Protein AF-0000000086849831 (afdb_homodimer)

Secondary structure (DSSP, 8-state):
-TTTSSEEEEGGGTEEEETTEEEEE--HHHHH-HHHHHHHHHHHHHHHHH---S---S--EEE-SS-EEE-TT-TT--HHHHHHHHHHHHHH-HHHHHHHHHHHHTTTSSEEEEEETTTEEEEEETT-STTHHHHHHTTTT-S-EEEEES--STTSTTHHHHT-TTEEEEE-SSHHHHHHHHHHHH-HHHHTT-/-TTTSSEEEEGGGTEEEETTEEEEE--HHHHH-HHHHHHHHHHHHHHHHH---S---S--EEE-SS-EEE-TT-TT--HHHHHHHHHHHHHH-HHHHHHHHHHHHTTTSSEEEEEETTTEEEEEETT-STTHHHHHHTTTT-S-EEEEES--STTSTTHHHHT-TTEEEEE-SSHHHHHHHHHHHH-HHHHT--

Nearest PDB structures (foldseek):
  6cft-assembly1_A  TM=8.983E-01  e=1.013E-30  Homo sapiens
  6cfs-assembly1_A-2  TM=9.047E-01  e=3.069E-30  Homo sapiens
  6cfr-assembly1_A-2  TM=8.780E-01  e=2.886E-30  Homo sapiens
  7o0c-assembly1_A  TM=8.640E-01  e=2.529E-27  Homo sapiens
  7o58-assembly1_B  TM=7.952E-01  e=2.689E-27  Homo sapiens

Radius of gyration: 25.71 Å; Cα contacts (8 Å, |Δi|>4): 641; chains: 2; bounding box: 54×74×68 Å

Foldseek 3Di:
DLQVDQWDAPPLNQFIGGNSHTDHHAAQCVVLPDVNVVVLVVLLVVLLVPDDDPAADDQQWDGDRFKIKGFSNHPRDDPVVLVVQLVVCVVPVSAVVVVVVSCVVCPPSQKDWADDPRTIIIIGGHPSANCVNVVVCVVVPDPAAEDEDAQCDPRHSCVCVQPDPRHPHDHADDPVRVVLVCCVPPPVVVNPPD/DLQVDQWDAPPLNQFIGGNSHTDHHAAQCVVLPDVNVVVLVVLLVVLLVPDDDPAAADQQWDGDRFKIKGFSRHPRDDPVVLVVQLVVCVVVVSAVVVVVVSCVVCPPSQKDWADDPRTIIIIGGHVSANCVNVVVCVVVPDPAAEDEDAQCDPRHSCVCVQPDPRHPHDHADDPVRVVLVCCVPPPVVVNPPD

InterPro domains:
  IPR005002 Phosphomannomutase [PF03332] (1-187)
  IPR005002 Phosphomannomutase [PTHR10466] (1-187)
  IPR005002 Phosphomannomutase [cd02585] (2-185)
  IPR006379 HAD-superfamily hydrolase, subfamily IIB [TIGR01484] (4-166)
  IPR036412 HAD-like superfamily [SSF56784] (3-186)
  IPR043169 Phosphomannomutase, cap domain [G3DSA:3.30.1240.20] (27-128)

pLDDT: mean 94.06, std 7.9, range [38.91, 98.88]

Solvent-accessible surface area (backbone atoms only — not comparable to full-atom values): 20963 Å² total; per-residue (Å²): 115,50,76,77,35,62,65,39,65,40,65,39,28,32,33,29,28,47,68,54,34,81,72,48,74,45,51,42,58,77,73,62,30,57,67,55,48,46,53,53,51,25,50,51,30,37,54,50,30,71,55,85,65,91,60,72,28,30,33,35,35,42,58,50,53,35,34,38,40,40,17,84,41,18,71,60,46,50,73,69,54,43,52,52,48,30,56,48,31,71,74,68,37,51,64,60,52,51,50,50,53,48,51,64,75,45,59,92,68,51,67,38,74,29,59,34,88,70,59,35,32,35,38,30,50,62,77,47,47,51,49,38,42,52,67,65,47,62,76,70,66,68,91,73,44,77,40,79,40,64,41,52,49,92,67,31,64,33,17,68,40,35,69,30,88,80,33,51,51,40,81,35,88,42,72,68,50,41,52,51,51,47,34,54,71,75,36,48,78,65,56,66,68,110,114,51,76,78,36,64,65,39,66,39,66,39,27,32,32,29,29,47,67,54,34,83,72,47,74,46,49,42,59,76,72,60,30,57,66,55,48,46,53,52,51,24,50,50,30,38,54,50,30,70,57,85,65,90,59,70,26,29,34,37,35,42,59,51,53,35,34,37,40,42,18,84,41,18,71,59,45,51,73,68,54,44,51,52,47,32,56,47,32,71,75,67,37,51,64,60,52,51,50,51,53,47,50,63,77,45,60,90,66,52,68,40,76,30,60,33,87,69,61,33,30,35,38,29,50,62,78,46,46,52,50,37,41,51,68,65,46,61,76,70,67,69,92,73,43,77,40,79,39,64,40,52,49,91,66,31,64,33,17,68,40,34,70,30,88,78,34,51,51,41,84,33,88,42,72,67,50,41,52,51,53,47,34,54,73,74,36,49,79,63,58,66,66,111

Organism: Herpetotheres cachinnans (NCBI:txid56343)

Structure (mmCIF, N/CA/C/O backbone):
data_AF-0000000086849831-model_v1
#
loop_
_entity.id
_entity.type
_entity.pdbx_description
1 polymer Phosphomannomutase
#
loop_
_atom_site.group_PDB
_atom_site.id
_atom_site.type_symbol
_atom_site.label_atom_id
_atom_site.label_alt_id
_atom_site.label_comp_id
_atom_site.label_asym_id
_atom_site.label_entity_id
_atom_site.label_seq_id
_atom_site.pdbx_PDB_ins_code
_atom_site.Cartn_x
_atom_site.Cartn_y
_atom_site.Cartn_z
_atom_site.occupancy
_atom_site.B_iso_or_equiv
_atom_site.auth_seq_id
_atom_site.auth_comp_id
_atom_site.auth_asym_id
_atom_site.auth_atom_id
_atom_site.pdbx_PDB_model_num
ATOM 1 N N . VAL A 1 1 ? -3.002 -3.178 -23.562 1 88.69 1 VAL A N 1
ATOM 2 C CA . VAL A 1 1 ? -2.506 -4.539 -23.719 1 88.69 1 VAL A CA 1
ATOM 3 C C . VAL A 1 1 ? -3.678 -5.488 -23.969 1 88.69 1 VAL A C 1
ATOM 5 O O . VAL A 1 1 ? -3.639 -6.316 -24.875 1 88.69 1 VAL A O 1
ATOM 8 N N . ILE A 1 2 ? -4.84 -5.242 -23.391 1 89.69 2 ILE A N 1
ATOM 9 C CA . ILE A 1 2 ? -5.941 -6.199 -23.375 1 89.69 2 ILE A CA 1
ATOM 10 C C . ILE A 1 2 ? -6.559 -6.281 -24.766 1 89.69 2 ILE A C 1
ATOM 12 O O . ILE A 1 2 ? -7.09 -7.324 -25.156 1 89.69 2 ILE A O 1
ATOM 16 N N . ASP A 1 3 ? -6.402 -5.191 -25.547 1 91.31 3 ASP A N 1
ATOM 17 C CA . ASP A 1 3 ? -7.039 -5.16 -26.859 1 91.31 3 ASP A CA 1
ATOM 18 C C . ASP A 1 3 ? -6.102 -5.691 -27.938 1 91.31 3 ASP A C 1
ATOM 20 O O . ASP A 1 3 ? -6.512 -5.891 -29.094 1 91.31 3 ASP A O 1
ATOM 24 N N . LYS A 1 4 ? -4.984 -5.934 -27.594 1 93.5 4 LYS A N 1
ATOM 25 C CA . LYS A 1 4 ? -3.975 -6.281 -28.578 1 93.5 4 LYS A CA 1
ATOM 26 C C . LYS A 1 4 ? -3.867 -7.793 -28.75 1 93.5 4 LYS A C 1
ATOM 28 O O . LYS A 1 4 ? -3.291 -8.273 -29.734 1 93.5 4 LYS A O 1
ATOM 33 N N . PHE A 1 5 ? -4.398 -8.594 -27.828 1 93.69 5 PHE A N 1
ATOM 34 C CA . PHE A 1 5 ? -4.258 -10.047 -27.828 1 93.69 5 PHE A CA 1
ATOM 35 C C . PHE A 1 5 ? -5.617 -10.719 -27.719 1 93.69 5 PHE A C 1
ATOM 37 O O . PHE A 1 5 ? -6.562 -10.141 -27.172 1 93.69 5 PHE A O 1
ATOM 44 N N . ASP A 1 6 ? -5.711 -11.914 -28.219 1 92.88 6 ASP A N 1
ATOM 45 C CA . ASP A 1 6 ? -6.941 -12.688 -28.109 1 92.88 6 ASP A CA 1
ATOM 46 C C . ASP A 1 6 ? -7.266 -13 -26.656 1 92.88 6 ASP A C 1
ATOM 48 O O . ASP A 1 6 ? -8.422 -12.898 -26.234 1 92.88 6 ASP A O 1
ATOM 52 N N . TYR A 1 7 ? -6.137 -13.352 -25.906 1 94.19 7 TYR A N 1
ATOM 53 C CA . TYR A 1 7 ? -6.277 -13.664 -24.484 1 94.19 7 TYR A CA 1
ATOM 54 C C . TYR A 1 7 ? -5.27 -12.875 -23.656 1 94.19 7 TYR A C 1
ATOM 56 O O . TYR A 1 7 ? -4.117 -12.711 -24.062 1 94.19 7 TYR A O 1
ATOM 64 N N . VAL A 1 8 ? -5.723 -12.344 -22.625 1 96.06 8 VAL A N 1
ATOM 65 C CA . VAL A 1 8 ? -4.852 -11.758 -21.594 1 96.06 8 VAL A CA 1
ATOM 66 C C . VAL A 1 8 ? -5.188 -12.352 -20.234 1 96.06 8 VAL A C 1
ATOM 68 O O . VAL A 1 8 ? -6.336 -12.305 -19.797 1 96.06 8 VAL A O 1
ATOM 71 N N . PHE A 1 9 ? -4.266 -13.031 -19.656 1 94.88 9 PHE A N 1
ATOM 72 C CA . PHE A 1 9 ? -4.406 -13.578 -18.312 1 94.88 9 PHE A CA 1
ATOM 73 C C . PHE A 1 9 ? -3.557 -12.797 -17.312 1 94.88 9 PHE A C 1
ATOM 75 O O . PHE A 1 9 ? -2.326 -12.82 -17.391 1 94.88 9 PHE A O 1
ATOM 82 N N . ALA A 1 10 ? -4.211 -12.141 -16.438 1 93.44 10 ALA A N 1
ATOM 83 C CA . ALA A 1 10 ? -3.523 -11.352 -15.422 1 93.44 10 ALA A CA 1
ATOM 84 C C . ALA A 1 10 ? -3.623 -12.008 -14.047 1 93.44 10 ALA A C 1
ATOM 86 O O . ALA A 1 10 ? -4.48 -12.867 -13.828 1 93.44 10 ALA A O 1
ATOM 87 N N . GLU A 1 11 ? -2.709 -11.703 -13.086 1 92.06 11 GLU A N 1
ATOM 88 C CA . GLU A 1 11 ? -2.705 -12.18 -11.711 1 92.06 11 GLU A CA 1
ATOM 89 C C . GLU A 1 11 ? -2.811 -13.695 -11.648 1 92.06 11 GLU A C 1
ATOM 91 O O . GLU A 1 11 ? -3.715 -14.242 -11.016 1 92.06 11 GLU A O 1
ATOM 96 N N . ASN A 1 12 ? -1.87 -14.336 -12.305 1 90.81 12 ASN A N 1
ATOM 97 C CA . ASN A 1 12 ? -1.74 -15.789 -12.367 1 90.81 12 ASN A CA 1
ATOM 98 C C . ASN A 1 12 ? -2.914 -16.422 -13.109 1 90.81 12 ASN A C 1
ATOM 100 O O . ASN A 1 12 ? -3.238 -17.594 -12.883 1 90.81 12 ASN A O 1
ATOM 104 N N . GLY A 1 13 ? -3.623 -15.562 -13.875 1 93.12 13 GLY A N 1
ATOM 105 C CA . GLY A 1 13 ? -4.715 -16.094 -14.68 1 93.12 13 GLY A CA 1
ATOM 106 C C . GLY A 1 13 ? -6.062 -15.992 -14 1 93.12 13 GLY A C 1
ATOM 107 O O . GLY A 1 13 ? -7.086 -16.375 -14.562 1 93.12 13 GLY A O 1
ATOM 108 N N . THR A 1 14 ? -6.086 -15.461 -12.805 1 94.5 14 THR A N 1
ATOM 109 C CA . THR A 1 14 ? -7.352 -15.359 -12.086 1 94.5 14 THR A CA 1
ATOM 110 C C . THR A 1 14 ? -8.203 -14.219 -12.648 1 94.5 14 THR A C 1
ATOM 112 O O . THR A 1 14 ? -9.398 -14.125 -12.352 1 94.5 14 THR A O 1
ATOM 115 N N . VAL A 1 15 ? -7.582 -13.367 -13.398 1 95 15 VAL A N 1
ATOM 116 C CA . VAL A 1 15 ? -8.289 -12.359 -14.18 1 95 15 VAL A CA 1
ATOM 117 C C . VAL A 1 15 ? -8.102 -12.633 -15.672 1 95 15 VAL A C 1
ATOM 119 O O . VAL A 1 15 ? -6.973 -12.617 -16.172 1 95 15 VAL A O 1
ATOM 122 N N . GLN A 1 16 ? -9.164 -12.844 -16.312 1 94.81 16 GLN A N 1
ATOM 123 C CA . GLN A 1 16 ? -9.086 -13.336 -17.688 1 94.81 16 GLN A CA 1
ATOM 124 C C . GLN A 1 16 ? -9.828 -12.414 -18.641 1 94.81 16 GLN A C 1
ATOM 126 O O . GLN A 1 16 ? -10.984 -12.062 -18.406 1 94.81 16 GLN A O 1
ATOM 131 N N . TYR A 1 17 ? -9.117 -12.016 -19.656 1 95.69 17 TYR A N 1
ATOM 132 C CA . TYR A 1 17 ? -9.719 -11.258 -20.75 1 95.69 17 TYR A CA 1
ATOM 133 C C . TYR A 1 17 ? -9.68 -12.055 -22.047 1 95.69 17 TYR A C 1
ATOM 135 O O . TYR A 1 17 ? -8.703 -12.75 -22.328 1 95.69 17 TYR A O 1
ATOM 143 N N . LYS A 1 18 ? -10.75 -11.977 -22.797 1 94.25 18 LYS A N 1
ATOM 144 C CA . LYS A 1 18 ? -10.828 -12.508 -24.156 1 94.25 18 LYS A CA 1
ATOM 145 C C . LYS A 1 18 ? -11.336 -11.453 -25.141 1 94.25 18 LYS A C 1
ATOM 147 O O . LYS A 1 18 ? -12.398 -10.867 -24.938 1 94.25 18 LYS A O 1
ATOM 152 N N . ASN A 1 19 ? -10.492 -11.219 -26.125 1 94.06 19 ASN A N 1
ATOM 153 C CA . ASN A 1 19 ? -10.836 -10.203 -27.109 1 94.06 19 ASN A CA 1
ATOM 154 C C . ASN A 1 19 ? -11.188 -8.875 -26.469 1 94.06 19 ASN A C 1
ATOM 156 O O . ASN A 1 19 ? -12.219 -8.273 -26.766 1 94.06 19 ASN A O 1
ATOM 160 N N . GLY A 1 20 ? -10.477 -8.539 -25.469 1 94.19 20 GLY A N 1
ATOM 161 C CA . GLY A 1 20 ? -10.57 -7.238 -24.828 1 94.19 20 GLY A CA 1
ATOM 162 C C . GLY A 1 20 ? -11.68 -7.164 -23.797 1 94.19 20 GLY A C 1
ATOM 163 O O . GLY A 1 20 ? -11.883 -6.121 -23.172 1 94.19 20 GLY A O 1
ATOM 164 N N . GLN A 1 21 ? -12.328 -8.273 -23.656 1 95.81 21 GLN A N 1
ATOM 165 C CA . GLN A 1 21 ? -13.438 -8.289 -22.719 1 95.81 21 GLN A CA 1
ATOM 166 C C . GLN A 1 21 ? -13.117 -9.141 -21.484 1 95.81 21 GLN A C 1
ATOM 168 O O . GLN A 1 21 ? -12.516 -10.211 -21.625 1 95.81 21 GLN A O 1
ATOM 173 N N . LEU A 1 22 ? -13.5 -8.656 -20.359 1 95.88 22 LEU A N 1
ATOM 174 C CA . LEU A 1 22 ? -13.328 -9.43 -19.141 1 95.88 22 LEU A CA 1
ATOM 175 C C . LEU A 1 22 ? -14.211 -10.672 -19.156 1 95.88 22 LEU A C 1
ATOM 177 O O . LEU A 1 22 ? -15.422 -10.578 -19.375 1 95.88 22 LEU A O 1
ATOM 181 N N . VAL A 1 23 ? -13.625 -11.781 -18.984 1 92.75 23 VAL A N 1
ATOM 182 C CA . VAL A 1 23 ? -14.344 -13.047 -19.062 1 92.75 23 VAL A CA 1
ATOM 183 C C . VAL A 1 23 ? -14.547 -13.617 -17.656 1 92.75 23 VAL A C 1
ATOM 185 O O . VAL A 1 23 ? -15.602 -14.18 -17.359 1 92.75 23 VAL A O 1
ATOM 188 N N . SER A 1 24 ? -13.57 -13.57 -16.797 1 92.75 24 SER A N 1
ATOM 189 C CA . SER A 1 24 ? -13.656 -14.125 -15.445 1 92.75 24 SER A CA 1
ATOM 190 C C . SER A 1 24 ? -12.688 -13.43 -14.5 1 92.75 24 SER A C 1
ATOM 192 O O . SER A 1 24 ? -11.664 -12.906 -14.93 1 92.75 24 SER A O 1
ATOM 194 N N . LYS A 1 25 ? -13.117 -13.383 -13.289 1 94.5 25 LYS A N 1
ATOM 195 C CA . LYS A 1 25 ? -12.312 -12.82 -12.203 1 94.5 25 LYS A CA 1
ATOM 196 C C . LYS A 1 25 ? -12.547 -13.578 -10.898 1 94.5 25 LYS A C 1
ATOM 198 O O . LYS A 1 25 ? -13.688 -13.758 -10.469 1 94.5 25 LYS A O 1
ATOM 203 N N . GLN A 1 26 ? -11.484 -14.102 -10.367 1 93.44 26 GLN A N 1
ATOM 204 C CA . GLN A 1 26 ? -11.57 -14.797 -9.086 1 93.44 26 GLN A CA 1
ATOM 205 C C . GLN A 1 26 ? -10.906 -13.984 -7.977 1 93.44 26 GLN A C 1
ATOM 207 O O . GLN A 1 26 ? -9.781 -13.5 -8.141 1 93.44 26 GLN A O 1
ATOM 212 N N . ALA A 1 27 ? -11.602 -13.922 -6.91 1 95.06 27 ALA A N 1
ATOM 213 C CA . ALA A 1 27 ? -11.109 -13.133 -5.785 1 95.06 27 ALA A CA 1
ATOM 214 C C . ALA A 1 27 ? -10.555 -14.039 -4.688 1 95.06 27 ALA A C 1
ATOM 216 O O . ALA A 1 27 ? -11.227 -14.977 -4.25 1 95.06 27 ALA A O 1
ATOM 217 N N . ILE A 1 28 ? -9.398 -13.703 -4.238 1 96.94 28 ILE A N 1
ATOM 218 C CA . ILE A 1 28 ? -8.695 -14.555 -3.285 1 96.94 28 ILE A CA 1
ATOM 219 C C . ILE A 1 28 ? -9.5 -14.656 -1.992 1 96.94 28 ILE A C 1
ATOM 221 O O . ILE A 1 28 ? -9.539 -15.711 -1.355 1 96.94 28 ILE A O 1
ATOM 225 N N . GLN A 1 29 ? -10.156 -13.609 -1.561 1 96.25 29 GLN A N 1
ATOM 226 C CA . GLN A 1 29 ? -10.898 -13.609 -0.304 1 96.25 29 GLN A CA 1
ATOM 227 C C . GLN A 1 29 ? -12.109 -14.539 -0.38 1 96.25 29 GLN A C 1
ATOM 229 O O . GLN A 1 29 ? -12.531 -15.102 0.633 1 96.25 29 GLN A O 1
ATOM 234 N N . ASP A 1 30 ? -12.664 -14.688 -1.568 1 95.31 30 ASP A N 1
ATOM 235 C CA . ASP A 1 30 ? -13.797 -15.594 -1.74 1 95.31 30 ASP A CA 1
ATOM 236 C C . ASP A 1 30 ? -13.359 -17.047 -1.635 1 95.31 30 ASP A C 1
ATOM 238 O O . ASP A 1 30 ? -14.133 -17.906 -1.215 1 95.31 30 ASP A O 1
ATOM 242 N N . HIS A 1 31 ? -12.164 -17.297 -2.025 1 95.69 31 HIS A N 1
ATOM 243 C CA . HIS A 1 31 ? -11.648 -18.656 -2.01 1 95.69 31 HIS A CA 1
ATOM 244 C C . HIS A 1 31 ? -11.125 -19.031 -0.628 1 95.69 31 HIS A C 1
ATOM 246 O O . HIS A 1 31 ? -11.469 -20.094 -0.092 1 95.69 31 HIS A O 1
ATOM 252 N N . LEU A 1 32 ? -10.328 -18.219 0.009 1 96.88 32 LEU A N 1
ATOM 253 C CA . LEU A 1 32 ? -9.68 -18.5 1.283 1 96.88 32 LEU A CA 1
ATOM 254 C C . LEU A 1 32 ? -10.633 -18.25 2.447 1 96.88 32 LEU A C 1
ATOM 256 O O . LEU A 1 32 ? -10.516 -18.891 3.5 1 96.88 32 LEU A O 1
ATOM 260 N N . GLY A 1 33 ? -11.547 -17.359 2.248 1 97 33 GLY A N 1
ATOM 261 C CA . GLY A 1 33 ? -12.367 -16.891 3.355 1 97 33 GLY A CA 1
ATOM 262 C C . GLY A 1 33 ? -11.68 -1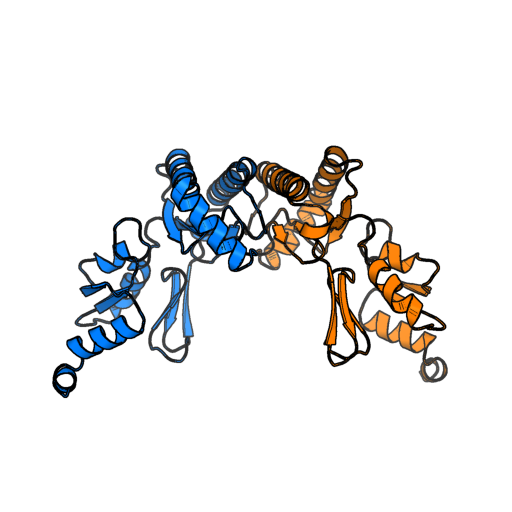5.82 4.191 1 97 33 GLY A C 1
ATOM 263 O O . GLY A 1 33 ? -10.453 -15.75 4.238 1 97 33 GLY A O 1
ATOM 264 N N . GLU A 1 34 ? -12.492 -15.094 4.934 1 97.19 34 GLU A N 1
ATOM 265 C CA . GLU A 1 34 ? -11.977 -13.945 5.672 1 97.19 34 GLU A CA 1
ATOM 266 C C . GLU A 1 34 ? -11.172 -14.383 6.891 1 97.19 34 GLU A C 1
ATOM 268 O O . GLU A 1 34 ? -10.195 -13.727 7.266 1 97.19 34 GLU A O 1
ATOM 273 N N . GLU A 1 35 ? -11.531 -15.445 7.465 1 97.19 35 GLU A N 1
ATOM 274 C CA . GLU A 1 35 ? -10.844 -15.898 8.672 1 97.19 35 GLU A CA 1
ATOM 275 C C . GLU A 1 35 ? -9.398 -16.297 8.367 1 97.19 35 GLU A C 1
ATOM 277 O O . GLU A 1 35 ? -8.469 -15.797 9.008 1 97.19 35 GLU A O 1
ATOM 282 N N . LEU A 1 36 ? -9.227 -17.172 7.398 1 97.75 36 LEU A N 1
ATOM 283 C CA . LEU A 1 36 ? -7.875 -17.594 7.027 1 97.75 36 LEU A CA 1
ATOM 284 C C . LEU A 1 36 ? -7.07 -16.422 6.488 1 97.75 36 LEU A C 1
ATOM 286 O O . LEU A 1 36 ? -5.887 -16.281 6.793 1 97.75 36 LEU A O 1
ATOM 290 N N . LEU A 1 37 ? -7.699 -15.602 5.707 1 97.81 37 LEU A N 1
ATOM 291 C CA . LEU A 1 37 ? -7.043 -14.43 5.141 1 97.81 37 LEU A CA 1
ATOM 292 C C . LEU A 1 37 ? -6.555 -13.492 6.238 1 97.81 37 LEU A C 1
ATOM 294 O O . LEU A 1 37 ? -5.438 -12.977 6.172 1 97.81 37 LEU A O 1
ATOM 298 N N . GLN A 1 38 ? -7.379 -13.297 7.199 1 97.5 38 GLN A N 1
ATOM 299 C CA . GLN A 1 38 ? -7.016 -12.445 8.328 1 97.5 38 GLN A CA 1
ATOM 300 C C . GLN A 1 38 ? -5.836 -13.031 9.094 1 97.5 38 GLN A C 1
ATOM 302 O O . GLN A 1 38 ? -4.926 -12.305 9.5 1 97.5 38 GLN A O 1
ATOM 307 N N . ASP A 1 39 ? -5.875 -14.297 9.305 1 98.12 39 ASP A N 1
ATOM 308 C CA . ASP A 1 39 ? -4.773 -14.953 10 1 98.12 39 ASP A CA 1
ATOM 309 C C . ASP A 1 39 ? -3.465 -14.805 9.234 1 98.12 39 ASP A C 1
ATOM 311 O O . ASP A 1 39 ? -2.416 -14.539 9.82 1 98.12 39 ASP A O 1
ATOM 315 N N . LEU A 1 40 ? -3.555 -14.992 7.973 1 98.69 40 LEU A N 1
ATOM 316 C CA . LEU A 1 40 ? -2.389 -14.867 7.102 1 98.69 40 LEU A CA 1
ATOM 317 C C . LEU A 1 40 ? -1.821 -13.453 7.152 1 98.69 40 LEU A C 1
ATOM 319 O O . LEU A 1 40 ? -0.62 -13.273 7.359 1 98.69 40 LEU A O 1
ATOM 323 N N . ILE A 1 41 ? -2.682 -12.469 6.973 1 98.81 41 ILE A N 1
ATOM 324 C CA . ILE A 1 41 ? -2.273 -11.07 6.949 1 98.81 41 ILE A CA 1
ATOM 325 C C . ILE A 1 41 ? -1.675 -10.688 8.297 1 98.81 41 ILE A C 1
ATOM 327 O O . ILE A 1 41 ? -0.603 -10.078 8.359 1 98.81 41 ILE A O 1
ATOM 331 N N . ASN A 1 42 ? -2.359 -11.07 9.391 1 98.81 42 ASN A N 1
ATOM 332 C CA . ASN A 1 42 ? -1.86 -10.742 10.719 1 98.81 42 ASN A CA 1
ATOM 333 C C . ASN A 1 42 ? -0.504 -11.383 10.984 1 98.81 42 ASN A C 1
ATOM 335 O O . ASN A 1 42 ? 0.364 -10.781 11.617 1 98.81 42 ASN A O 1
ATOM 339 N N . PHE A 1 43 ? -0.329 -12.602 10.578 1 98.88 43 PHE A N 1
ATOM 340 C CA . PHE A 1 43 ? 0.965 -13.258 10.719 1 98.88 43 PHE A CA 1
ATOM 341 C C . PHE A 1 43 ? 2.053 -12.477 9.992 1 98.88 43 PHE A C 1
ATOM 343 O O . PHE A 1 43 ? 3.133 -12.25 10.547 1 98.88 43 PHE A O 1
ATOM 350 N N . CYS A 1 44 ? 1.76 -12.062 8.727 1 98.88 44 CYS A N 1
ATOM 351 C CA . CYS A 1 44 ? 2.73 -11.32 7.938 1 98.88 44 CYS A CA 1
ATOM 352 C C . CYS A 1 44 ? 3.084 -10 8.609 1 98.88 44 CYS A C 1
ATOM 354 O O . CYS A 1 44 ? 4.258 -9.625 8.68 1 98.88 44 CYS A O 1
ATOM 356 N N . LEU A 1 45 ? 2.061 -9.273 9.055 1 98.88 45 LEU A N 1
ATOM 357 C CA . LEU A 1 45 ? 2.291 -8.008 9.734 1 98.88 45 LEU A CA 1
ATOM 358 C C . LEU A 1 45 ? 3.191 -8.195 10.953 1 98.88 45 LEU A C 1
ATOM 360 O O . LEU A 1 45 ? 4.164 -7.461 11.133 1 98.88 45 LEU A O 1
ATOM 364 N N . ASN A 1 46 ? 2.863 -9.172 11.734 1 98.69 46 ASN A N 1
ATOM 365 C CA . ASN A 1 46 ? 3.65 -9.445 12.938 1 98.69 46 ASN A CA 1
ATOM 366 C C . ASN A 1 46 ? 5.09 -9.812 12.586 1 98.69 46 ASN A C 1
ATOM 368 O O . ASN A 1 46 ? 6.027 -9.336 13.234 1 98.69 46 ASN A O 1
ATOM 372 N N . TYR A 1 47 ? 5.242 -10.68 11.641 1 98.81 47 TYR A N 1
ATOM 373 C CA . TYR A 1 47 ? 6.578 -11.109 11.242 1 98.81 47 TYR A CA 1
ATOM 374 C C . TYR A 1 47 ? 7.418 -9.922 10.789 1 98.81 47 TYR A C 1
ATOM 376 O O . TYR A 1 47 ? 8.57 -9.773 11.203 1 98.81 47 TYR A O 1
ATOM 384 N N . MET A 1 48 ? 6.84 -9.055 10 1 98.75 48 MET A N 1
ATOM 385 C CA . MET A 1 48 ? 7.582 -7.918 9.453 1 98.75 48 MET A CA 1
ATOM 386 C C . MET A 1 48 ? 7.863 -6.879 10.539 1 98.75 48 MET A C 1
ATOM 388 O O . MET A 1 48 ? 8.836 -6.129 10.445 1 98.75 48 MET A O 1
ATOM 392 N N . ALA A 1 49 ? 6.996 -6.84 11.547 1 98.56 49 ALA A N 1
ATOM 393 C CA . ALA A 1 49 ? 7.238 -5.941 12.68 1 98.56 49 ALA A CA 1
ATOM 394 C C . ALA A 1 49 ? 8.508 -6.336 13.43 1 98.56 49 ALA A C 1
ATOM 396 O O . ALA A 1 49 ? 9.148 -5.492 14.055 1 98.56 49 ALA A O 1
ATOM 397 N N . LEU A 1 50 ? 8.891 -7.582 13.344 1 97.81 50 LEU A N 1
ATOM 398 C CA . LEU A 1 50 ? 10.031 -8.102 14.086 1 97.81 50 LEU A CA 1
ATOM 399 C C . LEU A 1 50 ? 11.312 -7.973 13.266 1 97.81 50 LEU A C 1
ATOM 401 O O . LEU A 1 50 ? 12.414 -8.148 13.797 1 97.81 50 LEU A O 1
ATOM 405 N N . LEU A 1 51 ? 11.234 -7.68 12.031 1 97.56 51 LEU A N 1
ATOM 406 C CA . LEU A 1 51 ? 12.391 -7.543 11.148 1 97.56 51 LEU A CA 1
ATOM 407 C C . LEU A 1 51 ? 12.969 -6.133 11.227 1 97.56 51 LEU A C 1
ATOM 409 O O . LEU A 1 51 ? 12.234 -5.148 11.109 1 97.56 51 LEU A O 1
ATOM 413 N N . LYS A 1 52 ? 14.203 -6.031 11.508 1 95.75 52 LYS A N 1
ATOM 414 C CA . LYS A 1 52 ? 14.906 -4.758 11.359 1 95.75 52 LYS A CA 1
ATOM 415 C C . LYS A 1 52 ? 15.664 -4.699 10.039 1 95.75 52 LYS A C 1
ATOM 417 O O . LYS A 1 52 ? 16.438 -5.602 9.719 1 95.75 52 LYS A O 1
ATOM 422 N N . LEU A 1 53 ? 15.414 -3.756 9.258 1 97.81 53 LEU A N 1
ATOM 423 C CA . LEU A 1 53 ? 16.016 -3.555 7.945 1 97.81 53 LEU A CA 1
ATOM 424 C C . LEU A 1 53 ? 16.625 -2.158 7.836 1 97.81 53 LEU A C 1
ATOM 426 O O . LEU A 1 53 ? 16.266 -1.259 8.594 1 97.81 53 LEU A O 1
ATOM 430 N N . PRO A 1 54 ? 17.531 -1.969 6.906 1 96.25 54 PRO A N 1
ATOM 431 C CA . PRO A 1 54 ? 18.078 -0.623 6.734 1 96.25 54 PRO A CA 1
ATOM 432 C C . PRO A 1 54 ? 17.016 0.418 6.422 1 96.25 54 PRO A C 1
ATOM 434 O O . PRO A 1 54 ? 17.109 1.561 6.879 1 96.25 54 PRO A O 1
ATOM 437 N N . LYS A 1 55 ? 15.984 -0.026 5.664 1 97.44 55 LYS A N 1
ATOM 438 C CA . LYS A 1 55 ? 14.883 0.864 5.301 1 97.44 55 LYS A CA 1
ATOM 439 C C . LYS A 1 55 ? 13.562 0.105 5.23 1 97.44 55 LYS A C 1
ATOM 441 O O . LYS A 1 55 ? 13.531 -1.057 4.82 1 97.44 55 LYS A O 1
ATOM 446 N N . LYS A 1 56 ? 12.508 0.72 5.578 1 98.31 56 LYS A N 1
ATOM 447 C CA . LYS A 1 56 ? 11.133 0.307 5.348 1 98.31 56 LYS A CA 1
ATOM 448 C C . LYS A 1 56 ? 10.312 1.439 4.734 1 98.31 56 LYS A C 1
ATOM 450 O O . LYS A 1 56 ? 10.375 2.58 5.199 1 98.31 56 LYS A O 1
ATOM 455 N N . ARG A 1 57 ? 9.578 1.145 3.707 1 98.19 57 ARG A N 1
ATOM 456 C CA . ARG A 1 57 ? 9.047 2.246 2.912 1 98.19 57 ARG A CA 1
ATOM 457 C C . ARG A 1 57 ? 7.555 2.066 2.654 1 98.19 57 ARG A C 1
ATOM 459 O O . ARG A 1 57 ? 6.984 2.721 1.775 1 98.19 57 ARG A O 1
ATOM 466 N N . GLY A 1 58 ? 6.871 1.266 3.326 1 97 58 GLY A N 1
ATOM 467 C CA . GLY A 1 58 ? 5.426 1.148 3.223 1 97 58 GLY A CA 1
ATOM 468 C C . GLY A 1 58 ? 4.98 0.229 2.102 1 97 58 GLY A C 1
ATOM 469 O O . GLY A 1 58 ? 5.809 -0.285 1.347 1 97 58 GLY A O 1
ATOM 470 N N . THR A 1 59 ? 3.59 0.019 2.014 1 97.75 59 THR A N 1
ATOM 471 C CA . THR A 1 59 ? 2.949 -0.946 1.128 1 97.75 59 THR A CA 1
ATOM 472 C C . THR A 1 59 ? 3.621 -2.312 1.239 1 97.75 59 THR A C 1
ATOM 474 O O . THR A 1 59 ? 4.121 -2.846 0.248 1 97.75 59 THR A O 1
ATOM 477 N N . PHE A 1 60 ? 3.598 -2.861 2.352 1 98.81 60 PHE A N 1
ATOM 478 C CA . PHE A 1 60 ? 4.246 -4.125 2.674 1 98.81 60 PHE A CA 1
ATOM 479 C C . PHE A 1 60 ? 3.432 -5.301 2.15 1 98.81 60 PHE A C 1
ATOM 481 O O . PHE A 1 60 ? 3.984 -6.359 1.847 1 98.81 60 PHE A O 1
ATOM 488 N N . ILE A 1 61 ? 2.178 -5.117 2.152 1 98.75 61 ILE A N 1
ATOM 489 C CA . ILE A 1 61 ? 1.239 -6.102 1.621 1 98.75 61 ILE A CA 1
ATOM 490 C C . ILE A 1 61 ? 0.367 -5.453 0.547 1 98.75 61 ILE A C 1
ATOM 492 O O . ILE A 1 61 ? -0.365 -4.5 0.825 1 98.75 61 ILE A O 1
ATOM 496 N N . GLU A 1 62 ? 0.509 -5.875 -0.604 1 97.94 62 GLU A N 1
ATOM 497 C CA . GLU A 1 62 ? -0.393 -5.504 -1.691 1 97.94 62 GLU A CA 1
ATOM 498 C C . GLU A 1 62 ? -1.45 -6.582 -1.921 1 97.94 62 GLU A C 1
ATOM 500 O O . GLU A 1 62 ? -1.118 -7.738 -2.186 1 97.94 62 GLU A O 1
ATOM 505 N N . PHE A 1 63 ? -2.672 -6.18 -1.811 1 97.62 63 PHE A N 1
ATOM 506 C CA . PHE A 1 63 ? -3.824 -7.062 -1.951 1 97.62 63 PHE A CA 1
ATOM 507 C C . PHE A 1 63 ? -4.316 -7.086 -3.395 1 97.62 63 PHE A C 1
ATOM 509 O O . PHE A 1 63 ? -4.949 -6.133 -3.855 1 97.62 63 PHE A O 1
ATOM 516 N N . ARG A 1 64 ? -4.031 -8.133 -4.094 1 95.44 64 ARG A N 1
ATOM 517 C CA . ARG A 1 64 ? -4.473 -8.289 -5.477 1 95.44 64 ARG A CA 1
ATOM 518 C C . ARG A 1 64 ? -5.641 -9.266 -5.566 1 95.44 64 ARG A C 1
ATOM 520 O O . ARG A 1 64 ? -6.039 -9.859 -4.559 1 95.44 64 ARG A O 1
ATOM 527 N N . ASN A 1 65 ? -6.227 -9.406 -6.762 1 93.12 65 ASN A N 1
ATOM 528 C CA . ASN A 1 65 ? -7.406 -10.25 -6.91 1 93.12 65 ASN A CA 1
ATOM 529 C C . ASN A 1 65 ? -7.074 -11.727 -6.695 1 93.12 65 ASN A C 1
ATOM 531 O O . ASN A 1 65 ? -7.84 -12.453 -6.066 1 93.12 65 ASN A O 1
ATOM 535 N N . GLY A 1 66 ? -5.934 -12.125 -7.133 1 94.38 66 GLY A N 1
ATOM 536 C CA . GLY A 1 66 ? -5.637 -13.555 -7.113 1 94.38 66 GLY A CA 1
ATOM 537 C C . GLY A 1 66 ? -4.516 -13.914 -6.16 1 94.38 66 GLY A C 1
ATOM 538 O O . GLY A 1 66 ? -4.203 -15.094 -5.984 1 94.38 66 GLY A O 1
ATOM 539 N N . MET A 1 67 ? -3.947 -12.898 -5.523 1 95.94 67 MET A N 1
ATOM 540 C CA . MET A 1 67 ? -2.801 -13.18 -4.664 1 95.94 67 MET A CA 1
ATOM 541 C C . MET A 1 67 ? -2.512 -12.008 -3.738 1 95.94 67 MET A C 1
ATOM 543 O O . MET A 1 67 ? -3.031 -10.906 -3.939 1 95.94 67 MET A O 1
ATOM 547 N N . LEU A 1 68 ? -1.752 -12.242 -2.686 1 97.88 68 LEU A N 1
ATOM 548 C CA . LEU A 1 68 ? -1.112 -11.203 -1.887 1 97.88 68 LEU A CA 1
ATOM 549 C C . LEU A 1 68 ? 0.369 -11.086 -2.229 1 97.88 68 LEU A C 1
ATOM 551 O O . LEU A 1 68 ? 1.069 -12.102 -2.326 1 97.88 68 LEU A O 1
ATOM 555 N N . ASN A 1 69 ? 0.785 -9.906 -2.516 1 97.56 69 ASN A N 1
ATOM 556 C CA . ASN A 1 69 ? 2.209 -9.633 -2.67 1 97.56 69 ASN A CA 1
ATOM 557 C C . ASN A 1 69 ? 2.807 -9.039 -1.396 1 97.56 69 ASN A C 1
ATOM 559 O O . ASN A 1 69 ? 2.379 -7.977 -0.939 1 97.56 69 ASN A O 1
ATOM 563 N N . ILE A 1 70 ? 3.73 -9.719 -0.789 1 98.62 70 ILE A N 1
ATOM 564 C CA . ILE A 1 70 ? 4.324 -9.344 0.489 1 98.62 70 ILE A CA 1
ATOM 565 C C . ILE A 1 70 ? 5.766 -8.891 0.272 1 98.62 70 ILE A C 1
ATOM 567 O O . ILE A 1 70 ? 6.566 -9.609 -0.328 1 98.62 70 ILE A O 1
ATOM 571 N N . SER A 1 71 ? 6.098 -7.707 0.709 1 98.75 71 SER A N 1
ATOM 572 C CA . SER A 1 71 ? 7.434 -7.137 0.565 1 98.75 71 SER A CA 1
ATOM 573 C C . SER A 1 71 ? 7.949 -6.594 1.894 1 98.75 71 SER A C 1
ATOM 575 O O . SER A 1 71 ? 7.504 -5.543 2.355 1 98.75 71 SER A O 1
ATOM 577 N N . PRO A 1 72 ? 8.969 -7.266 2.514 1 98.62 72 PRO A N 1
ATOM 578 C CA . PRO A 1 72 ? 9.477 -6.828 3.816 1 98.62 72 PRO A CA 1
ATOM 579 C C . PRO A 1 72 ? 9.93 -5.371 3.814 1 98.62 72 PRO A C 1
ATOM 581 O O . PRO A 1 72 ? 9.695 -4.645 4.785 1 98.62 72 PRO A O 1
ATOM 584 N N . ILE A 1 73 ? 10.547 -4.883 2.764 1 98.75 73 ILE A N 1
ATOM 585 C CA . ILE A 1 73 ? 11.023 -3.506 2.711 1 98.75 73 ILE A CA 1
ATOM 586 C C . ILE A 1 73 ? 9.867 -2.568 2.359 1 98.75 73 ILE A C 1
ATOM 588 O O . ILE A 1 73 ? 9.93 -1.368 2.633 1 98.75 73 ILE A O 1
ATOM 592 N N . GLY A 1 74 ? 8.836 -3.084 1.738 1 98.38 74 GLY A N 1
ATOM 593 C CA . GLY A 1 74 ? 7.754 -2.264 1.219 1 98.38 74 GLY A CA 1
ATOM 594 C C . GLY A 1 74 ? 7.945 -1.877 -0.235 1 98.38 74 GLY A C 1
ATOM 595 O O . GLY A 1 74 ? 9.07 -1.631 -0.677 1 98.38 74 GLY A O 1
ATOM 596 N N . ARG A 1 75 ? 6.875 -1.736 -0.916 1 97.5 75 ARG A N 1
ATOM 597 C CA . ARG A 1 75 ? 6.91 -1.56 -2.363 1 97.5 75 ARG A CA 1
ATOM 598 C C . ARG A 1 75 ? 7.051 -0.087 -2.732 1 97.5 75 ARG A C 1
ATOM 600 O O . ARG A 1 75 ? 7.188 0.253 -3.91 1 97.5 75 ARG A O 1
ATOM 607 N N . SER A 1 76 ? 7.035 0.788 -1.776 1 96.81 76 SER A N 1
ATOM 608 C CA . SER A 1 76 ? 7.188 2.217 -2.031 1 96.81 76 SER A CA 1
ATOM 609 C C . SER A 1 76 ? 8.648 2.635 -1.986 1 96.81 76 SER A C 1
ATOM 611 O O . SER A 1 76 ? 8.961 3.826 -1.925 1 96.81 76 SER A O 1
ATOM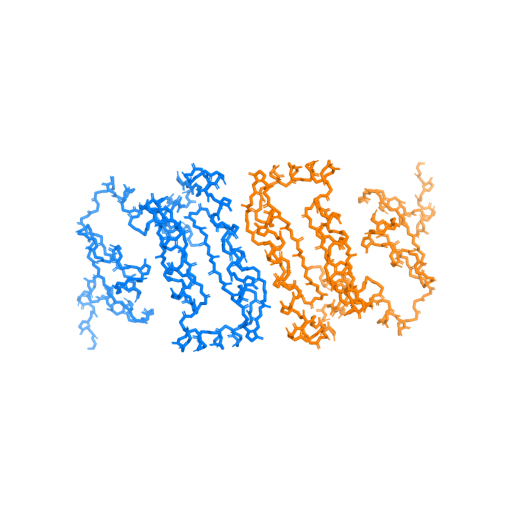 613 N N . CYS A 1 77 ? 9.562 1.728 -2.016 1 97.69 77 CYS A N 1
ATOM 614 C CA . CYS A 1 77 ? 10.992 2.043 -1.951 1 97.69 77 CYS A CA 1
ATOM 615 C C . CYS A 1 77 ? 11.492 2.561 -3.293 1 97.69 77 CYS A C 1
ATOM 617 O O . CYS A 1 77 ? 10.898 2.283 -4.336 1 97.69 77 CYS A O 1
ATOM 619 N N . THR A 1 78 ? 12.531 3.311 -3.277 1 96.81 78 THR A N 1
ATOM 620 C CA . THR A 1 78 ? 13.172 3.785 -4.5 1 96.81 78 THR A CA 1
ATOM 621 C C . THR A 1 78 ? 13.914 2.648 -5.199 1 96.81 78 THR A C 1
ATOM 623 O O . THR A 1 78 ? 14.172 1.604 -4.594 1 96.81 78 THR A O 1
ATOM 626 N N . PRO A 1 79 ? 14.227 2.828 -6.473 1 97.62 79 PRO A N 1
ATOM 627 C CA . PRO A 1 79 ? 15.023 1.808 -7.16 1 97.62 79 PRO A CA 1
ATOM 628 C C . PRO A 1 79 ? 16.328 1.493 -6.438 1 97.62 79 PRO A C 1
ATOM 630 O O . PRO A 1 79 ? 16.734 0.328 -6.348 1 97.62 79 PRO A O 1
ATOM 633 N N . GLU A 1 80 ? 16.984 2.523 -5.938 1 97.94 80 GLU A N 1
ATOM 634 C CA . GLU A 1 80 ? 18.234 2.318 -5.207 1 97.94 80 GLU A CA 1
ATOM 635 C C . GLU A 1 80 ? 18 1.5 -3.939 1 97.94 80 GLU A C 1
ATOM 637 O O . GLU A 1 80 ? 18.766 0.586 -3.637 1 97.94 80 GLU A O 1
ATOM 642 N N . GLU A 1 81 ? 16.969 1.806 -3.215 1 97.94 81 GLU A N 1
ATOM 643 C CA . GLU A 1 81 ? 16.609 1.062 -2.008 1 97.94 81 GLU A CA 1
ATOM 644 C C . GLU A 1 81 ? 16.234 -0.379 -2.336 1 97.94 81 GLU A C 1
ATOM 646 O O . GLU A 1 81 ? 16.531 -1.296 -1.567 1 97.94 81 GLU A O 1
ATOM 651 N N . ARG A 1 82 ? 15.578 -0.529 -3.453 1 98.19 82 ARG A N 1
ATOM 652 C CA . ARG A 1 82 ? 15.18 -1.845 -3.947 1 98.19 82 ARG A CA 1
ATOM 653 C C . ARG A 1 82 ? 16.391 -2.736 -4.164 1 98.19 82 ARG A C 1
ATOM 655 O O . ARG A 1 82 ? 16.406 -3.891 -3.732 1 98.19 82 ARG A O 1
ATOM 662 N N . ILE A 1 83 ? 17.359 -2.262 -4.82 1 98.12 83 ILE A N 1
ATOM 663 C CA . ILE A 1 83 ? 18.578 -2.996 -5.102 1 98.12 83 ILE A CA 1
ATOM 664 C C . ILE A 1 83 ? 19.312 -3.305 -3.797 1 98.12 83 ILE A C 1
ATOM 666 O O . ILE A 1 83 ? 19.797 -4.422 -3.596 1 98.12 83 ILE A O 1
ATOM 670 N N . GLU A 1 84 ? 19.344 -2.305 -2.947 1 98.19 84 GLU A N 1
ATOM 671 C CA . GLU A 1 84 ? 20 -2.502 -1.652 1 98.19 84 GLU A CA 1
ATOM 672 C C . GLU A 1 84 ? 19.344 -3.65 -0.883 1 98.19 84 GLU A C 1
ATOM 674 O O . GLU A 1 84 ? 20.047 -4.492 -0.313 1 98.19 84 GLU A O 1
ATOM 679 N N . PHE A 1 85 ? 18.125 -3.689 -0.798 1 98.56 85 PHE A N 1
ATOM 680 C CA . PHE A 1 85 ? 17.422 -4.762 -0.1 1 98.56 85 PHE A CA 1
ATOM 681 C C . PHE A 1 85 ? 17.703 -6.105 -0.765 1 98.56 85 PHE A C 1
ATOM 683 O O . PHE A 1 85 ? 17.891 -7.113 -0.082 1 98.56 85 PHE A O 1
ATOM 690 N N . SER A 1 86 ? 17.547 -6.082 -2.1 1 97.94 86 SER A N 1
ATOM 691 C CA . SER A 1 86 ? 17.781 -7.32 -2.832 1 97.94 86 SER A CA 1
ATOM 692 C C . SER A 1 86 ? 19.141 -7.914 -2.475 1 97.94 86 SER A C 1
ATOM 694 O O . SER A 1 86 ? 19.266 -9.125 -2.287 1 97.94 86 SER A O 1
ATOM 696 N N . GLU A 1 87 ? 20.188 -7.117 -2.406 1 98.25 87 GLU A N 1
ATOM 697 C CA . GLU A 1 87 ? 21.531 -7.566 -2.037 1 98.25 87 GLU A CA 1
ATOM 698 C C . GLU A 1 87 ? 21.562 -8.086 -0.6 1 98.25 87 GLU A C 1
ATOM 700 O O . GLU A 1 87 ? 22.188 -9.102 -0.314 1 98.25 87 GLU A O 1
ATOM 705 N N . LEU A 1 88 ? 20.938 -7.395 0.268 1 98.38 88 LEU A N 1
ATOM 706 C CA . LEU A 1 88 ? 20.859 -7.836 1.655 1 98.38 88 LEU A CA 1
ATOM 707 C C . LEU A 1 88 ? 20.125 -9.172 1.754 1 98.38 88 LEU A C 1
ATOM 709 O O . LEU A 1 88 ? 20.516 -10.047 2.516 1 98.38 88 LEU A O 1
ATOM 713 N N . ASP A 1 89 ? 19.062 -9.266 1.065 1 97.81 89 ASP A N 1
ATOM 714 C CA . ASP A 1 89 ? 18.234 -10.469 1.067 1 97.81 89 ASP A CA 1
ATOM 715 C C . ASP A 1 89 ? 19.016 -11.68 0.579 1 97.81 89 ASP A C 1
ATOM 717 O O . ASP A 1 89 ? 18.812 -12.797 1.056 1 97.81 89 ASP A O 1
ATOM 721 N N . LYS A 1 90 ? 19.828 -11.477 -0.44 1 96.31 90 LYS A N 1
ATOM 722 C CA . LYS A 1 90 ? 20.672 -12.555 -0.934 1 96.31 90 LYS A CA 1
ATOM 723 C C . LYS A 1 90 ? 21.594 -13.078 0.167 1 96.31 90 LYS A C 1
ATOM 725 O O . LYS A 1 90 ? 21.844 -14.281 0.249 1 96.31 90 LYS A O 1
ATOM 730 N N . LYS A 1 91 ? 22.047 -12.219 0.988 1 97.88 91 LYS A N 1
ATOM 731 C CA . LYS A 1 91 ? 23 -12.57 2.039 1 97.88 91 LYS A CA 1
ATOM 732 C C . LYS A 1 91 ? 22.281 -13.125 3.268 1 97.88 91 LYS A C 1
ATOM 734 O O . LYS A 1 91 ? 22.703 -14.125 3.842 1 97.88 91 LYS A O 1
ATOM 739 N N . GLU A 1 92 ? 21.219 -12.516 3.652 1 98.06 92 GLU A N 1
ATOM 740 C CA . GLU A 1 92 ? 20.594 -12.82 4.934 1 98.06 92 GLU A CA 1
ATOM 741 C C . GLU A 1 92 ? 19.375 -13.727 4.746 1 98.06 92 GLU A C 1
ATOM 743 O O . GLU A 1 92 ? 18.812 -14.227 5.723 1 98.06 92 GLU A O 1
ATOM 748 N N . ARG A 1 93 ? 18.938 -13.938 3.525 1 97.5 93 ARG A N 1
ATOM 749 C CA . ARG A 1 93 ? 17.859 -14.844 3.172 1 97.5 93 ARG A CA 1
ATOM 750 C C . ARG A 1 93 ? 16.562 -14.461 3.893 1 97.5 93 ARG A C 1
ATOM 752 O O . ARG A 1 93 ? 15.906 -15.312 4.488 1 97.5 93 ARG A O 1
ATOM 759 N N . ILE A 1 94 ? 16.297 -13.211 3.881 1 98.25 94 ILE A N 1
ATOM 760 C CA . ILE A 1 94 ? 15.164 -12.648 4.605 1 98.25 94 ILE A CA 1
ATOM 761 C C . ILE A 1 94 ? 13.867 -13.219 4.047 1 98.25 94 ILE A C 1
ATOM 763 O O . ILE A 1 94 ? 13.031 -13.742 4.793 1 98.25 94 ILE A O 1
ATOM 767 N N . ARG A 1 95 ? 13.672 -13.156 2.754 1 97.44 95 ARG A N 1
ATOM 768 C CA . ARG A 1 95 ? 12.438 -13.641 2.139 1 97.44 95 ARG A CA 1
ATOM 769 C C . ARG A 1 95 ? 12.32 -15.156 2.277 1 97.44 95 ARG A C 1
ATOM 771 O O . ARG A 1 95 ? 11.234 -15.672 2.557 1 97.44 95 ARG A O 1
ATOM 778 N N . GLU A 1 96 ? 13.344 -15.836 2.1 1 96.5 96 GLU A N 1
ATOM 779 C CA . GLU A 1 96 ? 13.328 -17.297 2.223 1 96.5 96 GLU A CA 1
ATOM 780 C C . GLU A 1 96 ? 12.906 -17.719 3.623 1 96.5 96 GLU A C 1
ATOM 782 O O . GLU A 1 96 ? 12.07 -18.625 3.773 1 96.5 96 GLU A O 1
ATOM 787 N N . LYS A 1 97 ? 13.484 -17.078 4.648 1 98.25 97 LYS A N 1
ATOM 788 C CA . LYS A 1 97 ? 13.125 -17.391 6.027 1 98.25 97 LYS A CA 1
ATOM 789 C C . LYS A 1 97 ? 11.664 -17.031 6.309 1 98.25 97 LYS A C 1
ATOM 791 O O . LYS A 1 97 ? 10.969 -17.766 7.02 1 98.25 97 LYS A O 1
ATOM 796 N N . PHE A 1 98 ? 11.219 -15.938 5.762 1 98.5 98 PHE A N 1
ATOM 797 C CA . PHE A 1 98 ? 9.828 -15.516 5.914 1 98.5 98 PHE A CA 1
ATOM 798 C C . PHE A 1 98 ? 8.883 -16.547 5.32 1 98.5 98 PHE A C 1
ATOM 800 O O . PHE A 1 98 ? 7.941 -17 5.984 1 98.5 98 PHE A O 1
ATOM 807 N N . VAL A 1 99 ? 9.141 -16.953 4.102 1 97.31 99 VAL A N 1
ATOM 808 C CA . VAL A 1 99 ? 8.312 -17.938 3.412 1 97.31 99 VAL A CA 1
ATOM 809 C C . VAL A 1 99 ? 8.32 -19.25 4.188 1 97.31 99 VAL A C 1
ATOM 811 O O . VAL A 1 99 ? 7.281 -19.906 4.34 1 97.31 99 VAL A O 1
ATOM 814 N N . ALA A 1 100 ? 9.492 -19.656 4.66 1 98 100 ALA A N 1
ATOM 815 C CA . ALA A 1 100 ? 9.586 -20.875 5.449 1 98 100 ALA A CA 1
ATOM 816 C C . ALA A 1 100 ? 8.695 -20.797 6.688 1 98 100 ALA A C 1
ATOM 818 O O . ALA A 1 100 ? 8.031 -21.781 7.043 1 98 100 ALA A O 1
ATOM 819 N N . ALA A 1 101 ? 8.727 -19.688 7.391 1 98.62 101 ALA A N 1
ATOM 820 C CA . ALA A 1 101 ? 7.875 -19.5 8.562 1 98.62 101 ALA A CA 1
ATOM 821 C C . ALA A 1 101 ? 6.398 -19.594 8.195 1 98.62 101 ALA A C 1
ATOM 823 O O . ALA A 1 101 ? 5.609 -20.203 8.922 1 98.62 101 ALA A O 1
ATOM 824 N N . LEU A 1 102 ? 6.035 -19.016 7.055 1 98.62 102 LEU A N 1
ATOM 825 C CA . LEU A 1 102 ? 4.66 -19.078 6.574 1 98.62 102 LEU A CA 1
ATOM 826 C C . LEU A 1 102 ? 4.266 -20.516 6.234 1 98.62 102 LEU A C 1
ATOM 828 O O . LEU A 1 102 ? 3.158 -20.953 6.562 1 98.62 102 LEU A O 1
ATOM 832 N N . GLN A 1 103 ? 5.156 -21.156 5.566 1 97.75 103 GLN A N 1
ATOM 833 C CA . GLN A 1 103 ? 4.887 -22.547 5.199 1 97.75 103 GLN A CA 1
ATOM 834 C C . GLN A 1 103 ? 4.652 -23.406 6.438 1 97.75 103 GLN A C 1
ATOM 836 O O . GLN A 1 103 ? 3.787 -24.281 6.438 1 97.75 103 GLN A O 1
ATOM 841 N N . ARG A 1 104 ? 5.402 -23.172 7.484 1 98.56 104 ARG A N 1
ATOM 842 C CA . ARG A 1 104 ? 5.23 -23.906 8.734 1 98.56 104 ARG A CA 1
ATOM 843 C C . ARG A 1 104 ? 3.92 -23.531 9.414 1 98.56 104 ARG A C 1
ATOM 845 O O . ARG A 1 104 ? 3.152 -24.406 9.82 1 98.56 104 ARG A O 1
ATOM 852 N N . GLU A 1 105 ? 3.672 -22.297 9.547 1 98.5 105 GLU A N 1
ATOM 853 C CA . GLU A 1 105 ? 2.512 -21.797 10.273 1 98.5 105 GLU A CA 1
ATOM 854 C C . GLU A 1 105 ? 1.211 -22.188 9.586 1 98.5 105 GLU A C 1
ATOM 856 O O . GLU A 1 105 ? 0.211 -22.469 10.242 1 98.5 105 GLU A O 1
ATOM 861 N N . PHE A 1 106 ? 1.223 -22.25 8.273 1 98.5 106 PHE A N 1
ATOM 862 C CA . PHE A 1 106 ? -0.018 -22.438 7.531 1 98.5 106 PHE A CA 1
ATOM 863 C C . PHE A 1 106 ? 0.01 -23.75 6.762 1 98.5 106 PHE A C 1
ATOM 865 O O . PHE A 1 106 ? -0.659 -23.891 5.738 1 98.5 106 PHE A O 1
ATOM 872 N N . ALA A 1 107 ? 0.843 -24.656 7.258 1 97.88 107 ALA A N 1
ATOM 873 C CA . ALA A 1 107 ? 0.892 -25.984 6.668 1 97.88 107 ALA A CA 1
ATOM 874 C C . ALA A 1 107 ? -0.502 -26.609 6.59 1 97.88 107 ALA A C 1
ATOM 876 O O . ALA A 1 107 ? -1.252 -26.594 7.57 1 97.88 107 ALA A O 1
ATOM 877 N N . GLY A 1 108 ? -0.859 -27.094 5.383 1 97.25 108 GLY A N 1
ATOM 878 C CA . GLY A 1 108 ? -2.121 -27.797 5.207 1 97.25 108 GLY A CA 1
ATOM 879 C C . GLY A 1 108 ? -3.297 -26.859 4.988 1 97.25 108 GLY A C 1
ATOM 880 O O . GLY A 1 108 ? -4.441 -27.297 4.887 1 97.25 108 GLY A O 1
ATOM 881 N N . LYS A 1 109 ? -3.029 -25.562 4.801 1 97.69 109 LYS A N 1
ATOM 882 C CA . LYS A 1 109 ? -4.129 -24.609 4.668 1 97.69 109 LYS A CA 1
ATOM 883 C C . LYS A 1 109 ? -4.383 -24.266 3.203 1 97.69 109 LYS A C 1
ATOM 885 O O . LYS A 1 109 ? -5.191 -23.391 2.898 1 97.69 109 LYS A O 1
ATOM 890 N N . GLY A 1 110 ? -3.682 -24.906 2.33 1 96.88 110 GLY A N 1
ATOM 891 C CA . GLY A 1 110 ? -3.947 -24.734 0.91 1 96.88 110 GLY A CA 1
ATOM 892 C C . GLY A 1 110 ? -3.33 -23.469 0.336 1 96.88 110 GLY A C 1
ATOM 893 O O . GLY A 1 110 ? -3.904 -22.844 -0.558 1 96.88 110 GLY A O 1
ATOM 894 N N . LEU A 1 111 ? -2.219 -23.047 0.872 1 97.62 111 LEU A N 1
ATOM 895 C CA . LEU A 1 111 ? -1.527 -21.859 0.402 1 97.62 111 LEU A CA 1
ATOM 896 C C . LEU A 1 111 ? -0.24 -22.219 -0.328 1 97.62 111 LEU A C 1
ATOM 898 O O . LEU A 1 111 ? 0.395 -23.234 -0.007 1 97.62 111 LEU A O 1
ATOM 902 N N . ARG A 1 112 ? 0.066 -21.422 -1.307 1 95.12 112 ARG A N 1
ATOM 903 C CA . ARG A 1 112 ? 1.321 -21.516 -2.045 1 95.12 112 ARG A CA 1
ATOM 904 C C . ARG A 1 112 ? 2.088 -20.203 -1.994 1 95.12 112 ARG A C 1
ATOM 906 O O . ARG A 1 112 ? 1.492 -19.125 -1.818 1 95.12 112 ARG A O 1
ATOM 913 N N . PHE A 1 113 ? 3.387 -20.328 -2.145 1 94.5 113 PHE A N 1
ATOM 914 C CA . PHE A 1 113 ? 4.297 -19.188 -2.059 1 94.5 113 PHE A CA 1
ATOM 915 C C . PHE A 1 113 ? 5.27 -19.188 -3.229 1 94.5 113 PHE A C 1
ATOM 917 O O . PHE A 1 113 ? 5.832 -20.219 -3.582 1 94.5 113 PHE A O 1
ATOM 924 N N . SER A 1 114 ? 5.41 -18.109 -3.896 1 91.62 114 SER A N 1
ATOM 925 C CA . SER A 1 114 ? 6.344 -18 -5.012 1 91.62 114 SER A CA 1
ATOM 926 C C . SER A 1 114 ? 7.172 -16.719 -4.914 1 91.62 114 SER A C 1
ATOM 928 O O . SER A 1 114 ? 6.664 -15.68 -4.488 1 91.62 114 SER A O 1
ATOM 930 N N . ARG A 1 115 ? 8.406 -16.859 -5.234 1 88.38 115 ARG A N 1
ATOM 931 C CA . ARG A 1 115 ? 9.25 -15.672 -5.297 1 88.38 115 ARG A CA 1
ATOM 932 C C . ARG A 1 115 ? 8.664 -14.641 -6.25 1 88.38 115 ARG A C 1
ATOM 934 O O . ARG A 1 115 ? 8.156 -14.992 -7.32 1 88.38 115 ARG A O 1
ATOM 941 N N . GLY A 1 116 ? 8.711 -13.359 -5.836 1 83.81 116 GLY A N 1
ATOM 942 C CA . GLY A 1 116 ? 8.203 -12.273 -6.66 1 83.81 116 GLY A CA 1
ATOM 943 C C . GLY A 1 116 ? 9.234 -11.188 -6.902 1 83.81 116 GLY A C 1
ATOM 944 O O . GLY A 1 116 ? 9.383 -10.273 -6.086 1 83.81 116 GLY A O 1
ATOM 945 N N . GLY A 1 117 ? 9.828 -11.164 -7.973 1 86.44 117 GLY A N 1
ATOM 946 C CA . GLY A 1 117 ? 10.719 -10.086 -8.359 1 86.44 117 GLY A CA 1
ATOM 947 C C . GLY A 1 117 ? 11.922 -9.945 -7.449 1 86.44 117 GLY A C 1
ATOM 948 O O . GLY A 1 117 ? 12.555 -10.938 -7.09 1 86.44 117 GLY A O 1
ATOM 949 N N . MET A 1 118 ? 12.25 -8.648 -7.148 1 92.06 118 MET A N 1
ATOM 950 C CA . MET A 1 118 ? 13.516 -8.359 -6.473 1 92.06 118 MET A CA 1
ATOM 951 C C . MET A 1 118 ? 13.32 -8.273 -4.965 1 92.06 118 MET A C 1
ATOM 953 O O . MET A 1 118 ? 14.258 -8.492 -4.199 1 92.06 118 MET A O 1
ATOM 957 N N . ILE A 1 119 ? 12.039 -8.008 -4.496 1 97.75 119 ILE A N 1
ATOM 958 C CA . ILE A 1 119 ? 12 -7.629 -3.086 1 97.75 119 ILE A CA 1
ATOM 959 C C . ILE A 1 119 ? 10.789 -8.273 -2.414 1 97.75 119 ILE A C 1
ATOM 961 O O . ILE A 1 119 ? 10.523 -8.023 -1.236 1 97.75 119 ILE A O 1
ATOM 965 N N . SER A 1 120 ? 10.055 -9.109 -3.117 1 97.56 120 SER A N 1
ATOM 966 C CA . SER A 1 120 ? 8.789 -9.586 -2.57 1 97.56 120 SER A CA 1
ATOM 967 C C . SER A 1 120 ? 8.57 -11.062 -2.898 1 97.56 120 SER A C 1
ATOM 969 O O . SER A 1 120 ? 9.406 -11.688 -3.549 1 97.56 120 SER A O 1
ATOM 971 N N . PHE A 1 121 ? 7.57 -11.617 -2.344 1 96.81 121 PHE A N 1
ATOM 972 C CA . PHE A 1 121 ? 7.027 -12.906 -2.732 1 96.81 121 PHE A CA 1
ATOM 973 C C . PHE A 1 121 ? 5.504 -12.875 -2.758 1 96.81 121 PHE A C 1
ATOM 975 O O . PHE A 1 121 ? 4.891 -11.969 -2.189 1 96.81 121 PHE A O 1
ATOM 982 N N . ASP A 1 122 ? 4.934 -13.82 -3.48 1 95.88 122 ASP A N 1
ATOM 983 C CA . ASP A 1 122 ? 3.484 -13.906 -3.627 1 95.88 122 ASP A CA 1
ATOM 984 C C . ASP A 1 122 ? 2.916 -15.062 -2.807 1 95.88 122 ASP A C 1
ATOM 986 O O . ASP A 1 122 ? 3.545 -16.109 -2.688 1 95.88 122 ASP A O 1
ATOM 990 N N . VAL A 1 123 ? 1.769 -14.828 -2.299 1 97.44 123 VAL A N 1
ATOM 991 C CA . VAL A 1 123 ? 0.978 -15.859 -1.632 1 97.44 123 VAL A CA 1
ATOM 992 C C . VAL A 1 123 ? -0.364 -16.016 -2.342 1 97.44 123 VAL A C 1
ATOM 994 O O . VAL A 1 123 ? -1.07 -15.039 -2.58 1 97.44 123 VAL A O 1
ATOM 997 N N . PHE A 1 124 ? -0.713 -17.234 -2.67 1 97.12 124 PHE A N 1
ATOM 998 C CA . PHE A 1 124 ? -1.97 -17.484 -3.365 1 97.12 124 PHE A CA 1
ATOM 999 C C . PHE A 1 124 ? -2.461 -18.906 -3.092 1 97.12 124 PHE A C 1
ATOM 1001 O O . PHE A 1 124 ? -1.711 -19.734 -2.586 1 97.12 124 PHE A O 1
ATOM 1008 N N . PRO A 1 125 ? -3.738 -19.172 -3.309 1 97.31 125 PRO A N 1
ATOM 1009 C CA . PRO A 1 125 ? -4.27 -20.516 -3.066 1 97.31 125 PRO A CA 1
ATOM 1010 C C . PRO A 1 125 ? -3.607 -21.578 -3.941 1 97.31 125 PRO A C 1
ATOM 1012 O O . PRO A 1 125 ? -3.248 -21.312 -5.09 1 97.31 125 PRO A O 1
ATOM 1015 N N . GLU A 1 126 ? -3.488 -22.734 -3.336 1 94.88 126 GLU A N 1
ATOM 1016 C CA . GLU A 1 126 ? -3.076 -23.875 -4.148 1 94.88 126 GLU A CA 1
ATOM 1017 C C . GLU A 1 126 ? -3.967 -24.031 -5.375 1 94.88 126 GLU A C 1
ATOM 1019 O O . GLU A 1 126 ? -5.195 -23.953 -5.273 1 94.88 126 GLU A O 1
ATOM 1024 N N . GLY A 1 127 ? -3.342 -24.172 -6.508 1 92.88 127 GLY A N 1
ATOM 1025 C CA . GLY A 1 127 ? -4.086 -24.312 -7.75 1 92.88 127 GLY A CA 1
ATOM 1026 C C . GLY A 1 127 ? -4.215 -23 -8.516 1 92.88 127 GLY A C 1
ATOM 1027 O O . GLY A 1 127 ? -4.652 -22.984 -9.664 1 92.88 127 GLY A O 1
ATOM 1028 N N . TRP A 1 128 ? -3.752 -21.906 -7.895 1 94.88 128 TRP A N 1
ATOM 1029 C CA . TRP A 1 128 ? -3.885 -20.609 -8.547 1 94.88 128 TRP A CA 1
ATOM 1030 C C . TRP A 1 128 ? -2.545 -20.141 -9.102 1 94.88 128 TRP A C 1
ATOM 1032 O O . TRP A 1 128 ? -2.289 -18.938 -9.18 1 94.88 128 TRP A O 1
ATOM 1042 N N . ASP A 1 129 ? -1.647 -21.016 -9.375 1 94.06 129 ASP A N 1
ATOM 1043 C CA . ASP A 1 129 ? -0.427 -20.625 -10.07 1 94.06 129 ASP A CA 1
ATOM 1044 C C . ASP A 1 129 ? -0.699 -20.359 -11.555 1 94.06 129 ASP A C 1
ATOM 1046 O O . ASP A 1 129 ? -1.85 -20.391 -11.992 1 94.06 129 ASP A O 1
ATOM 1050 N N . LYS A 1 130 ? 0.306 -20.078 -12.273 1 94.12 130 LYS A N 1
ATOM 1051 C CA . LYS A 1 130 ? 0.137 -19.594 -13.641 1 94.12 130 LYS A CA 1
ATOM 1052 C C . LYS A 1 130 ? -0.507 -20.656 -14.523 1 94.12 130 LYS A C 1
ATOM 1054 O O . LYS A 1 130 ? -1.011 -20.359 -15.602 1 94.12 130 LYS A O 1
ATOM 1059 N N . ARG A 1 131 ? -0.583 -21.906 -14.133 1 94.88 131 ARG A N 1
ATOM 1060 C CA . ARG A 1 131 ? -1.268 -22.969 -14.859 1 94.88 131 ARG A CA 1
ATOM 1061 C C . ARG A 1 131 ? -2.773 -22.734 -14.883 1 94.88 131 ARG A C 1
ATOM 1063 O O . ARG A 1 131 ? -3.494 -23.359 -15.664 1 94.88 131 ARG A O 1
ATOM 1070 N N . TYR A 1 132 ? -3.174 -21.812 -14.062 1 93.81 132 TYR A N 1
ATOM 1071 C CA . TYR A 1 132 ? -4.598 -21.516 -13.961 1 93.81 132 TYR A CA 1
ATOM 1072 C C . TYR A 1 132 ? -5.176 -21.156 -15.328 1 93.81 132 TYR A C 1
ATOM 1074 O O . TYR A 1 132 ? -6.305 -21.531 -15.648 1 93.81 132 TYR A O 1
ATOM 1082 N N . CYS A 1 133 ? -4.465 -20.469 -16.141 1 93.19 133 CYS A N 1
ATOM 1083 C CA . CYS A 1 133 ? -4.941 -20.016 -17.453 1 93.19 133 CYS A CA 1
ATOM 1084 C C . CYS A 1 133 ? -5.145 -21.188 -18.391 1 93.19 133 CYS A C 1
ATOM 1086 O O . CYS A 1 133 ? -5.949 -21.109 -19.328 1 93.19 133 CYS A O 1
ATOM 1088 N N . LEU A 1 134 ? -4.426 -22.281 -18.156 1 93.56 134 LEU A N 1
ATOM 1089 C CA . LEU A 1 134 ? -4.52 -23.453 -19.031 1 93.56 134 LEU A CA 1
ATOM 1090 C C . LEU A 1 134 ? -5.898 -24.094 -18.938 1 93.56 134 LEU A C 1
ATOM 1092 O O . LEU A 1 134 ? -6.359 -24.719 -19.891 1 93.56 134 LEU A O 1
ATOM 1096 N N . ASN A 1 135 ? -6.508 -23.984 -17.812 1 87.5 135 ASN A N 1
ATOM 1097 C CA . ASN A 1 135 ? -7.852 -24.516 -17.641 1 87.5 135 ASN A CA 1
ATOM 1098 C C . ASN A 1 135 ? -8.844 -23.859 -18.594 1 87.5 135 ASN A C 1
ATOM 1100 O O . ASN A 1 135 ? -9.789 -24.5 -19.062 1 87.5 135 ASN A O 1
ATOM 1104 N N . VAL A 1 136 ? -8.703 -22.656 -18.875 1 83.81 136 VAL A N 1
ATOM 1105 C CA . VAL A 1 136 ? -9.57 -21.906 -19.766 1 83.81 136 VAL A CA 1
ATOM 1106 C C . VAL A 1 136 ? -9.242 -22.25 -21.219 1 83.81 136 VAL A C 1
ATOM 1108 O O . VAL A 1 136 ? -10.133 -22.328 -22.062 1 83.81 136 VAL A O 1
ATOM 1111 N N . LEU A 1 137 ? -7.996 -22.5 -21.5 1 88.81 137 LEU A N 1
ATOM 1112 C CA . LEU A 1 137 ? -7.535 -22.75 -22.859 1 88.81 137 LEU A CA 1
ATOM 1113 C C . LEU A 1 137 ? -7.855 -24.172 -23.297 1 88.81 137 LEU A C 1
ATOM 1115 O O . LEU A 1 137 ? -7.832 -24.484 -24.484 1 88.81 137 LEU A O 1
ATOM 1119 N N . ASP A 1 138 ? -8.141 -25 -22.344 1 83.94 138 ASP A N 1
ATOM 1120 C CA . ASP A 1 138 ? -8.469 -26.375 -22.641 1 83.94 138 ASP A CA 1
ATOM 1121 C C . ASP A 1 138 ? -9.664 -26.469 -23.594 1 83.94 138 ASP A C 1
ATOM 1123 O O . ASP A 1 138 ? -9.711 -27.344 -24.469 1 83.94 138 ASP A O 1
ATOM 1127 N N . ASP A 1 139 ? -10.469 -25.453 -23.5 1 81.5 139 ASP A N 1
ATOM 1128 C CA . ASP A 1 139 ? -11.672 -25.453 -24.312 1 81.5 139 ASP A CA 1
ATOM 1129 C C . ASP A 1 139 ? -11.375 -24.938 -25.734 1 81.5 139 ASP A C 1
ATOM 1131 O O . ASP A 1 139 ? -12.172 -25.156 -26.656 1 81.5 139 ASP A O 1
ATOM 1135 N N . GLU A 1 140 ? -10.328 -24.234 -26.031 1 83.25 140 GLU A N 1
ATOM 1136 C CA . GLU A 1 140 ? -9.992 -23.641 -27.312 1 83.25 140 GLU A CA 1
ATOM 1137 C C . GLU A 1 140 ? -9.297 -24.641 -28.234 1 83.25 140 GLU A C 1
ATOM 1139 O O . GLU A 1 140 ? -9.281 -24.453 -29.453 1 83.25 140 GLU A O 1
ATOM 1144 N N . ARG A 1 141 ? -8.875 -25.75 -27.859 1 82.62 141 ARG A N 1
ATOM 1145 C CA . ARG A 1 141 ? -8.266 -26.844 -28.609 1 82.62 141 ARG A CA 1
ATOM 1146 C C . ARG A 1 141 ? -7.07 -26.359 -29.422 1 82.62 141 ARG A C 1
ATOM 1148 O O . ARG A 1 141 ? -6.992 -26.609 -30.625 1 82.62 141 ARG A O 1
ATOM 1155 N N . PHE A 1 142 ? -6.141 -25.609 -28.828 1 90.5 142 PHE A N 1
ATOM 1156 C CA . PHE A 1 142 ? -4.859 -25.297 -29.453 1 90.5 142 PHE A CA 1
ATOM 1157 C C . PHE A 1 142 ? -4.035 -26.562 -29.672 1 90.5 142 PHE A C 1
ATOM 1159 O O . PHE A 1 142 ? -4.027 -27.453 -28.844 1 90.5 142 PHE A O 1
ATOM 1166 N N . ASP A 1 143 ? -3.367 -26.625 -30.797 1 91.5 143 ASP A N 1
ATOM 1167 C CA . ASP A 1 143 ? -2.514 -27.781 -31.078 1 91.5 143 ASP A CA 1
ATOM 1168 C C . ASP A 1 143 ? -1.333 -27.828 -30.109 1 91.5 143 ASP A C 1
ATOM 1170 O O . ASP A 1 143 ? -1.024 -28.875 -29.547 1 91.5 143 ASP A O 1
ATOM 1174 N N . THR A 1 144 ? -0.651 -26.719 -29.953 1 94.81 144 THR A N 1
ATOM 1175 C CA . THR A 1 144 ? 0.505 -26.594 -29.062 1 94.81 144 THR A CA 1
ATOM 1176 C C . THR A 1 144 ? 0.46 -25.281 -28.297 1 94.81 144 THR A C 1
ATOM 1178 O O . THR A 1 144 ? 0.12 -24.234 -28.875 1 94.81 144 THR A O 1
ATOM 1181 N N . ILE A 1 145 ? 0.703 -25.328 -27.047 1 95.94 145 ILE A N 1
ATOM 1182 C CA . ILE A 1 145 ? 0.857 -24.125 -26.234 1 95.94 145 ILE A CA 1
ATOM 1183 C C . ILE A 1 145 ? 2.322 -23.953 -25.844 1 95.94 145 ILE A C 1
ATOM 1185 O O . ILE A 1 145 ? 2.877 -24.766 -25.109 1 95.94 145 ILE A O 1
ATOM 1189 N N . HIS A 1 146 ? 2.916 -22.859 -26.359 1 97.06 146 HIS A N 1
ATOM 1190 C CA . HIS A 1 146 ? 4.289 -22.516 -26 1 97.06 146 HIS A CA 1
ATOM 1191 C C . HIS A 1 146 ? 4.324 -21.5 -24.859 1 97.06 146 HIS A C 1
ATOM 1193 O O . HIS A 1 146 ? 3.584 -20.516 -24.875 1 97.06 146 HIS A O 1
ATOM 1199 N N . PHE A 1 147 ? 5.121 -21.828 -23.906 1 97.56 147 PHE A N 1
ATOM 1200 C CA . PHE A 1 147 ? 5.309 -20.875 -22.797 1 97.56 147 PHE A CA 1
ATOM 1201 C C . PHE A 1 147 ? 6.734 -20.344 -22.797 1 97.56 147 PHE A C 1
ATOM 1203 O O . PHE A 1 147 ? 7.695 -21.109 -22.812 1 97.56 147 PHE A O 1
ATOM 1210 N N . PHE A 1 148 ? 6.875 -19.031 -22.844 1 97.69 148 PHE A N 1
ATOM 1211 C CA . PHE A 1 148 ? 8.172 -18.375 -22.719 1 97.69 148 PHE A CA 1
ATOM 1212 C C . PHE A 1 148 ? 8.266 -17.609 -21.406 1 97.69 148 PHE A C 1
ATOM 1214 O O . PHE A 1 148 ? 7.43 -16.75 -21.109 1 97.69 148 PHE A O 1
ATOM 1221 N N . GLY A 1 149 ? 9.172 -17.938 -20.609 1 95.62 149 GLY A N 1
ATOM 1222 C CA . GLY A 1 149 ? 9.367 -17.25 -19.344 1 95.62 149 GLY A CA 1
ATOM 1223 C C . GLY A 1 149 ? 10.797 -17.328 -18.828 1 95.62 149 GLY A C 1
ATOM 1224 O O . GLY A 1 149 ? 11.625 -18.047 -19.406 1 95.62 149 GLY A O 1
ATOM 1225 N N . ASN A 1 150 ? 11.094 -16.562 -17.781 1 93.31 150 ASN A N 1
ATOM 1226 C CA . ASN A 1 150 ? 12.484 -16.5 -17.328 1 93.31 150 ASN A CA 1
ATOM 1227 C C . ASN A 1 150 ? 12.656 -17.125 -15.961 1 93.31 150 ASN A C 1
ATOM 1229 O O . ASN A 1 150 ? 13.758 -17.562 -15.602 1 93.31 150 ASN A O 1
ATOM 1233 N N . GLU A 1 151 ? 11.703 -17.203 -15.117 1 90.19 151 GLU A N 1
ATOM 1234 C CA . GLU A 1 151 ? 11.805 -17.828 -13.797 1 90.19 151 GLU A CA 1
ATOM 1235 C C . GLU A 1 151 ? 11.32 -19.266 -13.828 1 90.19 151 GLU A C 1
ATOM 1237 O O . GLU A 1 151 ? 10.406 -19.641 -13.086 1 90.19 151 GLU A O 1
ATOM 1242 N N . THR A 1 152 ? 12.023 -20.078 -14.602 1 94.56 152 THR A N 1
ATOM 1243 C CA . THR A 1 152 ? 11.5 -21.391 -14.953 1 94.56 152 THR A CA 1
ATOM 1244 C C . THR A 1 152 ? 12.172 -22.484 -14.125 1 94.56 152 THR A C 1
ATOM 1246 O O . THR A 1 152 ? 12.008 -23.672 -14.406 1 94.56 152 THR A O 1
ATOM 1249 N N . THR A 1 153 ? 12.953 -22.188 -13.102 1 90.69 153 THR A N 1
ATOM 1250 C CA . THR A 1 153 ? 13.539 -23.156 -12.172 1 90.69 153 THR A CA 1
ATOM 1251 C C . THR A 1 153 ? 12.648 -23.328 -10.945 1 90.69 153 THR A C 1
ATOM 1253 O O . THR A 1 153 ? 11.773 -22.516 -10.688 1 90.69 153 THR A O 1
ATOM 1256 N N . PRO A 1 154 ? 12.859 -24.453 -10.195 1 86.5 154 PRO A N 1
ATOM 1257 C CA . PRO A 1 154 ? 12.016 -24.688 -9.023 1 86.5 154 PRO A CA 1
ATOM 1258 C C . PRO A 1 154 ? 11.984 -23.5 -8.07 1 86.5 154 PRO A C 1
ATOM 1260 O O . PRO A 1 154 ? 13.039 -22.938 -7.746 1 86.5 154 PRO A O 1
ATOM 1263 N N . GLY A 1 155 ? 10.773 -23.156 -7.613 1 81.69 155 GLY A N 1
ATOM 1264 C CA . GLY A 1 155 ? 10.594 -22 -6.742 1 81.69 155 GLY A CA 1
ATOM 1265 C C . GLY A 1 155 ? 10.273 -20.734 -7.496 1 81.69 155 GLY A C 1
ATOM 1266 O O . GLY A 1 155 ? 9.797 -19.75 -6.906 1 81.69 155 GLY A O 1
ATOM 1267 N N . GLY A 1 156 ? 10.516 -20.75 -8.82 1 86.94 156 GLY A N 1
ATOM 1268 C CA . GLY A 1 156 ? 10.195 -19.609 -9.664 1 86.94 156 GLY A CA 1
ATOM 1269 C C . GLY A 1 156 ? 8.734 -19.547 -10.047 1 86.94 156 GLY A C 1
ATOM 1270 O O . GLY A 1 156 ? 8.062 -20.578 -10.133 1 86.94 156 GLY A O 1
ATOM 1271 N N . ASN A 1 157 ? 8.25 -18.375 -10.406 1 89.25 157 ASN A N 1
ATOM 1272 C CA . ASN A 1 157 ? 6.828 -18.172 -10.656 1 89.25 157 ASN A CA 1
ATOM 1273 C C . ASN A 1 157 ? 6.41 -18.719 -12.016 1 89.25 157 ASN A C 1
ATOM 1275 O O . ASN A 1 157 ? 5.219 -18.859 -12.289 1 89.25 157 ASN A O 1
ATOM 1279 N N . ASP A 1 158 ? 7.402 -19.062 -12.828 1 94.12 158 ASP A N 1
ATOM 1280 C CA . ASP A 1 158 ? 7.082 -19.609 -14.141 1 94.12 158 ASP A CA 1
ATOM 1281 C C . ASP A 1 158 ? 7.289 -21.125 -14.172 1 94.12 158 ASP A C 1
ATOM 1283 O O . ASP A 1 158 ? 7.012 -21.781 -15.18 1 94.12 158 ASP A O 1
ATOM 1287 N N . TYR A 1 159 ? 7.754 -21.688 -13.102 1 93.25 159 TYR A N 1
ATOM 1288 C CA . TYR A 1 159 ? 8.242 -23.062 -13.141 1 93.25 159 TYR A CA 1
ATOM 1289 C C . TYR A 1 159 ? 7.102 -24.031 -13.43 1 93.25 159 TYR A C 1
ATOM 1291 O O . TYR A 1 159 ? 7.223 -24.891 -14.297 1 93.25 159 TYR A O 1
ATOM 1299 N N . GLU A 1 160 ? 5.969 -23.891 -12.742 1 93.94 160 GLU A N 1
ATOM 1300 C CA . GLU A 1 160 ? 4.891 -24.859 -12.82 1 93.94 160 GLU A CA 1
ATOM 1301 C C . GLU A 1 160 ? 4.309 -24.922 -14.234 1 93.94 160 GLU A C 1
ATOM 1303 O O . GLU A 1 160 ? 4.055 -26.016 -14.758 1 93.94 160 GLU A O 1
ATOM 1308 N N . ILE A 1 161 ? 4.152 -23.734 -14.836 1 96.12 161 ILE A N 1
ATOM 1309 C CA . ILE A 1 161 ? 3.568 -23.734 -16.172 1 96.12 161 ILE A CA 1
ATOM 1310 C C . ILE A 1 161 ? 4.617 -24.172 -17.188 1 96.12 161 ILE A C 1
ATOM 1312 O O . ILE A 1 161 ? 4.297 -24.844 -18.172 1 96.12 161 ILE A O 1
ATOM 1316 N N . TYR A 1 162 ? 5.859 -23.766 -16.938 1 97.25 162 TYR A N 1
ATOM 1317 C CA . TYR A 1 162 ? 6.98 -24.188 -17.766 1 97.25 162 TYR A CA 1
ATOM 1318 C C . TYR A 1 162 ? 7.086 -25.703 -17.812 1 97.25 162 TYR A C 1
ATOM 1320 O O . TYR A 1 162 ? 7.352 -26.297 -18.859 1 97.25 162 TYR A O 1
ATOM 1328 N N . ASP A 1 163 ? 6.855 -26.375 -16.719 1 96.38 163 ASP A N 1
ATOM 1329 C CA . ASP A 1 163 ? 7.043 -27.812 -16.562 1 96.38 163 ASP A CA 1
ATOM 1330 C C . ASP A 1 163 ? 5.723 -28.562 -16.734 1 96.38 163 ASP A C 1
ATOM 1332 O O . ASP A 1 163 ? 5.66 -29.781 -16.516 1 96.38 163 ASP A O 1
ATOM 1336 N N . ASP A 1 164 ? 4.691 -27.953 -17.031 1 96.31 164 ASP A N 1
ATOM 1337 C CA . ASP A 1 164 ? 3.395 -28.594 -17.219 1 96.31 164 ASP A CA 1
ATOM 1338 C C . ASP A 1 164 ? 3.365 -29.391 -18.516 1 96.31 164 ASP A C 1
ATOM 1340 O O . ASP A 1 164 ? 3.852 -28.922 -19.547 1 96.31 164 ASP A O 1
ATOM 1344 N N . PRO A 1 165 ? 2.787 -30.594 -18.531 1 95.5 165 PRO A N 1
ATOM 1345 C CA . PRO A 1 165 ? 2.775 -31.422 -19.734 1 95.5 165 PRO A CA 1
ATOM 1346 C C . PRO A 1 165 ? 1.948 -30.812 -20.859 1 95.5 165 PRO A C 1
ATOM 1348 O O . PRO A 1 165 ? 2.092 -31.203 -22.016 1 95.5 165 PRO A O 1
ATOM 1351 N N . ARG A 1 166 ? 1.081 -29.906 -20.625 1 95.56 166 ARG A N 1
ATOM 1352 C CA . ARG A 1 166 ? 0.22 -29.281 -21.609 1 95.56 166 ARG A CA 1
ATOM 1353 C C . ARG A 1 166 ? 0.969 -28.203 -22.391 1 95.56 166 ARG A C 1
ATOM 1355 O O . ARG A 1 166 ? 0.496 -27.719 -23.422 1 95.56 166 ARG A O 1
ATOM 1362 N N . THR A 1 167 ? 2.156 -27.766 -21.859 1 97.5 167 THR A N 1
ATOM 1363 C CA . THR A 1 167 ? 2.898 -26.688 -22.5 1 97.5 167 THR A CA 1
ATOM 1364 C C . THR A 1 167 ? 4.254 -27.188 -23 1 97.5 167 THR A C 1
ATOM 1366 O O . THR A 1 167 ? 4.746 -28.219 -22.531 1 97.5 167 THR A O 1
ATOM 1369 N N . VAL A 1 168 ? 4.742 -26.578 -24.047 1 97.75 168 VAL A N 1
ATOM 1370 C CA . VAL A 1 168 ? 6.156 -26.641 -24.391 1 97.75 168 VAL A CA 1
ATOM 1371 C C . VAL A 1 168 ? 6.887 -25.438 -23.812 1 97.75 168 VAL A C 1
ATOM 1373 O O . VAL A 1 168 ? 6.762 -24.312 -24.312 1 97.75 168 VAL A O 1
ATOM 1376 N N . GLY A 1 169 ? 7.672 -25.688 -22.766 1 97.62 169 GLY A N 1
ATOM 1377 C CA . GLY A 1 169 ? 8.312 -24.594 -22.031 1 97.62 169 GLY A CA 1
ATOM 1378 C C . GLY A 1 169 ? 9.617 -24.141 -22.672 1 97.62 169 GLY A C 1
ATOM 1379 O O . GLY A 1 169 ? 10.422 -24.969 -23.094 1 97.62 169 GLY A O 1
ATOM 1380 N N . HIS A 1 170 ? 9.828 -22.844 -22.75 1 97.88 170 HIS A N 1
ATOM 1381 C CA . HIS A 1 170 ? 11.055 -22.219 -23.219 1 97.88 170 HIS A CA 1
ATOM 1382 C C . HIS A 1 170 ? 11.594 -21.219 -22.203 1 97.88 170 HIS A C 1
ATOM 1384 O O . HIS A 1 170 ? 10.977 -20.188 -21.953 1 97.88 170 HIS A O 1
ATOM 1390 N N . SER A 1 171 ? 12.797 -21.547 -21.672 1 97.38 171 SER A N 1
ATOM 1391 C CA . SER A 1 171 ? 13.453 -20.594 -20.766 1 97.38 171 SER A CA 1
ATOM 1392 C C . SER A 1 171 ? 14.148 -19.484 -21.562 1 97.38 171 SER A C 1
ATOM 1394 O O . SER A 1 171 ? 14.906 -19.766 -22.484 1 97.38 171 SER A O 1
ATOM 1396 N N . VAL A 1 172 ? 13.82 -18.266 -21.25 1 97.44 172 VAL A N 1
ATOM 1397 C CA . VAL A 1 172 ? 14.406 -17.125 -21.953 1 97.44 172 VAL A CA 1
ATOM 1398 C C . VAL A 1 172 ? 15.055 -16.172 -20.938 1 97.44 172 VAL A C 1
ATOM 1400 O O . VAL A 1 172 ? 14.688 -16.156 -19.766 1 97.44 172 VAL A O 1
ATOM 1403 N N . GLN A 1 173 ? 16.016 -15.367 -21.422 1 94.75 173 GLN A N 1
ATOM 1404 C CA . GLN A 1 173 ? 16.812 -14.555 -20.5 1 94.75 173 GLN A CA 1
ATOM 1405 C C . GLN A 1 173 ? 16.531 -13.07 -20.688 1 94.75 173 GLN A C 1
ATOM 1407 O O . GLN A 1 173 ? 16.875 -12.258 -19.828 1 94.75 173 GLN A O 1
ATOM 1412 N N . SER A 1 174 ? 15.961 -12.719 -21.875 1 94.81 174 SER A N 1
ATOM 1413 C CA . SER A 1 174 ? 15.703 -11.32 -22.203 1 94.81 174 SER A CA 1
ATOM 1414 C C . SER A 1 174 ? 14.672 -11.195 -23.312 1 94.81 174 SER A C 1
ATOM 1416 O O . SER A 1 174 ? 14.336 -12.188 -23.969 1 94.81 174 SER A O 1
ATOM 1418 N N . PRO A 1 175 ? 14.102 -10 -23.438 1 95.12 175 PRO A N 1
ATOM 1419 C CA . PRO A 1 175 ? 13.203 -9.797 -24.578 1 95.12 175 PRO A CA 1
ATOM 1420 C C . PRO A 1 175 ? 13.859 -10.148 -25.922 1 95.12 175 PRO A C 1
ATOM 1422 O O . PRO A 1 175 ? 13.211 -10.734 -26.781 1 95.12 175 PRO A O 1
ATOM 1425 N N . GLN A 1 176 ? 15.133 -9.734 -26.016 1 96.19 176 GLN A N 1
ATOM 1426 C CA . GLN A 1 176 ? 15.844 -10.047 -27.25 1 96.19 176 GLN A CA 1
ATOM 1427 C C . GLN A 1 176 ? 15.977 -11.562 -27.438 1 96.19 176 GLN A C 1
ATOM 1429 O O . GLN A 1 176 ? 15.781 -12.07 -28.547 1 96.19 176 GLN A O 1
ATOM 1434 N N . ASP A 1 177 ? 16.344 -12.242 -26.328 1 96.81 177 ASP A N 1
ATOM 1435 C CA . ASP A 1 177 ? 16.422 -13.695 -26.344 1 96.81 177 ASP A CA 1
ATOM 1436 C C . ASP A 1 177 ? 15.078 -14.312 -26.719 1 96.81 177 ASP A C 1
ATOM 1438 O O . ASP A 1 177 ? 15.023 -15.289 -27.469 1 96.81 177 ASP A O 1
ATOM 1442 N N . THR A 1 178 ? 14.023 -13.758 -26.266 1 96.94 178 THR A N 1
ATOM 1443 C CA . THR A 1 178 ? 12.672 -14.234 -26.547 1 96.94 178 THR A CA 1
ATOM 1444 C C . THR A 1 178 ? 12.359 -14.117 -28.031 1 96.94 178 THR A C 1
ATOM 1446 O O . THR A 1 178 ? 11.852 -15.062 -28.641 1 96.94 178 THR A O 1
ATOM 1449 N N . VAL A 1 179 ? 12.68 -12.961 -28.578 1 95.81 179 VAL A N 1
ATOM 1450 C CA . VAL A 1 179 ? 12.453 -12.719 -30 1 95.81 179 VAL A CA 1
ATOM 1451 C C . VAL A 1 179 ? 13.234 -13.742 -30.828 1 95.81 179 VAL A C 1
ATOM 1453 O O . VAL A 1 179 ? 12.695 -14.312 -31.781 1 95.81 179 VAL A O 1
ATOM 1456 N N . GLN A 1 180 ? 14.461 -13.922 -30.453 1 94.94 180 GLN A N 1
ATOM 1457 C CA . GLN A 1 180 ? 15.297 -14.867 -31.188 1 94.94 180 GLN A CA 1
ATOM 1458 C C . GLN A 1 180 ? 14.719 -16.281 -31.125 1 94.94 180 GLN A C 1
ATOM 1460 O O . GLN A 1 180 ? 14.656 -16.969 -32.125 1 94.94 180 GLN A O 1
ATOM 1465 N N . ARG A 1 181 ? 14.352 -16.75 -29.938 1 95.19 181 ARG A N 1
ATOM 1466 C CA . ARG A 1 181 ? 13.766 -18.078 -29.75 1 95.19 181 ARG A CA 1
ATOM 1467 C C . ARG A 1 181 ? 12.492 -18.234 -30.578 1 95.19 181 ARG A C 1
ATOM 1469 O O . ARG A 1 181 ? 12.281 -19.266 -31.203 1 95.19 181 ARG A O 1
ATOM 1476 N N . CYS A 1 182 ? 11.656 -17.234 -30.562 1 95.75 182 CYS A N 1
ATOM 1477 C CA . CYS A 1 182 ? 10.414 -17.25 -31.344 1 95.75 182 CYS A CA 1
ATOM 1478 C C . CYS A 1 182 ? 10.711 -17.375 -32.812 1 95.75 182 CYS A C 1
ATOM 1480 O O . CYS A 1 182 ? 10.047 -18.125 -33.531 1 95.75 182 CYS A O 1
ATOM 1482 N N . ARG A 1 183 ? 11.68 -16.594 -33.219 1 94.62 183 ARG A N 1
ATOM 1483 C CA . ARG A 1 183 ? 12.047 -16.656 -34.625 1 94.62 183 ARG A CA 1
ATOM 1484 C C . ARG A 1 183 ? 12.5 -18.062 -35.031 1 94.62 183 ARG A C 1
ATOM 1486 O O . ARG A 1 183 ? 12.117 -18.562 -36.094 1 94.62 183 ARG A O 1
ATOM 1493 N N . GLU A 1 184 ? 13.266 -18.703 -34.219 1 94.56 184 GLU A N 1
ATOM 1494 C CA . GLU A 1 184 ? 13.797 -20.031 -34.5 1 94.56 184 GLU A CA 1
ATOM 1495 C C . GLU A 1 184 ? 12.68 -21.062 -34.531 1 94.56 184 GLU A C 1
ATOM 1497 O O . GLU A 1 184 ? 12.734 -22.016 -35.344 1 94.56 184 GLU A O 1
ATOM 1502 N N . ILE A 1 185 ? 11.68 -20.859 -33.781 1 93.94 185 ILE A N 1
ATOM 1503 C CA . ILE A 1 185 ? 10.625 -21.859 -33.625 1 93.94 185 ILE A CA 1
ATOM 1504 C C . ILE A 1 185 ? 9.531 -21.625 -34.688 1 93.94 185 ILE A C 1
ATOM 1506 O O . ILE A 1 185 ? 9.062 -22.562 -35.312 1 93.94 185 ILE A O 1
ATOM 1510 N N . PHE A 1 186 ? 9.203 -20.406 -34.875 1 93.25 186 PHE A N 1
ATOM 1511 C CA . PHE A 1 186 ? 7.984 -20.141 -35.625 1 93.25 186 PHE A CA 1
ATOM 1512 C C . PHE A 1 186 ? 8.305 -19.641 -37.031 1 93.25 186 PHE A C 1
ATOM 1514 O O . PHE A 1 186 ? 7.441 -19.656 -37.906 1 93.25 186 PHE A O 1
ATOM 1521 N N . PHE A 1 187 ? 9.539 -19.141 -37.25 1 91.5 187 PHE A N 1
ATOM 1522 C CA . PHE A 1 187 ? 9.938 -18.641 -38.562 1 91.5 187 PHE A CA 1
ATOM 1523 C C . PHE A 1 187 ? 11.297 -19.203 -38.969 1 91.5 187 PHE A C 1
ATOM 1525 O O . PHE A 1 187 ? 12.227 -18.453 -39.219 1 91.5 187 PHE A O 1
ATOM 1532 N N . PRO A 1 188 ? 11.406 -20.469 -38.969 1 83.69 188 PRO A N 1
ATOM 1533 C CA . PRO A 1 188 ? 12.719 -21.062 -39.25 1 83.69 188 PRO A CA 1
ATOM 1534 C C . PRO A 1 188 ? 13.305 -20.625 -40.594 1 83.69 188 PRO A C 1
ATOM 1536 O O . PRO A 1 188 ? 14.523 -20.547 -40.719 1 83.69 188 PRO A O 1
ATOM 1539 N N . GLU A 1 189 ? 12.555 -20.531 -41.531 1 77.06 189 GLU A N 1
ATOM 1540 C CA . GLU A 1 189 ? 13.07 -20.109 -42.844 1 77.06 189 GLU A CA 1
ATOM 1541 C C . GLU A 1 189 ? 13.727 -18.75 -42.75 1 77.06 189 GLU A C 1
ATOM 1543 O O . GLU A 1 189 ? 14.648 -18.453 -43.531 1 77.06 189 GLU A O 1
ATOM 1548 N N . ARG A 1 190 ? 13.266 -17.906 -42 1 63.31 190 ARG A N 1
ATOM 1549 C CA . ARG A 1 190 ? 13.805 -16.547 -41.875 1 63.31 190 ARG A CA 1
ATOM 1550 C C . ARG A 1 190 ? 15.016 -16.531 -40.938 1 63.31 190 ARG A C 1
ATOM 1552 O O . ARG A 1 190 ? 15.773 -15.555 -40.906 1 63.31 190 ARG A O 1
ATOM 1559 N N . ALA A 1 191 ? 15.125 -17.438 -40.156 1 58.59 191 ALA A N 1
ATOM 1560 C CA . ALA A 1 191 ? 16.219 -17.531 -39.188 1 58.59 191 ALA A CA 1
ATOM 1561 C C . ALA A 1 191 ? 17.547 -17.781 -39.906 1 58.59 191 ALA A C 1
ATOM 1563 O O . ALA A 1 191 ? 18.609 -17.344 -39.406 1 58.59 191 ALA A O 1
ATOM 1564 N N . ASN A 1 192 ? 17.578 -18.453 -41.094 1 53.28 192 ASN A N 1
ATOM 1565 C CA . ASN A 1 192 ? 18.766 -18.719 -41.906 1 53.28 192 ASN A CA 1
ATOM 1566 C C . ASN A 1 192 ? 19.188 -17.484 -42.688 1 53.28 192 ASN A C 1
ATOM 1568 O O . ASN A 1 192 ? 20.234 -17.5 -43.344 1 53.28 192 ASN A O 1
ATOM 1572 N N . GLU A 1 193 ? 18.375 -16.609 -42.812 1 48.66 193 GLU A N 1
ATOM 1573 C CA . GLU A 1 193 ? 18.812 -15.484 -43.656 1 48.66 193 GLU A CA 1
ATOM 1574 C C . GLU A 1 193 ? 19.734 -14.562 -42.844 1 48.66 193 GLU A C 1
ATOM 1576 O O . GLU A 1 193 ? 20.109 -13.492 -43.344 1 48.66 193 GLU A O 1
ATOM 1581 N N . ARG A 1 194 ? 20.5 -15.125 -42.031 1 39.5 194 ARG A N 1
ATOM 1582 C CA . ARG A 1 194 ? 21.594 -14.219 -41.656 1 39.5 194 ARG A CA 1
ATOM 1583 C C . ARG A 1 194 ? 22.594 -14.062 -42.781 1 39.5 194 ARG A C 1
ATOM 1585 O O . ARG A 1 194 ? 22.875 -15.023 -43.5 1 39.5 194 ARG A O 1
ATOM 1592 N N . VAL B 1 1 ? -3.639 19.781 -12.305 1 88.75 1 VAL B N 1
ATOM 1593 C CA . VAL B 1 1 ? -3.947 20.688 -11.211 1 88.75 1 VAL B CA 1
ATOM 1594 C C . VAL B 1 1 ? -2.779 21.656 -10.984 1 88.75 1 VAL B C 1
ATOM 1596 O O . VAL B 1 1 ? -2.977 22.859 -10.867 1 88.75 1 VAL B O 1
ATOM 1599 N N . ILE B 1 2 ? -1.544 21.234 -11.211 1 89.69 2 ILE B N 1
ATOM 1600 C CA . ILE B 1 2 ? -0.364 22 -10.82 1 89.69 2 ILE B CA 1
ATOM 1601 C C . ILE B 1 2 ? -0.206 23.203 -11.742 1 89.69 2 ILE B C 1
ATOM 1603 O O . ILE B 1 2 ? 0.328 24.234 -11.336 1 89.69 2 ILE B O 1
ATOM 1607 N N . ASP B 1 3 ? -0.773 23.094 -12.977 1 91.5 3 ASP B N 1
ATOM 1608 C CA . ASP B 1 3 ? -0.589 24.172 -13.945 1 91.5 3 ASP B CA 1
ATOM 1609 C C . ASP B 1 3 ? -1.73 25.172 -13.859 1 91.5 3 ASP B C 1
ATOM 1611 O O . ASP B 1 3 ? -1.675 26.234 -14.492 1 91.5 3 ASP B O 1
ATOM 1615 N N . LYS B 1 4 ? -2.629 24.906 -13.117 1 93.62 4 LYS B N 1
ATOM 1616 C CA . LYS B 1 4 ? -3.836 25.719 -13.102 1 93.62 4 LYS B CA 1
ATOM 1617 C C . LYS B 1 4 ? -3.764 26.797 -12.016 1 93.62 4 LYS B C 1
ATOM 1619 O O . LYS B 1 4 ? -4.539 27.75 -12.023 1 93.62 4 LYS B O 1
ATOM 1624 N N . PHE B 1 5 ? -2.848 26.672 -11.039 1 93.62 5 PHE B N 1
ATOM 1625 C CA . PHE B 1 5 ? -2.768 27.578 -9.898 1 93.62 5 PHE B CA 1
ATOM 1626 C C . PHE B 1 5 ? -1.354 28.125 -9.742 1 93.62 5 PHE B C 1
ATOM 1628 O O . PHE B 1 5 ? -0.387 27.5 -10.18 1 93.62 5 PHE B O 1
ATOM 1635 N N . ASP B 1 6 ? -1.245 29.266 -9.141 1 92.94 6 ASP B N 1
ATOM 1636 C CA . ASP B 1 6 ? 0.058 29.875 -8.867 1 92.94 6 ASP B CA 1
ATOM 1637 C C . ASP B 1 6 ? 0.871 29 -7.91 1 92.94 6 ASP B C 1
ATOM 1639 O O . ASP B 1 6 ? 2.07 28.797 -8.109 1 92.94 6 ASP B O 1
ATOM 1643 N N . TYR B 1 7 ? 0.103 28.469 -6.859 1 94.25 7 TYR B N 1
ATOM 1644 C CA . TYR B 1 7 ? 0.728 27.609 -5.867 1 94.25 7 TYR B CA 1
ATOM 1645 C C . TYR B 1 7 ? -0.074 26.328 -5.68 1 94.25 7 TYR B C 1
ATOM 1647 O O . TYR B 1 7 ? -1.307 26.344 -5.672 1 94.25 7 TYR B O 1
ATOM 1655 N N . VAL B 1 8 ? 0.599 25.266 -5.652 1 96.06 8 VAL B N 1
ATOM 1656 C CA . VAL B 1 8 ? 0.017 23.984 -5.246 1 96.06 8 VAL B CA 1
ATOM 1657 C C . VAL B 1 8 ? 0.852 23.359 -4.129 1 96.06 8 VAL B C 1
ATOM 1659 O O . VAL B 1 8 ? 2.061 23.172 -4.277 1 96.06 8 VAL B O 1
ATOM 1662 N N . PHE B 1 9 ? 0.271 23.219 -2.99 1 94.81 9 PHE B N 1
ATOM 1663 C CA . PHE B 1 9 ? 0.908 22.562 -1.854 1 94.81 9 PHE B CA 1
ATOM 1664 C C . PHE B 1 9 ? 0.305 21.188 -1.619 1 94.81 9 PHE B C 1
ATOM 1666 O O . PHE B 1 9 ? -0.87 21.062 -1.266 1 94.81 9 PHE B O 1
ATOM 1673 N N . ALA B 1 10 ? 1.1 20.203 -1.814 1 93.25 10 ALA B N 1
ATOM 1674 C CA . ALA B 1 10 ? 0.654 18.812 -1.626 1 93.25 10 ALA B CA 1
ATOM 1675 C C . ALA B 1 10 ? 1.276 18.203 -0.375 1 93.25 10 ALA B C 1
ATOM 1677 O O . ALA B 1 10 ? 2.281 18.703 0.136 1 93.25 10 ALA B O 1
ATOM 1678 N N . GLU B 1 11 ? 0.67 17.141 0.227 1 92.06 11 GLU B N 1
ATOM 1679 C CA . GLU B 1 11 ? 1.171 16.391 1.376 1 92.06 11 GLU B CA 1
ATOM 1680 C C . GLU B 1 11 ? 1.515 17.312 2.535 1 92.06 11 GLU B C 1
ATOM 1682 O O . GLU B 1 11 ? 2.645 17.312 3.029 1 92.06 11 GLU B O 1
ATOM 1687 N N . ASN B 1 12 ? 0.531 18.078 2.939 1 90.94 12 ASN B N 1
ATOM 1688 C CA . ASN B 1 12 ? 0.605 19.031 4.047 1 90.94 12 ASN B CA 1
ATOM 1689 C C . ASN B 1 12 ? 1.57 20.172 3.74 1 90.94 12 ASN B C 1
ATOM 1691 O O . ASN B 1 12 ? 2.111 20.797 4.656 1 90.94 12 ASN B O 1
ATOM 1695 N N . GLY B 1 13 ? 1.874 20.312 2.422 1 93.12 13 GLY B N 1
ATOM 1696 C CA . GLY B 1 13 ? 2.727 21.422 2.029 1 93.12 13 GLY B CA 1
ATOM 1697 C C . GLY B 1 13 ? 4.191 21.031 1.912 1 93.12 13 GLY B C 1
ATOM 1698 O O . GLY B 1 13 ? 5.027 21.875 1.562 1 93.12 13 GLY B O 1
ATOM 1699 N N . THR B 1 14 ? 4.512 19.797 2.178 1 94.5 14 THR B N 1
ATOM 1700 C CA . THR B 1 14 ? 5.91 19.391 2.111 1 94.5 14 THR B CA 1
ATOM 1701 C C . THR B 1 14 ? 6.355 19.219 0.662 1 94.5 14 THR B C 1
ATOM 1703 O O . THR B 1 14 ? 7.551 19.125 0.384 1 94.5 14 THR B O 1
ATOM 1706 N N . VAL B 1 15 ? 5.402 19.172 -0.22 1 94.94 15 VAL B N 1
ATOM 1707 C CA . VAL B 1 15 ? 5.664 19.234 -1.653 1 94.94 15 VAL B CA 1
ATOM 1708 C C . VAL B 1 15 ? 5.055 20.516 -2.229 1 94.94 15 VAL B C 1
ATOM 1710 O O . VAL B 1 15 ? 3.84 20.719 -2.176 1 94.94 15 VAL B O 1
ATOM 1713 N N . GLN B 1 16 ? 5.883 21.297 -2.768 1 94.75 16 GLN B N 1
ATOM 1714 C CA . GLN B 1 16 ? 5.445 22.641 -3.141 1 94.75 16 GLN B CA 1
ATOM 1715 C C . GLN B 1 16 ? 5.711 22.906 -4.617 1 94.75 16 GLN B C 1
ATOM 1717 O O . GLN B 1 16 ? 6.82 22.688 -5.109 1 94.75 16 GLN B O 1
ATOM 1722 N N . TYR B 1 17 ? 4.664 23.328 -5.277 1 95.69 17 TYR B N 1
ATOM 1723 C CA . TYR B 1 17 ? 4.77 23.781 -6.66 1 95.69 17 TYR B CA 1
ATOM 1724 C C . TYR B 1 17 ? 4.445 25.266 -6.777 1 95.69 17 TYR B C 1
ATOM 1726 O O . TYR B 1 17 ? 3.541 25.766 -6.102 1 95.69 17 TYR B O 1
ATOM 1734 N N . LYS B 1 18 ? 5.199 25.953 -7.59 1 94.25 18 LYS B N 1
ATOM 1735 C CA . LYS B 1 18 ? 4.922 27.328 -7.973 1 94.25 18 LYS B CA 1
ATOM 1736 C C . LYS B 1 18 ? 4.934 27.484 -9.492 1 94.25 18 LYS B C 1
ATOM 1738 O O . LYS B 1 18 ? 5.91 27.141 -10.156 1 94.25 18 LYS B O 1
ATOM 1743 N N . ASN B 1 19 ? 3.801 27.953 -9.969 1 94 19 ASN B N 1
ATOM 1744 C CA . ASN B 1 19 ? 3.652 28.125 -11.406 1 94 19 ASN B CA 1
ATOM 1745 C C . ASN B 1 19 ? 3.982 26.844 -12.164 1 94 19 ASN B C 1
ATOM 1747 O O . ASN B 1 19 ? 4.762 26.875 -13.117 1 94 19 ASN B O 1
ATOM 1751 N N . GLY B 1 20 ? 3.576 25.781 -11.641 1 94.25 20 GLY B N 1
ATOM 1752 C CA . GLY B 1 20 ? 3.674 24.484 -12.305 1 94.25 20 GLY B CA 1
ATOM 1753 C C . GLY B 1 20 ? 5.027 23.828 -12.125 1 94.25 20 GLY B C 1
ATOM 1754 O O . GLY B 1 20 ? 5.258 22.734 -12.641 1 94.25 20 GLY B O 1
ATOM 1755 N N . GLN B 1 21 ? 5.844 24.516 -11.391 1 95.88 21 GLN B N 1
ATOM 1756 C CA . GLN B 1 21 ? 7.184 23.984 -11.203 1 95.88 21 GLN B CA 1
ATOM 1757 C C . GLN B 1 21 ? 7.395 23.531 -9.758 1 95.88 21 GLN B C 1
ATOM 1759 O O . GLN B 1 21 ? 6.957 24.203 -8.82 1 95.88 21 GLN B O 1
ATOM 1764 N N . LEU B 1 22 ? 8.039 22.422 -9.609 1 95.94 22 LEU B N 1
ATOM 1765 C CA . LEU B 1 22 ? 8.391 21.938 -8.281 1 95.94 22 LEU B CA 1
ATOM 1766 C C . LEU B 1 22 ? 9.391 22.875 -7.613 1 95.94 22 LEU B C 1
ATOM 1768 O O . LEU B 1 22 ? 10.445 23.172 -8.188 1 95.94 22 LEU B O 1
ATOM 1772 N N . VAL B 1 23 ? 9.07 23.359 -6.477 1 92.69 23 VAL B N 1
ATOM 1773 C CA . VAL B 1 23 ? 9.906 24.328 -5.781 1 92.69 23 VAL B CA 1
ATOM 1774 C C . VAL B 1 23 ? 10.625 23.641 -4.617 1 92.69 23 VAL B C 1
ATOM 1776 O O . VAL B 1 23 ? 11.797 23.938 -4.344 1 92.69 23 VAL B O 1
ATOM 1779 N N . SER B 1 24 ? 9.969 22.797 -3.869 1 92.75 24 SER B N 1
ATOM 1780 C CA . SER B 1 24 ? 10.547 22.141 -2.705 1 92.75 24 SER B CA 1
ATOM 1781 C C . SER B 1 24 ? 9.836 20.828 -2.396 1 92.75 24 SER B C 1
ATOM 1783 O O . SER B 1 24 ? 8.664 20.656 -2.725 1 92.75 24 SER B O 1
ATOM 1785 N N . LYS B 1 25 ? 10.617 19.938 -1.881 1 94.56 25 LYS B N 1
ATOM 1786 C CA . LYS B 1 25 ? 10.125 18.641 -1.445 1 94.56 25 LYS B CA 1
ATOM 1787 C C . LYS B 1 25 ? 10.867 18.156 -0.201 1 94.56 25 LYS B C 1
ATOM 1789 O O . LYS B 1 25 ? 12.102 18.109 -0.187 1 94.56 25 LYS B O 1
ATOM 1794 N N . GLN B 1 26 ? 10.117 17.922 0.833 1 93.5 26 GLN B N 1
ATOM 1795 C CA . GLN B 1 26 ? 10.711 17.406 2.061 1 93.5 26 GLN B CA 1
ATOM 1796 C C . GLN B 1 26 ? 10.312 15.953 2.285 1 93.5 26 GLN B C 1
ATOM 1798 O O . GLN B 1 26 ? 9.141 15.594 2.18 1 93.5 26 GLN B O 1
ATOM 1803 N N . ALA B 1 27 ? 11.297 15.188 2.617 1 95.06 27 ALA B N 1
ATOM 1804 C CA . ALA B 1 27 ? 11.062 13.758 2.814 1 95.06 27 ALA B CA 1
ATOM 1805 C C . ALA B 1 27 ? 11.031 13.414 4.301 1 95.06 27 ALA B C 1
ATOM 1807 O O . ALA B 1 27 ? 11.938 13.773 5.051 1 95.06 27 ALA B O 1
ATOM 1808 N N . ILE B 1 28 ? 10.039 12.68 4.66 1 96.88 28 ILE B N 1
ATOM 1809 C CA . ILE B 1 28 ? 9.812 12.383 6.07 1 96.88 28 ILE B CA 1
ATOM 1810 C C . ILE B 1 28 ? 10.984 11.586 6.625 1 96.88 28 ILE B C 1
ATOM 1812 O O . ILE B 1 28 ? 11.383 11.773 7.781 1 96.88 28 ILE B O 1
ATOM 1816 N N . GLN B 1 29 ? 11.578 10.695 5.859 1 96.25 29 GLN B N 1
ATOM 1817 C CA . GLN B 1 29 ? 12.672 9.852 6.344 1 96.25 29 GLN B CA 1
ATOM 1818 C C . GLN B 1 29 ? 13.922 10.68 6.625 1 96.25 29 GLN B C 1
ATOM 1820 O O . GLN B 1 29 ? 14.719 10.328 7.496 1 96.25 29 GLN B O 1
ATOM 1825 N N . ASP B 1 30 ? 14.094 11.758 5.891 1 95.31 30 ASP B N 1
ATOM 1826 C CA . ASP B 1 30 ? 15.234 12.633 6.125 1 95.31 30 ASP B CA 1
ATOM 1827 C C . ASP B 1 30 ? 15.078 13.406 7.434 1 95.31 30 ASP B C 1
ATOM 1829 O O . ASP B 1 30 ? 16.078 13.742 8.086 1 95.31 30 ASP B O 1
ATOM 1833 N N . HIS B 1 31 ? 13.867 13.688 7.773 1 95.69 31 HIS B N 1
ATOM 1834 C CA . HIS B 1 31 ? 13.602 14.453 8.984 1 95.69 31 HIS B CA 1
ATOM 1835 C C . HIS B 1 31 ? 13.602 13.555 10.219 1 95.69 31 HIS B C 1
ATOM 1837 O O . HIS B 1 31 ? 14.258 13.867 11.219 1 95.69 31 HIS B O 1
ATOM 1843 N N . LEU B 1 32 ? 12.93 12.438 10.203 1 96.88 32 LEU B N 1
ATOM 1844 C CA . LEU B 1 32 ? 12.773 11.555 11.352 1 96.88 32 LEU B CA 1
ATOM 1845 C C . LEU B 1 32 ? 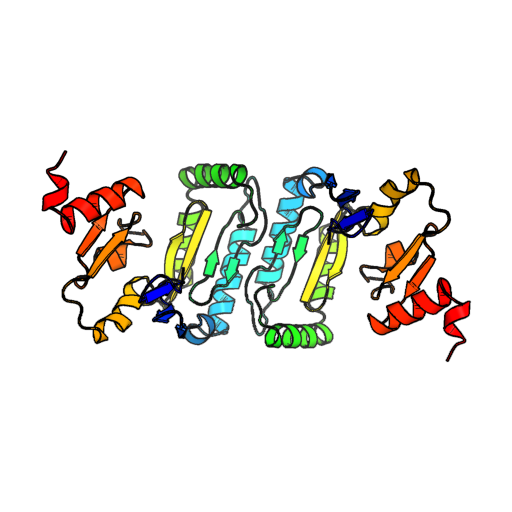13.992 10.648 11.516 1 96.88 32 LEU B C 1
ATOM 1847 O O . LEU B 1 32 ? 14.305 10.227 12.633 1 96.88 32 LEU B O 1
ATOM 1851 N N . GLY B 1 33 ? 14.648 10.391 10.438 1 96.94 33 GLY B N 1
ATOM 1852 C CA . GLY B 1 33 ? 15.695 9.375 10.453 1 96.94 33 GLY B CA 1
ATOM 1853 C C . GLY B 1 33 ? 15.148 7.961 10.336 1 96.94 33 GLY B C 1
ATOM 1854 O O . GLY B 1 33 ? 14 7.699 10.703 1 96.94 33 GLY B O 1
ATOM 1855 N N . GLU B 1 34 ? 16.031 7.055 9.945 1 97.12 34 GLU B N 1
ATOM 1856 C CA . GLU B 1 34 ? 15.602 5.691 9.656 1 97.12 34 GLU B CA 1
ATOM 1857 C C . GLU B 1 34 ? 15.305 4.918 10.938 1 97.12 34 GLU B C 1
ATOM 1859 O O . GLU B 1 34 ? 14.414 4.066 10.961 1 97.12 34 GLU B O 1
ATOM 1864 N N . GLU B 1 35 ? 15.969 5.211 11.961 1 97.12 35 GLU B N 1
ATOM 1865 C CA . GLU B 1 35 ? 15.773 4.48 13.211 1 97.12 35 GLU B CA 1
ATOM 1866 C C . GLU B 1 35 ? 14.391 4.734 13.789 1 97.12 35 GLU B C 1
ATOM 1868 O O . GLU B 1 35 ? 13.641 3.795 14.07 1 97.12 35 GLU B O 1
ATOM 1873 N N . LEU B 1 36 ? 14.062 6.004 13.969 1 97.69 36 LEU B N 1
ATOM 1874 C CA . LEU B 1 36 ? 12.742 6.34 14.5 1 97.69 36 LEU B CA 1
ATOM 1875 C C . LEU B 1 36 ? 11.641 5.887 13.555 1 97.69 36 LEU B C 1
ATOM 1877 O O . LEU B 1 36 ? 10.602 5.387 13.992 1 97.69 36 LEU B O 1
ATOM 1881 N N . LEU B 1 37 ? 11.867 6.062 12.297 1 97.81 37 LEU B N 1
ATOM 1882 C CA . LEU B 1 37 ? 10.898 5.652 11.289 1 97.81 37 LEU B CA 1
ATOM 1883 C C . LEU B 1 37 ? 10.641 4.152 11.359 1 97.81 37 LEU B C 1
ATOM 1885 O O . LEU B 1 37 ? 9.492 3.707 11.273 1 97.81 37 LEU B O 1
ATOM 1889 N N . GLN B 1 38 ? 11.688 3.424 11.492 1 97.44 38 GLN B N 1
ATOM 1890 C CA . GLN B 1 38 ? 11.57 1.973 11.602 1 97.44 38 GLN B CA 1
ATOM 1891 C C . GLN B 1 38 ? 10.789 1.575 12.859 1 97.44 38 GLN B C 1
ATOM 1893 O O . GLN B 1 38 ? 9.953 0.675 12.812 1 97.44 38 GLN B O 1
ATOM 1898 N N . ASP B 1 39 ? 11.086 2.225 13.93 1 98.12 39 ASP B N 1
ATOM 1899 C CA . ASP B 1 39 ? 10.367 1.943 15.172 1 98.12 39 ASP B CA 1
ATOM 1900 C C . ASP B 1 39 ? 8.875 2.234 15.023 1 98.12 39 ASP B C 1
ATOM 1902 O O . ASP B 1 39 ? 8.039 1.459 15.484 1 98.12 39 ASP B O 1
ATOM 1906 N N . LEU B 1 40 ? 8.602 3.328 14.422 1 98.69 40 LEU B N 1
ATOM 1907 C CA . LEU B 1 40 ? 7.223 3.734 14.195 1 98.69 40 LEU B CA 1
ATOM 1908 C C . LEU B 1 40 ? 6.488 2.717 13.328 1 98.69 40 LEU B C 1
ATOM 1910 O O . LEU B 1 40 ? 5.398 2.264 13.68 1 98.69 40 LEU B O 1
ATOM 1914 N N . ILE B 1 41 ? 7.082 2.359 12.203 1 98.81 41 ILE B N 1
ATOM 1915 C CA . ILE B 1 41 ? 6.477 1.43 11.258 1 98.81 41 ILE B CA 1
ATOM 1916 C C . ILE B 1 41 ? 6.281 0.068 11.922 1 98.81 41 ILE B C 1
ATOM 1918 O O . ILE B 1 41 ? 5.203 -0.523 11.828 1 98.81 41 ILE B O 1
ATOM 1922 N N . ASN B 1 42 ? 7.324 -0.41 12.617 1 98.75 42 ASN B N 1
ATOM 1923 C CA . ASN B 1 42 ? 7.223 -1.707 13.281 1 98.75 42 ASN B CA 1
ATOM 1924 C C . ASN B 1 42 ? 6.133 -1.707 14.352 1 98.75 42 ASN B C 1
ATOM 1926 O O . ASN B 1 42 ? 5.426 -2.701 14.516 1 98.75 42 ASN B O 1
ATOM 1930 N N . PHE B 1 43 ? 6.031 -0.646 15.094 1 98.88 43 PHE B N 1
ATOM 1931 C CA . PHE B 1 43 ? 4.965 -0.54 16.094 1 98.88 43 PHE B CA 1
ATOM 1932 C C . PHE B 1 43 ? 3.596 -0.645 15.422 1 98.88 43 PHE B C 1
ATOM 1934 O O . PHE B 1 43 ? 2.723 -1.372 15.898 1 98.88 43 PHE B O 1
ATOM 1941 N N . CYS B 1 44 ? 3.408 0.094 14.289 1 98.88 44 CYS B N 1
ATOM 1942 C CA . CYS B 1 44 ? 2.135 0.075 13.578 1 98.88 44 CYS B CA 1
ATOM 1943 C C . CYS B 1 44 ? 1.815 -1.324 13.07 1 98.88 44 CYS B C 1
ATOM 1945 O O . CYS B 1 44 ? 0.684 -1.794 13.195 1 98.88 44 CYS B O 1
ATOM 1947 N N . LEU B 1 45 ? 2.803 -1.965 12.445 1 98.88 45 LEU B N 1
ATOM 1948 C CA . LEU B 1 45 ? 2.611 -3.32 11.938 1 98.88 45 LEU B CA 1
ATOM 1949 C C . LEU B 1 45 ? 2.18 -4.262 13.062 1 98.88 45 LEU B C 1
ATOM 1951 O O . LEU B 1 45 ? 1.214 -5.012 12.914 1 98.88 45 LEU B O 1
ATOM 1955 N N . ASN B 1 46 ? 2.885 -4.184 14.148 1 98.69 46 ASN B N 1
ATOM 1956 C CA . ASN B 1 46 ? 2.566 -5.039 15.289 1 98.69 46 ASN B CA 1
ATOM 1957 C C . ASN B 1 46 ? 1.165 -4.766 15.82 1 98.69 46 ASN B C 1
ATOM 1959 O O . ASN B 1 46 ? 0.416 -5.699 16.125 1 98.69 46 ASN B O 1
ATOM 1963 N N . TYR B 1 47 ? 0.855 -3.523 15.992 1 98.81 47 TYR B N 1
ATOM 1964 C CA . TYR B 1 47 ? -0.458 -3.152 16.516 1 98.81 47 TYR B CA 1
ATOM 1965 C C . TYR B 1 47 ? -1.567 -3.688 15.617 1 98.81 47 TYR B C 1
ATOM 1967 O O . TYR B 1 47 ? -2.539 -4.27 16.109 1 98.81 47 TYR B O 1
ATOM 1975 N N . MET B 1 48 ? -1.415 -3.553 14.32 1 98.75 48 MET B N 1
ATOM 1976 C CA . MET B 1 48 ? -2.455 -3.971 13.391 1 98.75 48 MET B CA 1
ATOM 1977 C C . MET B 1 48 ? -2.531 -5.492 13.305 1 98.75 48 MET B C 1
ATOM 1979 O O . MET B 1 48 ? -3.586 -6.047 12.984 1 98.75 48 MET B O 1
ATOM 1983 N N . ALA B 1 49 ? -1.404 -6.152 13.578 1 98.62 49 ALA B N 1
ATOM 1984 C CA . ALA B 1 49 ? -1.415 -7.613 13.609 1 98.62 49 ALA B CA 1
ATOM 1985 C C . ALA B 1 49 ? -2.309 -8.125 14.734 1 98.62 49 ALA B C 1
ATOM 1987 O O . ALA B 1 49 ? -2.844 -9.234 14.656 1 98.62 49 ALA B O 1
ATOM 1988 N N . LEU B 1 50 ? -2.502 -7.336 15.75 1 97.88 50 LEU B N 1
ATOM 1989 C CA . LEU B 1 50 ? -3.266 -7.742 16.922 1 97.88 50 LEU B CA 1
ATOM 1990 C C . LEU B 1 50 ? -4.742 -7.402 16.766 1 97.88 50 LEU B C 1
ATOM 1992 O O . LEU B 1 50 ? -5.582 -7.867 17.531 1 97.88 50 LEU B O 1
ATOM 1996 N N . LEU B 1 51 ? -5.094 -6.629 15.82 1 97.69 51 LEU B N 1
ATOM 1997 C CA . LEU B 1 51 ? -6.473 -6.223 15.578 1 97.69 51 LEU B CA 1
ATOM 1998 C C . LEU B 1 51 ? -7.203 -7.258 14.727 1 97.69 51 LEU B C 1
ATOM 2000 O O . LEU B 1 51 ? -6.707 -7.676 13.68 1 97.69 51 LEU B O 1
ATOM 2004 N N . LYS B 1 52 ? -8.289 -7.738 15.195 1 96 52 LYS B N 1
ATOM 2005 C CA . LYS B 1 52 ? -9.188 -8.539 14.367 1 96 52 LYS B CA 1
ATOM 2006 C C . LYS B 1 52 ? -10.328 -7.691 13.812 1 96 52 LYS B C 1
ATOM 2008 O O . LYS B 1 52 ? -11.031 -7.012 14.562 1 96 52 LYS B O 1
ATOM 2013 N N . LEU B 1 53 ? -10.484 -7.656 12.57 1 97.88 53 LEU B N 1
ATOM 2014 C CA . LEU B 1 53 ? -11.5 -6.887 11.867 1 97.88 53 LEU B CA 1
ATOM 2015 C C . LEU B 1 53 ? -12.312 -7.777 10.93 1 97.88 53 LEU B C 1
ATOM 2017 O O . LEU B 1 53 ? -11.867 -8.867 10.562 1 97.88 53 LEU B O 1
ATOM 2021 N N . PRO B 1 54 ? -13.492 -7.332 10.547 1 96.31 54 PRO B N 1
ATOM 2022 C CA . PRO B 1 54 ? -14.266 -8.133 9.602 1 96.31 54 PRO B CA 1
ATOM 2023 C C . PRO B 1 54 ? -13.516 -8.391 8.289 1 96.31 54 PRO B C 1
ATOM 2025 O O . PRO B 1 54 ? -13.633 -9.469 7.711 1 96.31 54 PRO B O 1
ATOM 2028 N N . LYS B 1 55 ? -12.719 -7.371 7.879 1 97.44 55 LYS B N 1
ATOM 2029 C CA . LYS B 1 55 ? -11.938 -7.488 6.648 1 97.44 55 LYS B CA 1
ATOM 2030 C C . LYS B 1 55 ? -10.602 -6.754 6.77 1 97.44 55 LYS B C 1
ATOM 2032 O O . LYS B 1 55 ? -10.523 -5.707 7.414 1 97.44 55 LYS B O 1
ATOM 2037 N N . LYS B 1 56 ? -9.602 -7.246 6.156 1 98.38 56 LYS B N 1
ATOM 2038 C CA . LYS B 1 56 ? -8.312 -6.598 5.91 1 98.38 56 LYS B CA 1
ATOM 2039 C C . LYS B 1 56 ? -7.91 -6.723 4.441 1 98.38 56 LYS B C 1
ATOM 2041 O O . LYS B 1 56 ? -7.988 -7.805 3.859 1 98.38 56 LYS B O 1
ATOM 2046 N N . ARG B 1 57 ? -7.508 -5.633 3.863 1 98.19 57 ARG B N 1
ATOM 2047 C CA . ARG B 1 57 ? -7.43 -5.645 2.406 1 98.19 57 ARG B CA 1
ATOM 2048 C C . ARG B 1 57 ? -6.09 -5.102 1.926 1 98.19 57 ARG B C 1
ATOM 2050 O O . ARG B 1 57 ? -5.945 -4.73 0.758 1 98.19 57 ARG B O 1
ATOM 2057 N N . GLY B 1 58 ? -5.098 -5.023 2.713 1 97.19 58 GLY B N 1
ATOM 2058 C CA . GLY B 1 58 ? -3.758 -4.648 2.285 1 97.19 58 GLY B CA 1
ATOM 2059 C C . GLY B 1 58 ? -3.557 -3.148 2.199 1 97.19 58 GLY B C 1
ATOM 2060 O O . GLY B 1 58 ? -4.488 -2.377 2.432 1 97.19 58 GLY B O 1
ATOM 2061 N N . THR B 1 59 ? -2.25 -2.74 1.866 1 97.75 59 THR B N 1
ATOM 2062 C CA . THR B 1 59 ? -1.793 -1.356 1.883 1 97.75 59 THR B CA 1
ATOM 2063 C C . THR B 1 59 ? -2.18 -0.675 3.193 1 97.75 59 THR B C 1
ATOM 2065 O O . THR B 1 59 ? -2.875 0.343 3.188 1 97.75 59 THR B O 1
ATOM 2068 N N . PHE B 1 60 ? -1.729 -1.164 4.246 1 98.81 60 PHE B N 1
ATOM 2069 C CA . PHE B 1 60 ? -2.041 -0.706 5.594 1 98.81 60 PHE B CA 1
ATOM 2070 C C . PHE B 1 60 ? -1.266 0.562 5.93 1 98.81 60 PHE B C 1
ATOM 2072 O O . PHE B 1 60 ? -1.716 1.377 6.734 1 98.81 60 PHE B O 1
ATOM 2079 N N . ILE B 1 61 ? -0.107 0.643 5.391 1 98.75 61 ILE B N 1
ATOM 2080 C CA . ILE B 1 61 ? 0.755 1.81 5.543 1 98.75 61 ILE B CA 1
ATOM 2081 C C . ILE B 1 61 ? 1.137 2.352 4.168 1 98.75 61 ILE B C 1
ATOM 2083 O O . ILE B 1 61 ? 1.759 1.65 3.369 1 98.75 61 ILE B O 1
ATOM 2087 N N . GLU B 1 62 ? 0.71 3.477 3.885 1 97.94 62 GLU B N 1
ATOM 2088 C CA . GLU B 1 62 ? 1.161 4.207 2.705 1 97.94 62 GLU B CA 1
ATOM 2089 C C . GLU B 1 62 ? 2.244 5.219 3.062 1 97.94 62 GLU B C 1
ATOM 2091 O O . GLU B 1 62 ? 2.027 6.102 3.898 1 97.94 62 GLU B O 1
ATOM 2096 N N . PHE B 1 63 ? 3.359 5.066 2.432 1 97.62 63 PHE B N 1
ATOM 2097 C CA . PHE B 1 63 ? 4.527 5.906 2.66 1 97.62 63 PHE B CA 1
ATOM 2098 C C . PHE B 1 63 ? 4.539 7.09 1.702 1 97.62 63 PHE B C 1
ATOM 2100 O O . PHE B 1 63 ? 4.848 6.938 0.519 1 97.62 63 PHE B O 1
ATOM 2107 N N . ARG B 1 64 ? 4.211 8.242 2.189 1 95.38 64 ARG B N 1
ATOM 2108 C CA . ARG B 1 64 ? 4.211 9.461 1.386 1 95.38 64 ARG B CA 1
ATOM 2109 C C . ARG B 1 64 ? 5.426 10.328 1.711 1 95.38 64 ARG B C 1
ATOM 2111 O O . ARG B 1 64 ? 6.195 10.008 2.619 1 95.38 64 ARG B O 1
ATOM 2118 N N . ASN B 1 65 ? 5.621 11.398 0.948 1 93.06 65 ASN B N 1
ATOM 2119 C CA . ASN B 1 65 ? 6.809 12.227 1.131 1 93.06 65 ASN B CA 1
ATOM 2120 C C . ASN B 1 65 ? 6.785 12.945 2.477 1 93.06 65 ASN B C 1
ATOM 2122 O O . ASN B 1 65 ? 7.816 13.047 3.146 1 93.06 65 ASN B O 1
ATOM 2126 N N . GLY B 1 66 ? 5.633 13.352 2.896 1 94.25 66 GLY B N 1
ATOM 2127 C CA . GLY B 1 66 ? 5.578 14.195 4.082 1 94.25 66 GLY B CA 1
ATOM 2128 C C . GLY B 1 66 ? 4.883 13.531 5.254 1 94.25 66 GLY B C 1
ATOM 2129 O O . GLY B 1 66 ? 4.82 14.094 6.348 1 94.25 66 GLY B O 1
ATOM 2130 N N . MET B 1 67 ? 4.398 12.32 5.027 1 95.88 67 MET B N 1
ATOM 2131 C CA . MET B 1 67 ? 3.635 11.672 6.09 1 95.88 67 MET B CA 1
ATOM 2132 C C . MET B 1 67 ? 3.48 10.18 5.816 1 95.88 67 MET B C 1
ATOM 2134 O O . MET B 1 67 ? 3.74 9.719 4.707 1 95.88 67 MET B O 1
ATOM 2138 N N . LEU B 1 68 ? 3.137 9.414 6.84 1 97.81 68 LEU B N 1
ATOM 2139 C CA . LEU B 1 68 ? 2.633 8.055 6.707 1 97.81 68 LEU B CA 1
ATOM 2140 C C . LEU B 1 68 ? 1.118 8.016 6.891 1 97.81 68 LEU B C 1
ATOM 2142 O O . LEU B 1 68 ? 0.586 8.617 7.824 1 97.81 68 LEU B O 1
ATOM 2146 N N . ASN B 1 69 ? 0.461 7.43 5.949 1 97.56 69 ASN B N 1
ATOM 2147 C CA . ASN B 1 69 ? -0.963 7.156 6.098 1 97.56 69 ASN B CA 1
ATOM 2148 C C . ASN B 1 69 ? -1.212 5.723 6.559 1 97.56 69 ASN B C 1
ATOM 2150 O O . ASN B 1 69 ? -0.82 4.77 5.883 1 97.56 69 ASN B O 1
ATOM 2154 N N . ILE B 1 70 ? -1.795 5.551 7.711 1 98.62 70 ILE B N 1
ATOM 2155 C CA . ILE B 1 70 ? -2.008 4.25 8.336 1 98.62 70 ILE B CA 1
ATOM 2156 C C . ILE B 1 70 ? -3.496 3.904 8.32 1 98.62 70 ILE B C 1
ATOM 2158 O O . ILE B 1 70 ? -4.328 4.695 8.773 1 98.62 70 ILE B O 1
ATOM 2162 N N . SER B 1 71 ? -3.85 2.773 7.773 1 98.75 71 SER B N 1
ATOM 2163 C CA . SER B 1 71 ? -5.23 2.316 7.68 1 98.75 71 SER B CA 1
ATOM 2164 C C . SER B 1 71 ? -5.379 0.888 8.195 1 98.75 71 SER B C 1
ATOM 2166 O O . SER B 1 71 ? -4.969 -0.062 7.523 1 98.75 71 SER B O 1
ATOM 2168 N N . PRO B 1 72 ? -6.047 0.687 9.375 1 98.62 72 PRO B N 1
ATOM 2169 C CA . PRO B 1 72 ? -6.176 -0.654 9.945 1 98.62 72 PRO B CA 1
ATOM 2170 C C . PRO B 1 72 ? -6.824 -1.646 8.984 1 98.62 72 PRO B C 1
ATOM 2172 O O . PRO B 1 72 ? -6.406 -2.805 8.914 1 98.62 72 PRO B O 1
ATOM 2175 N N . ILE B 1 73 ? -7.801 -1.252 8.211 1 98.75 73 ILE B N 1
ATOM 2176 C CA . ILE B 1 73 ? -8.477 -2.158 7.289 1 98.75 73 ILE B CA 1
ATOM 2177 C C . ILE B 1 73 ? -7.648 -2.312 6.016 1 98.75 73 ILE B C 1
ATOM 2179 O O . ILE B 1 73 ? -7.797 -3.299 5.289 1 98.75 73 ILE B O 1
ATOM 2183 N N . GLY B 1 74 ? -6.805 -1.357 5.711 1 98.38 74 GLY B N 1
ATOM 2184 C CA . GLY B 1 74 ? -6.078 -1.321 4.449 1 98.38 74 GLY B CA 1
ATOM 2185 C C . GLY B 1 74 ? -6.77 -0.495 3.385 1 98.38 74 GLY B C 1
ATOM 2186 O O . GLY B 1 74 ? -8 -0.484 3.301 1 98.38 74 GLY B O 1
ATOM 2187 N N . ARG B 1 75 ? -6 0.105 2.562 1 97.56 75 ARG B N 1
ATOM 2188 C CA . ARG B 1 75 ? -6.52 1.085 1.613 1 97.56 75 ARG B CA 1
ATOM 2189 C C . ARG B 1 75 ? -6.988 0.409 0.329 1 97.56 75 ARG B C 1
ATOM 2191 O O . ARG B 1 75 ? -7.543 1.063 -0.557 1 97.56 75 ARG B O 1
ATOM 2198 N N . SER B 1 76 ? -6.797 -0.874 0.201 1 96.81 76 SER B N 1
ATOM 2199 C CA . SER B 1 76 ? -7.238 -1.61 -0.979 1 96.81 76 SER B CA 1
ATOM 2200 C C . SER B 1 76 ? -8.664 -2.127 -0.81 1 96.81 76 SER B C 1
ATOM 2202 O O . SER B 1 76 ? -9.117 -2.965 -1.588 1 96.81 76 SER B O 1
ATOM 2204 N N . CYS B 1 77 ? -9.391 -1.674 0.153 1 97.75 77 CYS B N 1
ATOM 2205 C CA . CYS B 1 77 ? -10.75 -2.137 0.396 1 97.75 77 CYS B CA 1
ATOM 2206 C C . CYS B 1 77 ? -11.727 -1.522 -0.604 1 97.75 77 CYS B C 1
ATOM 2208 O O . CYS B 1 77 ? -11.445 -0.465 -1.175 1 97.75 77 CYS B O 1
ATOM 2210 N N . THR B 1 78 ? -12.812 -2.166 -0.835 1 96.75 78 THR B N 1
ATOM 2211 C CA . THR B 1 78 ? -13.867 -1.636 -1.691 1 96.75 78 THR B CA 1
ATOM 2212 C C . THR B 1 78 ? -14.609 -0.499 -0.994 1 96.75 78 THR B C 1
ATOM 2214 O O . THR B 1 78 ? -14.5 -0.334 0.223 1 96.75 78 THR B O 1
ATOM 2217 N N . PRO B 1 79 ? -15.336 0.307 -1.763 1 97.62 79 PRO B N 1
ATOM 2218 C CA . PRO B 1 79 ? -16.141 1.353 -1.13 1 97.62 79 PRO B CA 1
ATOM 2219 C C . PRO B 1 79 ? -17.094 0.804 -0.067 1 97.62 79 PRO B C 1
ATOM 2221 O O . PRO B 1 79 ? -17.266 1.415 0.992 1 97.62 79 PRO B O 1
ATOM 2224 N N . GLU B 1 80 ? -17.703 -0.325 -0.357 1 97.94 80 GLU B N 1
ATOM 2225 C CA . GLU B 1 80 ? -18.609 -0.94 0.607 1 97.94 80 GLU B CA 1
ATOM 2226 C C . GLU B 1 80 ? -17.875 -1.348 1.879 1 97.94 80 GLU B C 1
ATOM 2228 O O . GLU B 1 80 ? -18.359 -1.118 2.986 1 97.94 80 GLU B O 1
ATOM 2233 N N . GLU B 1 81 ? -16.719 -1.928 1.735 1 97.94 81 GLU B N 1
ATOM 2234 C CA . GLU B 1 81 ? -15.906 -2.322 2.877 1 97.94 81 GLU B CA 1
ATOM 2235 C C . GLU B 1 81 ? -15.438 -1.103 3.666 1 97.94 81 GLU B C 1
ATOM 2237 O O . GLU B 1 81 ? -15.336 -1.153 4.895 1 97.94 81 GLU B O 1
ATOM 2242 N N . ARG B 1 82 ? -15.141 -0.061 2.932 1 98.19 82 ARG B N 1
ATOM 2243 C CA . ARG B 1 82 ? -14.727 1.205 3.527 1 98.19 82 ARG B CA 1
ATOM 2244 C C . ARG B 1 82 ? -15.797 1.747 4.465 1 98.19 82 ARG B C 1
ATOM 2246 O O . ARG B 1 82 ? -15.5 2.145 5.594 1 98.19 82 ARG B O 1
ATOM 2253 N N . ILE B 1 83 ? -16.969 1.795 4.039 1 98.12 83 ILE B N 1
ATOM 2254 C CA . ILE B 1 83 ? -18.094 2.283 4.82 1 98.12 83 ILE B CA 1
ATOM 2255 C C . ILE B 1 83 ? -18.328 1.376 6.027 1 98.12 83 ILE B C 1
ATOM 2257 O O . ILE B 1 83 ? -18.547 1.856 7.141 1 98.12 83 ILE B O 1
ATOM 2261 N N . GLU B 1 84 ? -18.25 0.092 5.758 1 98.25 84 GLU B N 1
ATOM 2262 C CA . GLU B 1 84 ? -18.422 -0.865 6.848 1 98.25 84 GLU B CA 1
ATOM 2263 C C . GLU B 1 84 ? -17.391 -0.624 7.953 1 98.25 84 GLU B C 1
ATOM 2265 O O . GLU B 1 84 ? -17.734 -0.631 9.141 1 98.25 84 GLU B O 1
ATOM 2270 N N . PHE B 1 85 ? -16.219 -0.466 7.648 1 98.56 85 PHE B N 1
ATOM 2271 C CA . PHE B 1 85 ? -15.172 -0.21 8.641 1 98.56 85 PHE B CA 1
ATOM 2272 C C . PHE B 1 85 ? -15.438 1.103 9.367 1 98.56 85 PHE B C 1
ATOM 2274 O O . PHE B 1 85 ? -15.25 1.191 10.586 1 98.56 85 PHE B O 1
ATOM 2281 N N . SER B 1 86 ? -15.719 2.123 8.547 1 97.94 86 SER B N 1
ATOM 2282 C CA . SER B 1 86 ? -15.984 3.424 9.148 1 97.94 86 SER B CA 1
ATOM 2283 C C . SER B 1 86 ? -17.062 3.318 10.227 1 97.94 86 SER B C 1
ATOM 2285 O O . SER B 1 86 ? -16.938 3.926 11.297 1 97.94 86 SER B O 1
ATOM 2287 N N . GLU B 1 87 ? -18.141 2.598 9.992 1 98.31 87 GLU B N 1
ATOM 2288 C CA . GLU B 1 87 ? -19.203 2.395 10.961 1 98.31 87 GLU B CA 1
ATOM 2289 C C . GLU B 1 87 ? -18.703 1.624 12.18 1 98.31 87 GLU B C 1
ATOM 2291 O O . GLU B 1 87 ? -19.062 1.953 13.312 1 98.31 87 GLU B O 1
ATOM 2296 N N . LEU B 1 88 ? -17.969 0.628 11.961 1 98.38 88 LEU B N 1
ATOM 2297 C CA . LEU B 1 88 ? -17.375 -0.134 13.055 1 98.38 88 LEU B CA 1
ATOM 2298 C C . LEU B 1 88 ? -16.453 0.746 13.891 1 98.38 88 LEU B C 1
ATOM 2300 O O . LEU B 1 88 ? -16.469 0.662 15.125 1 98.38 88 LEU B O 1
ATOM 2304 N N . ASP B 1 89 ? -15.664 1.506 13.242 1 97.81 89 ASP B N 1
ATOM 2305 C CA . ASP B 1 89 ? -14.703 2.389 13.898 1 97.81 89 ASP B CA 1
ATOM 2306 C C . ASP B 1 89 ? -15.414 3.404 14.789 1 97.81 89 ASP B C 1
ATOM 2308 O O . ASP B 1 89 ? -14.906 3.779 15.844 1 97.81 89 ASP B O 1
ATOM 2312 N N . LYS B 1 90 ? -16.516 3.91 14.312 1 96.31 90 LYS B N 1
ATOM 2313 C CA . LYS B 1 90 ? -17.297 4.84 15.117 1 96.31 90 LYS B CA 1
ATOM 2314 C C . LYS B 1 90 ? -17.734 4.195 16.438 1 96.31 90 LYS B C 1
ATOM 2316 O O . LYS B 1 90 ? -17.766 4.855 17.469 1 96.31 90 LYS B O 1
ATOM 2321 N N . LYS B 1 91 ? -18.016 2.963 16.391 1 97.88 91 LYS B N 1
ATOM 2322 C CA . LYS B 1 91 ? -18.531 2.236 17.562 1 97.88 91 LYS B CA 1
ATOM 2323 C C . LYS B 1 91 ? -17.375 1.76 18.438 1 97.88 91 LYS B C 1
ATOM 2325 O O . LYS B 1 91 ? -17.438 1.898 19.672 1 97.88 91 LYS B O 1
ATOM 2330 N N . GLU B 1 92 ? -16.359 1.254 17.859 1 98 92 GLU B N 1
ATOM 2331 C CA . GLU B 1 92 ? -15.305 0.572 18.609 1 98 92 GLU B CA 1
ATOM 2332 C C . GLU B 1 92 ? -14.094 1.474 18.812 1 98 92 GLU B C 1
ATOM 2334 O O . GLU B 1 92 ? -13.188 1.141 19.578 1 98 92 GLU B O 1
ATOM 2339 N N . ARG B 1 93 ? -14.047 2.592 18.156 1 97.5 93 ARG B N 1
ATOM 2340 C CA . ARG B 1 93 ? -13.008 3.602 18.297 1 97.5 93 ARG B CA 1
ATOM 2341 C C . ARG B 1 93 ? -11.633 3.012 18.016 1 97.5 93 ARG B C 1
ATOM 2343 O O . ARG B 1 93 ? -10.695 3.201 18.797 1 97.5 93 ARG B O 1
ATOM 2350 N N . ILE B 1 94 ? -11.57 2.273 16.984 1 98.25 94 ILE B N 1
ATOM 2351 C CA . ILE B 1 94 ? -10.367 1.539 16.609 1 98.25 94 ILE B CA 1
ATOM 2352 C C . ILE B 1 94 ? -9.234 2.521 16.312 1 98.25 94 ILE B C 1
ATOM 2354 O O . ILE B 1 94 ? -8.141 2.41 16.875 1 98.25 94 ILE B O 1
ATOM 2358 N N . ARG B 1 95 ? -9.477 3.496 15.469 1 97.44 95 ARG B N 1
ATOM 2359 C CA . ARG B 1 95 ? -8.445 4.457 15.102 1 97.44 95 ARG B CA 1
ATOM 2360 C C . ARG B 1 95 ? -8.055 5.328 16.297 1 97.44 95 ARG B C 1
ATOM 2362 O O . ARG B 1 95 ? -6.867 5.609 16.5 1 97.44 95 ARG B O 1
ATOM 2369 N N . GLU B 1 96 ? -8.969 5.73 17.031 1 96.5 96 GLU B N 1
ATOM 2370 C CA . GLU B 1 96 ? -8.695 6.555 18.203 1 96.5 96 GLU B CA 1
ATOM 2371 C C . GLU B 1 96 ? -7.789 5.828 19.188 1 96.5 96 GLU B C 1
ATOM 2373 O O . GLU B 1 96 ? -6.824 6.406 19.703 1 96.5 96 GLU B O 1
ATOM 2378 N N . LYS B 1 97 ? -8.102 4.559 19.469 1 98.25 97 LYS B N 1
ATOM 2379 C CA . LYS B 1 97 ? -7.281 3.754 20.375 1 98.25 97 LYS B CA 1
ATOM 2380 C C . LYS B 1 97 ? -5.879 3.547 19.812 1 98.25 97 LYS B C 1
ATOM 2382 O O . LYS B 1 97 ? -4.895 3.568 20.547 1 98.25 97 LYS B O 1
ATOM 2387 N N . PHE B 1 98 ? -5.805 3.34 18.516 1 98.5 98 PHE B N 1
ATOM 2388 C CA . PHE B 1 98 ? -4.523 3.174 17.844 1 98.5 98 PHE B CA 1
ATOM 2389 C C . PHE B 1 98 ? -3.664 4.426 18 1 98.5 98 PHE B C 1
ATOM 2391 O O . PHE B 1 98 ? -2.508 4.344 18.406 1 98.5 98 PHE B O 1
ATOM 2398 N N . VAL B 1 99 ? -4.223 5.57 17.688 1 97.31 99 VAL B N 1
ATOM 2399 C CA . VAL B 1 99 ? -3.516 6.844 17.797 1 97.31 99 VAL B CA 1
ATOM 2400 C C . VAL B 1 99 ? -3.086 7.086 19.234 1 97.31 99 VAL B C 1
ATOM 2402 O O . VAL B 1 99 ? -1.967 7.535 19.5 1 97.31 99 VAL B O 1
ATOM 2405 N N . ALA B 1 100 ? -3.975 6.793 20.188 1 98 100 ALA B N 1
ATOM 2406 C CA . ALA B 1 100 ? -3.629 6.949 21.594 1 98 100 ALA B CA 1
ATOM 2407 C C . ALA B 1 100 ? -2.416 6.102 21.953 1 98 100 ALA B C 1
ATOM 2409 O O . ALA B 1 100 ? -1.534 6.551 22.688 1 98 100 ALA B O 1
ATOM 2410 N N . ALA B 1 101 ? -2.387 4.859 21.516 1 98.62 101 ALA B N 1
ATOM 2411 C CA . ALA B 1 101 ? -1.25 3.979 21.766 1 98.62 101 ALA B CA 1
ATOM 2412 C C . ALA B 1 101 ? 0.032 4.547 21.172 1 98.62 101 ALA B C 1
ATOM 2414 O O . ALA B 1 101 ? 1.094 4.496 21.797 1 98.62 101 ALA B O 1
ATOM 2415 N N . LEU B 1 102 ? -0.076 5.105 19.969 1 98.62 102 LEU B N 1
ATOM 2416 C CA . LEU B 1 102 ? 1.071 5.715 19.312 1 98.62 102 LEU B CA 1
ATOM 2417 C C . LEU B 1 102 ? 1.552 6.941 20.078 1 98.62 102 LEU B C 1
ATOM 2419 O O . LEU B 1 102 ? 2.756 7.141 20.25 1 98.62 102 LEU B O 1
ATOM 2423 N N . GLN B 1 103 ? 0.602 7.719 20.469 1 97.75 103 GLN B N 1
ATOM 2424 C CA . GLN B 1 103 ? 0.948 8.914 21.219 1 97.75 103 GLN B CA 1
ATOM 2425 C C . GLN B 1 103 ? 1.685 8.555 22.516 1 97.75 103 GLN B C 1
ATOM 2427 O O . GLN B 1 103 ? 2.629 9.242 22.906 1 97.75 103 GLN B O 1
ATOM 2432 N N . ARG B 1 104 ? 1.275 7.496 23.172 1 98.56 104 ARG B N 1
ATOM 2433 C CA . ARG B 1 104 ? 1.939 7.047 24.391 1 98.56 104 ARG B CA 1
ATOM 2434 C C . ARG B 1 104 ? 3.324 6.488 24.078 1 98.56 104 ARG B C 1
ATOM 2436 O O . ARG B 1 104 ? 4.305 6.848 24.75 1 98.56 104 ARG B O 1
ATOM 2443 N N . GLU B 1 105 ? 3.416 5.652 23.141 1 98.5 105 GLU B N 1
ATOM 2444 C CA . GLU B 1 105 ? 4.656 4.957 22.812 1 98.5 105 GLU B CA 1
ATOM 2445 C C . GLU B 1 105 ? 5.719 5.93 22.312 1 98.5 105 GLU B C 1
ATOM 2447 O O . GLU B 1 105 ? 6.906 5.762 22.594 1 98.5 105 GLU B O 1
ATOM 2452 N N . PHE B 1 106 ? 5.301 6.953 21.609 1 98.5 106 PHE B N 1
ATOM 2453 C CA . PHE B 1 106 ? 6.262 7.828 20.938 1 98.5 106 PHE B CA 1
ATOM 2454 C C . PHE B 1 106 ? 6.191 9.242 21.516 1 98.5 106 PHE B C 1
ATOM 2456 O O . PHE B 1 106 ? 6.52 10.211 20.828 1 98.5 106 PHE B O 1
ATOM 2463 N N . ALA B 1 107 ? 5.703 9.305 22.734 1 97.81 107 ALA B N 1
ATOM 2464 C CA . ALA B 1 107 ? 5.672 10.594 23.438 1 97.81 107 ALA B CA 1
ATOM 2465 C C . ALA B 1 107 ? 7.047 11.25 23.422 1 97.81 107 ALA B C 1
ATOM 2467 O O . ALA B 1 107 ? 8.055 10.609 23.734 1 97.81 107 ALA B O 1
ATOM 2468 N N . GLY B 1 108 ? 7.082 12.531 23 1 97.25 108 GLY B N 1
ATOM 2469 C CA . GLY B 1 108 ? 8.312 13.297 23.031 1 97.25 108 GLY B CA 1
ATOM 2470 C C . GLY B 1 108 ? 9.203 13.055 21.828 1 97.25 108 GLY B C 1
ATOM 2471 O O . GLY B 1 108 ? 10.312 13.586 21.75 1 97.25 108 GLY B O 1
ATOM 2472 N N . LYS B 1 109 ? 8.703 12.336 20.812 1 97.69 109 LYS B N 1
ATOM 2473 C CA . LYS B 1 109 ? 9.539 12 19.672 1 97.69 109 LYS B CA 1
ATOM 2474 C C . LYS B 1 109 ? 9.266 12.938 18.5 1 97.69 109 LYS B C 1
ATOM 2476 O O . LYS B 1 109 ? 9.789 12.734 17.406 1 97.69 109 LYS B O 1
ATOM 2481 N N . GLY B 1 110 ? 8.43 13.898 18.719 1 96.88 110 GLY B N 1
ATOM 2482 C CA . GLY B 1 110 ? 8.203 14.914 17.688 1 96.88 110 GLY B CA 1
ATOM 2483 C C . GLY B 1 110 ? 7.254 14.453 16.594 1 96.88 110 GLY B C 1
ATOM 2484 O O . GLY B 1 110 ? 7.418 14.82 15.438 1 96.88 110 GLY B O 1
ATOM 2485 N N . LEU B 1 111 ? 6.32 13.609 16.922 1 97.62 111 LEU B N 1
ATOM 2486 C CA . LEU B 1 111 ? 5.34 13.102 15.969 1 97.62 111 LEU B CA 1
ATOM 2487 C C . LEU B 1 111 ? 3.961 13.695 16.234 1 97.62 111 LEU B C 1
ATOM 2489 O O . LEU B 1 111 ? 3.619 13.984 17.391 1 97.62 111 LEU B O 1
ATOM 2493 N N . ARG B 1 112 ? 3.254 13.883 15.164 1 95.12 112 ARG B N 1
ATOM 2494 C CA . ARG B 1 112 ? 1.86 14.312 15.211 1 95.12 112 ARG B CA 1
ATOM 2495 C C . ARG B 1 112 ? 0.958 13.32 14.484 1 95.12 112 ARG B C 1
ATOM 2497 O O . ARG B 1 112 ? 1.412 12.602 13.586 1 95.12 112 ARG B O 1
ATOM 2504 N N . PHE B 1 113 ? -0.293 13.32 14.898 1 94.44 113 PHE B N 1
ATOM 2505 C CA . PHE B 1 113 ? -1.29 12.391 14.367 1 94.44 113 PHE B CA 1
ATOM 2506 C C . PHE B 1 113 ? -2.572 13.133 14.008 1 94.44 113 PHE B C 1
ATOM 2508 O O . PHE B 1 113 ? -3.053 13.969 14.773 1 94.44 113 PHE B O 1
ATOM 2515 N N . SER B 1 114 ? -3.072 12.945 12.852 1 91.5 114 SER B N 1
ATOM 2516 C CA . SER B 1 114 ? -4.316 13.578 12.43 1 91.5 114 SER B CA 1
ATOM 2517 C C . SER B 1 114 ? -5.254 12.57 11.773 1 91.5 114 SER B C 1
ATOM 2519 O O . SER B 1 114 ? -4.805 11.664 11.07 1 91.5 114 SER B O 1
ATOM 2521 N N . ARG B 1 115 ? -6.504 12.719 12.086 1 88.19 115 ARG B N 1
ATOM 2522 C CA . ARG B 1 115 ? -7.492 11.883 11.414 1 88.19 115 ARG B CA 1
ATOM 2523 C C . ARG B 1 115 ? -7.406 12.047 9.898 1 88.19 115 ARG B C 1
ATOM 2525 O O . ARG B 1 115 ? -7.223 13.156 9.398 1 88.19 115 ARG B O 1
ATOM 2532 N N . GLY B 1 116 ? -7.5 10.922 9.18 1 83.56 116 GLY B N 1
ATOM 2533 C CA . GLY B 1 116 ? -7.457 10.93 7.723 1 83.56 116 GLY B CA 1
ATOM 2534 C C . GLY B 1 116 ? -8.664 10.273 7.082 1 83.56 116 GLY B C 1
ATOM 2535 O O . GLY B 1 116 ? -8.688 9.055 6.891 1 83.56 116 GLY B O 1
ATOM 2536 N N . GLY B 1 117 ? -9.562 10.977 6.656 1 86.31 117 GLY B N 1
ATOM 2537 C CA . GLY B 1 117 ? -10.688 10.461 5.891 1 86.31 117 GLY B CA 1
ATOM 2538 C C . GLY B 1 117 ? -11.547 9.484 6.676 1 86.31 117 GLY B C 1
ATOM 2539 O O . GLY B 1 117 ? -11.867 9.734 7.84 1 86.31 117 GLY B O 1
ATOM 2540 N N . MET B 1 118 ? -11.953 8.398 5.969 1 92.06 118 MET B N 1
ATOM 2541 C CA . MET B 1 118 ? -12.969 7.508 6.52 1 92.06 118 MET B CA 1
ATOM 2542 C C . MET B 1 118 ? -12.32 6.336 7.258 1 92.06 118 MET B C 1
ATOM 2544 O O . MET B 1 118 ? -12.93 5.746 8.148 1 92.06 118 MET B O 1
ATOM 2548 N N . ILE B 1 119 ? -11.016 6 6.918 1 97.69 119 ILE B N 1
ATOM 2549 C CA . ILE B 1 119 ? -10.594 4.699 7.414 1 97.69 119 ILE B CA 1
ATOM 2550 C C . ILE B 1 119 ? -9.148 4.781 7.91 1 97.69 119 ILE B C 1
ATOM 2552 O O . ILE B 1 119 ? -8.562 3.77 8.297 1 97.69 119 ILE B O 1
ATOM 2556 N N . SER B 1 120 ? -8.555 5.957 7.91 1 97.56 120 SER B N 1
ATOM 2557 C CA . SER B 1 120 ? -7.121 6.039 8.188 1 97.56 120 SER B CA 1
ATOM 2558 C C . SER B 1 120 ? -6.793 7.254 9.047 1 97.56 120 SER B C 1
ATOM 2560 O O . SER B 1 120 ? -7.684 8.016 9.414 1 97.56 120 SER B O 1
ATOM 2562 N N . PHE B 1 121 ? -5.594 7.336 9.469 1 96.75 121 PHE B N 1
ATOM 2563 C CA . PHE B 1 121 ? -5.012 8.531 10.062 1 96.75 121 PHE B CA 1
ATOM 2564 C C . PHE B 1 121 ? -3.598 8.758 9.547 1 96.75 121 PHE B C 1
ATOM 2566 O O . PHE B 1 121 ? -2.98 7.848 8.992 1 96.75 121 PHE B O 1
ATOM 2573 N N . ASP B 1 122 ? -3.15 9.992 9.68 1 95.81 122 ASP B N 1
ATOM 2574 C CA . ASP B 1 122 ? -1.825 10.383 9.203 1 95.81 122 ASP B CA 1
ATOM 2575 C C . ASP B 1 122 ? -0.86 10.57 10.375 1 95.81 122 ASP B C 1
ATOM 2577 O O . ASP B 1 122 ? -1.254 11.055 11.438 1 95.81 122 ASP B O 1
ATOM 2581 N N . VAL B 1 123 ? 0.347 10.219 10.125 1 97.38 123 VAL B N 1
ATOM 2582 C CA . VAL B 1 123 ? 1.453 10.484 11.039 1 97.38 123 VAL B CA 1
ATOM 2583 C C . VAL B 1 123 ? 2.514 11.328 10.336 1 97.38 123 VAL B C 1
ATOM 2585 O O . VAL B 1 123 ? 2.951 11 9.234 1 97.38 123 VAL B O 1
ATOM 2588 N N . PHE B 1 124 ? 2.918 12.398 10.961 1 97.12 124 PHE B N 1
ATOM 2589 C CA . PHE B 1 124 ? 3.916 13.273 10.359 1 97.12 124 PHE B CA 1
ATOM 2590 C C . PHE B 1 124 ? 4.68 14.039 11.438 1 97.12 124 PHE B C 1
ATOM 2592 O O . PHE B 1 124 ? 4.262 14.062 12.602 1 97.12 124 PHE B O 1
ATOM 2599 N N . PRO B 1 125 ? 5.852 14.562 11.133 1 97.25 125 PRO B N 1
ATOM 2600 C CA . PRO B 1 125 ? 6.629 15.312 12.125 1 97.25 125 PRO B CA 1
ATOM 2601 C C . PRO B 1 125 ? 5.898 16.547 12.641 1 97.25 125 PRO B C 1
ATOM 2603 O O . PRO B 1 125 ? 5.164 17.188 11.891 1 97.25 125 PRO B O 1
ATOM 2606 N N . GLU B 1 126 ? 6.148 16.797 13.906 1 94.81 126 GLU B N 1
ATOM 2607 C CA . GLU B 1 126 ? 5.68 18.078 14.438 1 94.81 126 GLU B CA 1
ATOM 2608 C C . GLU B 1 126 ? 6.156 19.234 13.578 1 94.81 126 GLU B C 1
ATOM 2610 O O . GLU B 1 126 ? 7.324 19.297 13.188 1 94.81 126 GLU B O 1
ATOM 2615 N N . GLY B 1 127 ? 5.234 20.109 13.234 1 92.81 127 GLY B N 1
ATOM 2616 C CA . GLY B 1 127 ? 5.562 21.25 12.398 1 92.81 127 GLY B CA 1
ATOM 2617 C C . GLY B 1 127 ? 5.246 21.016 10.93 1 92.81 127 GLY B C 1
ATOM 2618 O O . GLY B 1 127 ? 5.297 21.953 10.125 1 92.81 127 GLY B O 1
ATOM 2619 N N . TRP B 1 128 ? 4.84 19.781 10.594 1 94.88 128 TRP B N 1
ATOM 2620 C CA . TRP B 1 128 ? 4.562 19.469 9.195 1 94.88 128 TRP B CA 1
ATOM 2621 C C . TRP B 1 128 ? 3.059 19.391 8.945 1 94.88 128 TRP B C 1
ATOM 2623 O O . TRP B 1 128 ? 2.609 18.641 8.078 1 94.88 128 TRP B O 1
ATOM 2633 N N . ASP B 1 129 ? 2.27 20.016 9.742 1 94.12 129 ASP B N 1
ATOM 2634 C CA . ASP B 1 129 ? 0.847 20.109 9.43 1 94.12 129 ASP B CA 1
ATOM 2635 C C . ASP B 1 129 ? 0.596 21.125 8.305 1 94.12 129 ASP B C 1
ATOM 2637 O O . ASP B 1 129 ? 1.541 21.656 7.719 1 94.12 129 ASP B O 1
ATOM 2641 N N . LYS B 1 130 ? -0.623 21.328 7.988 1 94.19 130 LYS B N 1
ATOM 2642 C CA . LYS B 1 130 ? -0.967 22.094 6.797 1 94.19 130 LYS B CA 1
ATOM 2643 C C . LYS B 1 130 ? -0.477 23.531 6.906 1 94.19 130 LYS B C 1
ATOM 2645 O O . LYS B 1 130 ? -0.39 24.25 5.902 1 94.19 130 LYS B O 1
ATOM 2650 N N . ARG B 1 131 ? -0.104 24.047 8.062 1 94.94 131 ARG B N 1
ATOM 2651 C CA . ARG B 1 131 ? 0.469 25.375 8.242 1 94.94 131 ARG B CA 1
ATOM 2652 C C . ARG B 1 131 ? 1.838 25.484 7.57 1 94.94 131 ARG B C 1
ATOM 2654 O O . ARG B 1 131 ? 2.361 26.578 7.379 1 94.94 131 ARG B O 1
ATOM 2661 N N . TYR B 1 132 ? 2.344 24.328 7.203 1 93.75 132 TYR B N 1
ATOM 2662 C CA . TYR B 1 132 ? 3.662 24.281 6.582 1 93.75 132 TYR B CA 1
ATOM 2663 C C . TYR B 1 132 ? 3.721 25.172 5.355 1 93.75 132 TYR B C 1
ATOM 2665 O O . TYR B 1 132 ? 4.738 25.828 5.098 1 93.75 132 TYR B O 1
ATOM 2673 N N . CYS B 1 133 ? 2.688 25.266 4.602 1 93.19 133 CYS B N 1
ATOM 2674 C CA . CYS B 1 133 ? 2.66 26.047 3.367 1 93.19 133 CYS B CA 1
ATOM 2675 C C . CYS B 1 133 ? 2.732 27.531 3.66 1 93.19 133 CYS B C 1
ATOM 2677 O O . CYS B 1 133 ? 3.174 28.312 2.816 1 93.19 133 CYS B O 1
ATOM 2679 N N . LEU B 1 134 ? 2.305 27.922 4.859 1 93.56 134 LEU B N 1
ATOM 2680 C CA . LEU B 1 134 ? 2.295 29.344 5.223 1 93.56 134 LEU B CA 1
ATOM 2681 C C . LEU B 1 134 ? 3.715 29.891 5.328 1 93.56 134 LEU B C 1
ATOM 2683 O O . LEU B 1 134 ? 3.941 31.078 5.121 1 93.56 134 LEU B O 1
ATOM 2687 N N . ASN B 1 135 ? 4.625 29.047 5.68 1 87.56 135 ASN B N 1
ATOM 2688 C CA . ASN B 1 135 ? 6.02 29.453 5.766 1 87.56 135 ASN B CA 1
ATOM 2689 C C . ASN B 1 135 ? 6.551 29.922 4.414 1 87.56 135 ASN B C 1
ATOM 2691 O O . ASN B 1 135 ? 7.375 30.844 4.348 1 87.56 135 ASN B O 1
ATOM 2695 N N . VAL B 1 136 ? 6.148 29.375 3.387 1 83.75 136 VAL B N 1
ATOM 2696 C CA . VAL B 1 136 ? 6.566 29.719 2.033 1 83.75 136 VAL B CA 1
ATOM 2697 C C . VAL B 1 136 ? 5.852 31 1.586 1 83.75 136 VAL B C 1
ATOM 2699 O O . VAL B 1 136 ? 6.434 31.828 0.882 1 83.75 136 VAL B O 1
ATOM 2702 N N . LEU B 1 137 ? 4.629 31.156 2.016 1 88.88 137 LEU B N 1
ATOM 2703 C CA . LEU B 1 137 ? 3.805 32.281 1.576 1 88.88 137 LEU B CA 1
ATOM 2704 C C . LEU B 1 137 ? 4.184 33.562 2.316 1 88.88 137 LEU B C 1
ATOM 2706 O O . LEU B 1 137 ? 3.83 34.656 1.887 1 88.88 137 LEU B O 1
ATOM 2710 N N . ASP B 1 138 ? 4.871 33.406 3.398 1 84.12 138 ASP B N 1
ATOM 2711 C CA . ASP B 1 138 ? 5.297 34.562 4.18 1 84.12 138 ASP B CA 1
ATOM 2712 C C . A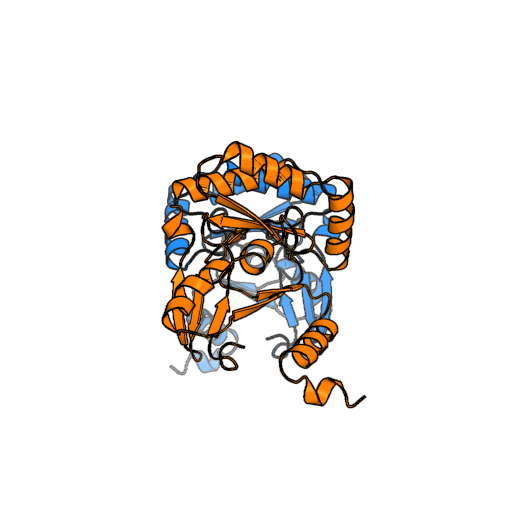SP B 1 138 ? 6.125 35.5 3.326 1 84.12 138 ASP B C 1
ATOM 2714 O O . ASP B 1 138 ? 6.031 36.719 3.484 1 84.12 138 ASP B O 1
ATOM 2718 N N . ASP B 1 139 ? 6.77 34.938 2.348 1 81.88 139 ASP B N 1
ATOM 2719 C CA . ASP B 1 139 ? 7.645 35.719 1.502 1 81.88 139 ASP B CA 1
ATOM 2720 C C . ASP B 1 139 ? 6.844 36.438 0.413 1 81.88 139 ASP B C 1
ATOM 2722 O O . ASP B 1 139 ? 7.328 37.406 -0.193 1 81.88 139 ASP B O 1
ATOM 2726 N N . GLU B 1 140 ? 5.652 36.062 0.044 1 83.25 140 GLU B N 1
ATOM 2727 C CA . GLU B 1 140 ? 4.844 36.625 -1.04 1 83.25 140 GLU B CA 1
ATOM 2728 C C . GLU B 1 140 ? 4.059 37.844 -0.579 1 83.25 140 GLU B C 1
ATOM 2730 O O . GLU B 1 140 ? 3.623 38.656 -1.399 1 83.25 140 GLU B O 1
ATOM 2735 N N . ARG B 1 141 ? 3.938 38.188 0.626 1 82.81 141 ARG B N 1
ATOM 2736 C CA . ARG B 1 141 ? 3.303 39.344 1.231 1 82.81 141 ARG B CA 1
ATOM 2737 C C . ARG B 1 141 ? 1.854 39.469 0.777 1 82.81 141 ARG B C 1
ATOM 2739 O O . ARG B 1 141 ? 1.44 40.531 0.307 1 82.81 141 ARG B O 1
ATOM 2746 N N . PHE B 1 142 ? 1.06 38.438 0.824 1 90.56 142 PHE B N 1
ATOM 2747 C CA . PHE B 1 142 ? -0.384 38.5 0.629 1 90.56 142 PHE B CA 1
ATOM 2748 C C . PHE B 1 142 ? -1.036 39.344 1.724 1 90.56 142 PHE B C 1
ATOM 2750 O O . PHE B 1 142 ? -0.646 39.25 2.891 1 90.56 142 PHE B O 1
ATOM 2757 N N . ASP B 1 143 ? -2.008 40.125 1.342 1 91.56 143 ASP B N 1
ATOM 2758 C CA . ASP B 1 143 ? -2.719 40.938 2.332 1 91.56 143 ASP B CA 1
ATOM 2759 C C . ASP B 1 143 ? -3.516 40.062 3.287 1 91.56 143 ASP B C 1
ATOM 2761 O O . ASP B 1 143 ? -3.473 40.25 4.504 1 91.56 143 ASP B O 1
ATOM 2765 N N . THR B 1 144 ? -4.266 39.125 2.738 1 94.81 144 THR B N 1
ATOM 2766 C CA . THR B 1 144 ? -5.094 38.188 3.5 1 94.81 144 THR B CA 1
ATOM 2767 C C . THR B 1 144 ? -5.008 36.781 2.916 1 94.81 144 THR B C 1
ATOM 2769 O O . THR B 1 144 ? -5.02 36.625 1.695 1 94.81 144 THR B O 1
ATOM 2772 N N . ILE B 1 145 ? -4.828 35.844 3.734 1 95.94 145 ILE B N 1
ATOM 2773 C CA . ILE B 1 145 ? -4.902 34.438 3.322 1 95.94 145 ILE B CA 1
ATOM 2774 C C . ILE B 1 145 ? -6.176 33.812 3.869 1 95.94 145 ILE B C 1
ATOM 2776 O O . ILE B 1 145 ? -6.344 33.688 5.086 1 95.94 145 ILE B O 1
ATOM 2780 N N . HIS B 1 146 ? -7.062 33.438 2.932 1 97.06 146 HIS B N 1
ATOM 2781 C CA . HIS B 1 146 ? -8.289 32.719 3.311 1 97.06 146 HIS B CA 1
ATOM 2782 C C . HIS B 1 146 ? -8.117 31.219 3.201 1 97.06 146 HIS B C 1
ATOM 2784 O O . HIS B 1 146 ? -7.57 30.719 2.213 1 97.06 146 HIS B O 1
ATOM 2790 N N . PHE B 1 147 ? -8.516 30.562 4.23 1 97.56 147 PHE B N 1
ATOM 2791 C CA . PHE B 1 147 ? -8.492 29.109 4.195 1 97.56 147 PHE B CA 1
ATOM 2792 C C . PHE B 1 147 ? -9.906 28.531 4.246 1 97.56 147 PHE B C 1
ATOM 2794 O O . PHE B 1 147 ? -10.695 28.891 5.125 1 97.56 147 PHE B O 1
ATOM 2801 N N . PHE B 1 148 ? -10.25 27.734 3.266 1 97.69 148 PHE B N 1
ATOM 2802 C CA . PHE B 1 148 ? -11.523 27.031 3.242 1 97.69 148 PHE B CA 1
ATOM 2803 C C . PHE B 1 148 ? -11.32 25.531 3.434 1 97.69 148 PHE B C 1
ATOM 2805 O O . PHE B 1 148 ? -10.578 24.906 2.682 1 97.69 148 PHE B O 1
ATOM 2812 N N . GLY B 1 149 ? -11.883 25 4.418 1 95.62 149 GLY B N 1
ATOM 2813 C CA . GLY B 1 149 ? -11.766 23.562 4.676 1 95.62 149 GLY B CA 1
ATOM 2814 C C . GLY B 1 149 ? -12.938 23.016 5.461 1 95.62 149 GLY B C 1
ATOM 2815 O O . GLY B 1 149 ? -13.789 23.766 5.945 1 95.62 149 GLY B O 1
ATOM 2816 N N . ASN B 1 150 ? -13.008 21.688 5.566 1 93.38 150 ASN B N 1
ATOM 2817 C CA . ASN B 1 150 ? -14.172 21.094 6.199 1 93.38 150 ASN B CA 1
ATOM 2818 C C . ASN B 1 150 ? -13.812 20.422 7.523 1 93.38 150 ASN B C 1
ATOM 2820 O O . ASN B 1 150 ? -14.672 20.25 8.398 1 93.38 150 ASN B O 1
ATOM 2824 N N . GLU B 1 151 ? -12.633 19.969 7.762 1 90.19 151 GLU B N 1
ATOM 2825 C CA . GLU B 1 151 ? -12.227 19.344 9.016 1 90.19 151 GLU B CA 1
ATOM 2826 C C . GLU B 1 151 ? -11.562 20.344 9.953 1 90.19 151 GLU B C 1
ATOM 2828 O O . GLU B 1 151 ? -10.414 20.156 10.359 1 90.19 151 GLU B O 1
ATOM 2833 N N . THR B 1 152 ? -12.344 21.344 10.352 1 94.56 152 THR B N 1
ATOM 2834 C CA . THR B 1 152 ? -11.758 22.516 10.992 1 94.56 152 THR B CA 1
ATOM 2835 C C . THR B 1 152 ? -11.961 22.469 12.5 1 94.56 152 THR B C 1
ATOM 2837 O O . THR B 1 152 ? -11.711 23.453 13.195 1 94.56 152 THR B O 1
ATOM 2840 N N . THR B 1 153 ? -12.43 21.359 13.086 1 90.62 153 THR B N 1
ATOM 2841 C CA . THR B 1 153 ? -12.539 21.188 14.531 1 90.62 153 THR B CA 1
ATOM 2842 C C . THR B 1 153 ? -11.289 20.5 15.086 1 90.62 153 THR B C 1
ATOM 2844 O O . THR B 1 153 ? -10.508 19.906 14.336 1 90.62 153 THR B O 1
ATOM 2847 N N . PRO B 1 154 ? -11.086 20.594 16.438 1 86.56 154 PRO B N 1
ATOM 2848 C CA . PRO B 1 154 ? -9.891 19.984 17.016 1 86.56 154 PRO B CA 1
ATOM 2849 C C . PRO B 1 154 ? -9.742 18.516 16.641 1 86.56 154 PRO B C 1
ATOM 2851 O O . PRO B 1 154 ? -10.711 17.75 16.719 1 86.56 154 PRO B O 1
ATOM 2854 N N . GLY B 1 155 ? -8.516 18.141 16.266 1 81.75 155 GLY B N 1
ATOM 2855 C CA . GLY B 1 155 ? -8.242 16.781 15.82 1 81.75 155 GLY B CA 1
ATOM 2856 C C . GLY B 1 155 ? -8.375 16.594 14.32 1 81.75 155 GLY B C 1
ATOM 2857 O O . GLY B 1 155 ? -7.891 15.602 13.766 1 81.75 155 GLY B O 1
ATOM 2858 N N . GLY B 1 156 ? -9.008 17.578 13.664 1 86.88 156 GLY B N 1
ATOM 2859 C CA . GLY B 1 156 ? -9.148 17.547 12.211 1 86.88 156 GLY B CA 1
ATOM 2860 C C . GLY B 1 156 ? -7.906 18.016 11.484 1 86.88 156 GLY B C 1
ATOM 2861 O O . GLY B 1 156 ? -7.148 18.844 12.008 1 86.88 156 GLY B O 1
ATOM 2862 N N . ASN B 1 157 ? -7.75 17.641 10.242 1 89.06 157 ASN B N 1
ATOM 2863 C CA . ASN B 1 157 ? -6.531 17.922 9.492 1 89.06 157 ASN B CA 1
ATOM 2864 C C . ASN B 1 157 ? -6.48 19.375 9.016 1 89.06 157 ASN B C 1
ATOM 2866 O O . ASN B 1 157 ? -5.43 19.844 8.586 1 89.06 157 ASN B O 1
ATOM 2870 N N . ASP B 1 158 ? -7.605 20.062 9.141 1 94 158 ASP B N 1
ATOM 2871 C CA . ASP B 1 158 ? -7.633 21.453 8.711 1 94 158 ASP B CA 1
ATOM 2872 C C . ASP B 1 158 ? -7.613 22.391 9.914 1 94 158 ASP B C 1
ATOM 2874 O O . ASP B 1 158 ? -7.574 23.609 9.75 1 94 158 ASP B O 1
ATOM 2878 N N . TYR B 1 159 ? -7.617 21.859 11.086 1 93.19 159 TYR B N 1
ATOM 2879 C CA . TYR B 1 159 ? -7.879 22.672 12.266 1 93.19 159 TYR B CA 1
ATOM 2880 C C . TYR B 1 159 ? -6.758 23.688 12.484 1 93.19 159 TYR B C 1
ATOM 2882 O O . TYR B 1 159 ? -7.016 24.875 12.688 1 93.19 159 TYR B O 1
ATOM 2890 N N . GLU B 1 160 ? -5.496 23.234 12.414 1 93.94 160 GLU B N 1
ATOM 2891 C CA . GLU B 1 160 ? -4.363 24.078 12.773 1 93.94 160 GLU B CA 1
ATOM 2892 C C . GLU B 1 160 ? -4.246 25.281 11.844 1 93.94 160 GLU B C 1
ATOM 2894 O O . GLU B 1 160 ? -4.008 26.406 12.289 1 93.94 160 GLU B O 1
ATOM 2899 N N . ILE B 1 161 ? -4.48 25.031 10.539 1 96.12 161 ILE B N 1
ATOM 2900 C CA . ILE B 1 161 ? -4.352 26.141 9.594 1 96.12 161 ILE B CA 1
ATOM 2901 C C . ILE B 1 161 ? -5.59 27.031 9.672 1 96.12 161 ILE B C 1
ATOM 2903 O O . ILE B 1 161 ? -5.492 28.25 9.531 1 96.12 161 ILE B O 1
ATOM 2907 N N . TYR B 1 162 ? -6.73 26.391 9.906 1 97.19 162 TYR B N 1
ATOM 2908 C CA . TYR B 1 162 ? -7.977 27.125 10.102 1 97.19 162 TYR B CA 1
ATOM 2909 C C . TYR B 1 162 ? -7.859 28.094 11.273 1 97.19 162 TYR B C 1
ATOM 2911 O O . TYR B 1 162 ? -8.352 29.219 11.203 1 97.19 162 TYR B O 1
ATOM 2919 N N . ASP B 1 163 ? -7.207 27.719 12.32 1 96.31 163 ASP B N 1
ATOM 2920 C CA . ASP B 1 163 ? -7.121 28.484 13.562 1 96.31 163 ASP B CA 1
ATOM 2921 C C . ASP B 1 163 ? -5.824 29.281 13.625 1 96.31 163 ASP B C 1
ATOM 2923 O O . ASP B 1 163 ? -5.523 29.906 14.648 1 96.31 163 ASP B O 1
ATOM 2927 N N . ASP B 1 164 ? -5.027 29.266 12.664 1 96.31 164 ASP B N 1
ATOM 2928 C CA . ASP B 1 164 ? -3.773 30.016 12.633 1 96.31 164 ASP B CA 1
ATOM 2929 C C . ASP B 1 164 ? -4.031 31.516 12.5 1 96.31 164 ASP B C 1
ATOM 2931 O O . ASP B 1 164 ? -4.883 31.938 11.719 1 96.31 164 ASP B O 1
ATOM 2935 N N . PRO B 1 165 ? -3.305 32.375 13.242 1 95.44 165 PRO B N 1
ATOM 2936 C CA . PRO B 1 165 ? -3.545 33.812 13.18 1 95.44 165 PRO B CA 1
ATOM 2937 C C . PRO B 1 165 ? -3.219 34.406 11.812 1 95.44 165 PRO B C 1
ATOM 2939 O O . PRO B 1 165 ? -3.658 35.5 11.5 1 95.44 165 PRO B O 1
ATOM 2942 N N . ARG B 1 166 ? -2.465 33.781 10.984 1 95.56 166 ARG B N 1
ATOM 2943 C CA . ARG B 1 166 ? -2.068 34.281 9.672 1 95.56 166 ARG B CA 1
ATOM 2944 C C . ARG B 1 166 ? -3.178 34.062 8.648 1 95.56 166 ARG B C 1
ATOM 2946 O O . ARG B 1 166 ? -3.137 34.625 7.555 1 95.56 166 ARG B O 1
ATOM 2953 N N . THR B 1 167 ? -4.199 33.219 9 1 97.56 167 THR B N 1
ATOM 2954 C CA . THR B 1 167 ? -5.266 32.906 8.047 1 97.56 167 THR B CA 1
ATOM 2955 C C . THR B 1 167 ? -6.613 33.406 8.57 1 97.56 167 THR B C 1
ATOM 2957 O O . THR B 1 167 ? -6.773 33.625 9.773 1 97.56 167 THR B O 1
ATOM 2960 N N . VAL B 1 168 ? -7.492 33.719 7.656 1 97.75 168 VAL B N 1
ATOM 2961 C CA . VAL B 1 168 ? -8.922 33.812 7.945 1 97.75 168 VAL B CA 1
ATOM 2962 C C . VAL B 1 168 ? -9.602 32.5 7.59 1 97.75 168 VAL B C 1
ATOM 2964 O O . VAL B 1 168 ? -9.812 32.188 6.41 1 97.75 168 VAL B O 1
ATOM 2967 N N . GLY B 1 169 ? -9.977 31.734 8.617 1 97.62 169 GLY B N 1
ATOM 2968 C CA . GLY B 1 169 ? -10.516 30.406 8.406 1 97.62 169 GLY B CA 1
ATOM 2969 C C . GLY B 1 169 ? -12.008 30.406 8.109 1 97.62 169 GLY B C 1
ATOM 2970 O O . GLY B 1 169 ? -12.773 31.141 8.75 1 97.62 169 GLY B O 1
ATOM 2971 N N . HIS B 1 170 ? -12.414 29.609 7.133 1 97.88 170 HIS B N 1
ATOM 2972 C CA . HIS B 1 170 ? -13.812 29.391 6.77 1 97.88 170 HIS B CA 1
ATOM 2973 C C . HIS B 1 170 ? -14.156 27.906 6.758 1 97.88 170 HIS B C 1
ATOM 2975 O O . HIS B 1 170 ? -13.648 27.156 5.922 1 97.88 170 HIS B O 1
ATOM 2981 N N . SER B 1 171 ? -15.062 27.516 7.695 1 97.38 171 SER B N 1
ATOM 2982 C CA . SER B 1 171 ? -15.539 26.141 7.688 1 97.38 171 SER B CA 1
ATOM 2983 C C . SER B 1 171 ? -16.609 25.938 6.621 1 97.38 171 SER B C 1
ATOM 2985 O O . SER B 1 171 ? -17.578 26.688 6.539 1 97.38 171 SER B O 1
ATOM 2987 N N . VAL B 1 172 ? -16.391 24.969 5.754 1 97.44 172 VAL B N 1
ATOM 2988 C CA . VAL B 1 172 ? -17.328 24.703 4.676 1 97.44 172 VAL B CA 1
ATOM 2989 C C . VAL B 1 172 ? -17.766 23.234 4.727 1 97.44 172 VAL B C 1
ATOM 2991 O O . VAL B 1 172 ? -17.047 22.391 5.27 1 97.44 172 VAL B O 1
ATOM 2994 N N . GLN B 1 173 ? -18.938 22.922 4.137 1 94.69 173 GLN B N 1
ATOM 2995 C CA . GLN B 1 173 ? -19.516 21.594 4.289 1 94.69 173 GLN B CA 1
ATOM 2996 C C . GLN B 1 173 ? -19.531 20.844 2.965 1 94.69 173 GLN B C 1
ATOM 2998 O O . GLN B 1 173 ? -19.688 19.625 2.939 1 94.69 173 GLN B O 1
ATOM 3003 N N . SER B 1 174 ? -19.438 21.609 1.845 1 94.81 174 SER B N 1
ATOM 3004 C CA . SER B 1 174 ? -19.516 21.031 0.511 1 94.81 174 SER B CA 1
ATOM 3005 C C . SER B 1 174 ? -18.906 21.953 -0.537 1 94.81 174 SER B C 1
ATOM 3007 O O . SER B 1 174 ? -18.656 23.125 -0.257 1 94.81 174 SER B O 1
ATOM 3009 N N . PRO B 1 175 ? -18.578 21.391 -1.703 1 95.12 175 PRO B N 1
ATOM 3010 C CA . PRO B 1 175 ? -18.141 22.281 -2.789 1 95.12 175 PRO B CA 1
ATOM 3011 C C . PRO B 1 175 ? -19.109 23.406 -3.07 1 95.12 175 PRO B C 1
ATOM 3013 O O . PRO B 1 175 ? -18.703 24.547 -3.318 1 95.12 175 PRO B O 1
ATOM 3016 N N . GLN B 1 176 ? -20.406 23.031 -3.041 1 96.12 176 GLN B N 1
ATOM 3017 C CA . GLN B 1 176 ? -21.422 24.062 -3.275 1 96.12 176 GLN B CA 1
ATOM 3018 C C . GLN B 1 176 ? -21.375 25.141 -2.191 1 96.12 176 GLN B C 1
ATOM 3020 O O . GLN B 1 176 ? -21.453 26.328 -2.488 1 96.12 176 GLN B O 1
ATOM 3025 N N . ASP B 1 177 ? -21.266 24.656 -0.924 1 96.81 177 ASP B N 1
ATOM 3026 C CA . ASP B 1 177 ? -21.125 25.578 0.197 1 96.81 177 ASP B CA 1
ATOM 3027 C C . ASP B 1 177 ? -19.891 26.469 0.037 1 96.81 177 ASP B C 1
ATOM 3029 O O . ASP B 1 177 ? -19.922 27.656 0.342 1 96.81 177 ASP B O 1
ATOM 3033 N N . THR B 1 178 ? -18.828 25.922 -0.453 1 96.94 178 THR B N 1
ATOM 3034 C CA . THR B 1 178 ? -17.594 26.641 -0.67 1 96.94 178 THR B CA 1
ATOM 3035 C C . THR B 1 178 ? -17.781 27.75 -1.699 1 96.94 178 THR B C 1
ATOM 3037 O O . THR B 1 178 ? -17.344 28.891 -1.482 1 96.94 178 THR B O 1
ATOM 3040 N N . VAL B 1 179 ? -18.422 27.391 -2.793 1 95.81 179 VAL B N 1
ATOM 3041 C CA . VAL B 1 179 ? -18.688 28.359 -3.855 1 95.81 179 VAL B CA 1
ATOM 3042 C C . VAL B 1 179 ? -19.531 29.516 -3.307 1 95.81 179 VAL B C 1
ATOM 3044 O O . VAL B 1 179 ? -19.234 30.688 -3.582 1 95.81 179 VAL B O 1
ATOM 3047 N N . GLN B 1 180 ? -20.531 29.156 -2.576 1 94.94 180 GLN B N 1
ATOM 3048 C CA . GLN B 1 180 ? -21.406 30.188 -2.006 1 94.94 180 GLN B CA 1
ATOM 3049 C C . GLN B 1 180 ? -20.641 31.109 -1.071 1 94.94 180 GLN B C 1
ATOM 3051 O O . GLN B 1 180 ? -20.797 32.344 -1.133 1 94.94 180 GLN B O 1
ATOM 3056 N N . ARG B 1 181 ? -19.844 30.547 -0.159 1 95.19 181 ARG B N 1
ATOM 3057 C CA . ARG B 1 181 ? -19.047 31.328 0.776 1 95.19 181 ARG B CA 1
ATOM 3058 C C . ARG B 1 181 ? -18.078 32.25 0.035 1 95.19 181 ARG B C 1
ATOM 3060 O O . ARG B 1 181 ? -17.922 33.406 0.4 1 95.19 181 ARG B O 1
ATOM 3067 N N . CYS B 1 182 ? -17.438 31.75 -0.985 1 95.81 182 CYS B N 1
ATOM 3068 C CA . CYS B 1 182 ? -16.516 32.562 -1.79 1 95.81 182 CYS B CA 1
ATOM 3069 C C . CYS B 1 182 ? -17.25 33.719 -2.451 1 95.81 182 CYS B C 1
ATOM 3071 O O . CYS B 1 182 ? -16.734 34.844 -2.479 1 95.81 182 CYS B O 1
ATOM 3073 N N . ARG B 1 183 ? -18.391 33.375 -2.971 1 94.62 183 ARG B N 1
ATOM 3074 C CA . ARG B 1 183 ? -19.172 34.438 -3.611 1 94.62 183 ARG B CA 1
ATOM 3075 C C . ARG B 1 183 ? -19.5 35.562 -2.621 1 94.62 183 ARG B C 1
ATOM 3077 O O . ARG B 1 183 ? -19.406 36.719 -2.949 1 94.62 183 ARG B O 1
ATOM 3084 N N . GLU B 1 184 ? -19.891 35.219 -1.437 1 94.5 184 GLU B N 1
ATOM 3085 C CA . GLU B 1 184 ? -20.266 36.188 -0.398 1 94.5 184 GLU B CA 1
ATOM 3086 C C . GLU B 1 184 ? -19.078 37.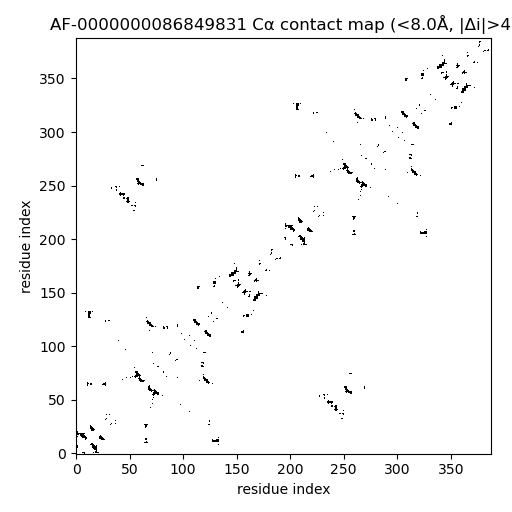031 0.012 1 94.5 184 GLU B C 1
ATOM 3088 O O . GLU B 1 184 ? -19.234 38.219 0.308 1 94.5 184 GLU B O 1
ATOM 3093 N N . ILE B 1 185 ? -17.922 36.5 -0.025 1 93.94 185 ILE B N 1
ATOM 3094 C CA . ILE B 1 185 ? -16.734 37.156 0.491 1 93.94 185 ILE B CA 1
ATOM 3095 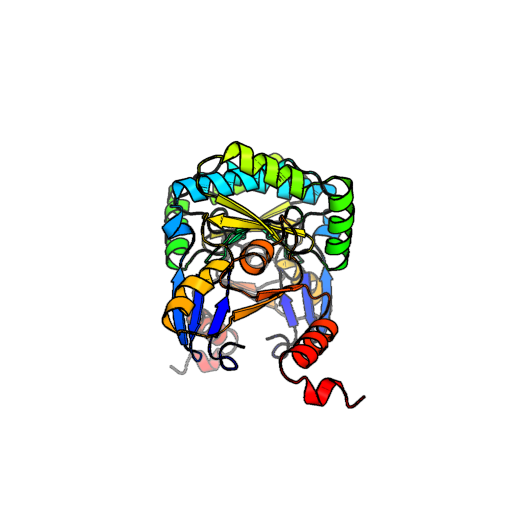C C . ILE B 1 185 ? -16.078 37.969 -0.619 1 93.94 185 ILE B C 1
ATOM 3097 O O . ILE B 1 185 ? -15.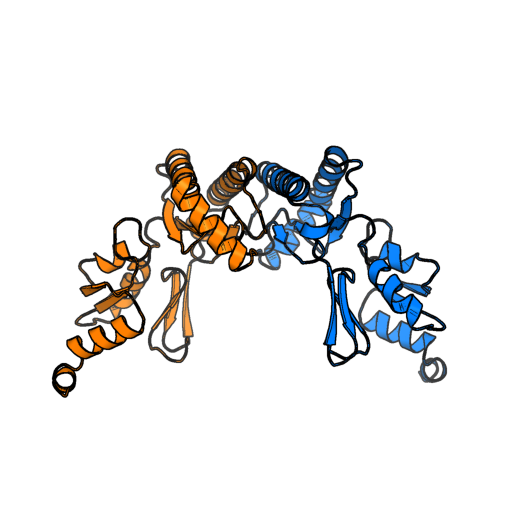695 39.125 -0.405 1 93.94 185 ILE B O 1
ATOM 3101 N N . PHE B 1 186 ? -16.016 37.406 -1.778 1 93.25 186 PHE B N 1
ATOM 3102 C CA . PHE B 1 186 ? -15.148 38 -2.791 1 93.25 186 PHE B CA 1
ATOM 3103 C C . PHE B 1 186 ? -15.969 38.719 -3.855 1 93.25 186 PHE B C 1
ATOM 3105 O O . PHE B 1 186 ? -15.438 39.531 -4.609 1 93.25 186 PHE B O 1
ATOM 3112 N N . PHE B 1 187 ? -17.266 38.375 -3.965 1 91.62 187 PHE B N 1
ATOM 3113 C CA . PHE B 1 187 ? -18.141 39.031 -4.949 1 91.62 187 PHE B CA 1
ATOM 3114 C C . PHE B 1 187 ? -19.453 39.469 -4.312 1 91.62 187 PHE B C 1
ATOM 3116 O O . PHE B 1 187 ? -20.531 39.062 -4.75 1 91.62 187 PHE B O 1
ATOM 3123 N N . PRO B 1 188 ? -19.344 40.25 -3.326 1 83.62 188 PRO B N 1
ATOM 3124 C CA . PRO B 1 188 ? -20.578 40.625 -2.604 1 83.62 188 PRO B CA 1
ATOM 3125 C C . PRO B 1 188 ? -21.609 41.281 -3.498 1 83.62 188 PRO B C 1
ATOM 3127 O O . PRO B 1 188 ? -22.812 41.156 -3.256 1 83.62 188 PRO B O 1
ATOM 3130 N N . GLU B 1 189 ? -21.219 42.094 -4.359 1 77.25 189 GLU B N 1
ATOM 3131 C CA . GLU B 1 189 ? -22.172 42.75 -5.242 1 77.25 189 GLU B CA 1
ATOM 3132 C C . GLU B 1 189 ? -22.969 41.719 -6.043 1 77.25 189 GLU B C 1
ATOM 3134 O O . GLU B 1 189 ? -24.125 42 -6.41 1 77.25 189 GLU B O 1
ATOM 3139 N N . ARG B 1 190 ? -22.438 40.688 -6.402 1 63.38 190 ARG B N 1
ATOM 3140 C CA . ARG B 1 190 ? -23.109 39.656 -7.195 1 63.38 190 ARG B CA 1
ATOM 3141 C C . ARG B 1 190 ? -23.953 38.75 -6.312 1 63.38 190 ARG B C 1
ATOM 3143 O O . ARG B 1 190 ? -24.797 38 -6.809 1 63.38 190 ARG B O 1
ATOM 3150 N N . ALA B 1 191 ? -23.656 38.688 -5.141 1 58.62 191 ALA B N 1
ATOM 3151 C CA . ALA B 1 191 ? -24.359 37.812 -4.195 1 58.62 191 ALA B CA 1
ATOM 3152 C C . ALA B 1 191 ? -25.797 38.312 -3.98 1 58.62 191 ALA B C 1
ATOM 3154 O O . ALA B 1 191 ? -26.688 37.5 -3.709 1 58.62 191 ALA B O 1
ATOM 3155 N N . ASN B 1 192 ? -26.094 39.625 -4.117 1 52.72 192 ASN B N 1
ATOM 3156 C CA . ASN B 1 192 ? -27.422 40.219 -3.994 1 52.72 192 ASN B CA 1
ATOM 3157 C C . ASN B 1 192 ? -28.266 40 -5.246 1 52.72 192 ASN B C 1
ATOM 3159 O O . ASN B 1 192 ? -29.438 40.344 -5.281 1 52.72 192 ASN B O 1
ATOM 3163 N N . GLU B 1 193 ? -27.672 39.688 -6.254 1 48.47 193 GLU B N 1
ATOM 3164 C CA . GLU B 1 193 ? -28.516 39.531 -7.434 1 48.47 193 GLU B CA 1
ATOM 3165 C C . GLU B 1 193 ? -29.266 38.219 -7.398 1 48.47 193 GLU B C 1
ATOM 3167 O O . GLU B 1 193 ? -29.891 37.812 -8.391 1 48.47 193 GLU B O 1
ATOM 3172 N N . ARG B 1 194 ? -29.719 37.875 -6.258 1 38.91 194 ARG B N 1
ATOM 3173 C CA . ARG B 1 194 ? -30.766 36.875 -6.391 1 38.91 194 ARG B CA 1
ATOM 3174 C C . ARG B 1 194 ? -32.031 37.469 -6.949 1 38.91 194 ARG B C 1
ATOM 3176 O O . ARG B 1 194 ? -32.375 38.625 -6.621 1 38.91 194 ARG B O 1
#

Sequence (388 aa):
VIDKFDYVFAENGTVQYKNGQLVSKQAIQDHLGEELLQDLI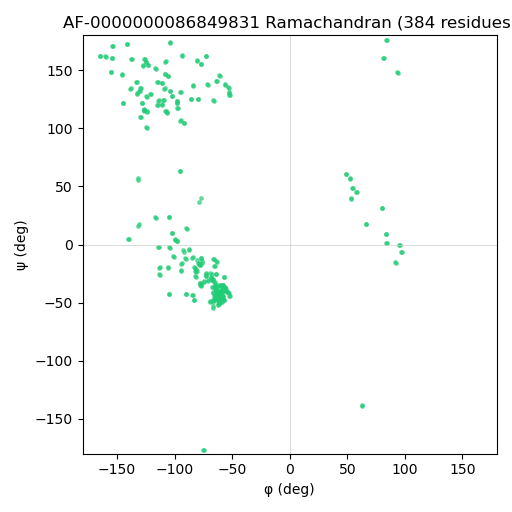NFCLNYMALLKLPKKRGTFIEFRNGMLNISPIGRSCTPEERIEFSELDKKERIREKFVAALQREFAGKGLRFSRGGMISFDVFPEGWDKRYCLNVLDDERFDTIHFFGNETTPGGNDYEIYDDPRTVGHSVQSPQDTVQRCREIFFPERANERVIDKFDYVFAENGTVQYKNGQLVSKQAIQDHLGEELLQDLINFCLNYMALLKLPKKRGTFIEFRNGMLNISPIGRSCTPEERIEFSELDKKERIREKFVAALQREFAGKGLRFSRGGMISFDVFPEGWDKRYCLNVLDDERFDTIHFFGNETTPGGNDYEIYDDPRTVGHSVQSPQDTVQRCREIFFPERANER